Protein AF-0000000074066421 (afdb_homodimer)

InterPro domains:
  IPR005119 LysR, substrate-binding [PF03466] (49-255)
  IPR036388 Winged helix-like DNA-binding domain superfamily [G3DSA:1.10.10.10] (1-49)
  IPR036390 Winged helix DNA-binding domain superfamily [SSF46785] (1-69)
  IPR050950 HTH-type LysR transcriptional regulators [PTHR30419] (1-255)

Foldseek 3Di:
DCVVVVHCQWDPDPVDTDGDPVNLVVLLVVLLVVQLVVLVVQVVVCVPPNRADEAEEEEEQCCVPFAPPVLVVVLCVVPVRYHYHYDYDAQVVQLVCQVSNVHFKYKYWDDDDSVQKDKAFFEKWFKWKKAALPDCVCPPAAADELVRQQVKQEAEADPRHPVRVLSQVVCVVVPHHHDHPHHYHHPVVRQVCRNVVVGMYMDTPSVVVVCVVPGRMDIHGHPDPSRMITMIMIHNDLVSHRPSSNVSVVSSNVSGHYPNNTPVNVVVVVVVVD/DCVVVVHCQWDPDPVDTDGDPVNLVVLLVVLLVVQLVVLVVQVVVCVPPNRADEAEEEEEQCCVPFAPPVLVVVLCVVPVRYHYHYDYDAQVVQLVCQVSNVHFKYKYWDDDDSVQKDKAFFEKWFKWKKAALPDCVCPPAAADELVRQQVKQEAEADPRHPVRVLSQVVCVVVPHGHDHPHHYHHPVVRQVCRNVVVGMYMDTPSVVVVCVVPGRMDIHGHPDPSRMITMIMIHNDLVSHRPSSNVSVVSSNVSGHYVNNTPVNVVVVVVVVD

Solvent-accessible surface area (backbone atoms only — not comparable to full-atom values): 28824 Å² total; per-residue (Å²): 106,37,76,78,68,73,44,67,30,55,40,81,42,96,92,43,74,44,61,31,71,63,16,47,48,45,48,23,49,49,40,47,47,47,47,48,50,47,34,52,50,32,56,54,38,31,70,73,75,39,64,51,50,76,38,39,37,32,27,17,67,66,46,44,64,44,52,42,29,58,58,52,24,53,49,45,71,77,33,80,54,47,42,65,31,38,38,62,40,44,37,71,56,36,55,52,30,32,76,48,53,74,31,59,37,28,37,28,66,65,62,91,82,53,88,78,43,46,73,41,67,31,32,24,42,38,39,21,34,40,34,27,55,82,44,67,92,52,60,92,54,62,59,46,52,72,73,67,54,64,75,44,57,41,46,44,44,34,91,77,34,59,63,38,53,54,51,47,52,55,32,44,76,70,75,40,79,84,68,74,43,28,25,32,84,43,71,63,41,49,48,45,29,16,43,35,64,62,26,28,40,72,44,49,39,58,56,49,60,58,47,46,76,81,40,57,48,35,76,23,41,37,90,47,78,80,32,57,41,46,31,27,37,32,29,60,53,70,88,79,45,46,67,65,49,44,48,49,51,52,50,50,47,72,64,36,28,73,79,36,62,34,59,68,58,55,55,57,56,52,57,72,73,97,107,38,76,79,68,74,42,68,31,55,39,80,42,95,94,45,74,45,60,31,71,63,16,48,48,44,48,24,48,48,39,49,46,48,48,50,49,46,34,52,50,31,55,54,38,32,71,73,76,40,63,49,48,77,38,37,36,33,26,17,67,66,46,44,63,45,53,42,28,59,58,52,22,55,49,43,72,75,32,80,52,47,42,65,30,38,37,63,39,43,35,72,57,37,52,51,30,32,75,47,53,73,32,58,36,28,35,26,65,63,62,91,81,55,88,79,41,46,72,42,66,30,32,24,40,38,38,23,34,39,35,27,54,82,44,67,91,53,61,92,54,61,58,47,51,72,72,67,55,64,75,44,57,40,46,45,44,33,91,76,34,57,64,41,54,53,54,49,54,55,32,45,75,70,77,38,80,83,69,72,42,27,25,34,86,44,71,63,41,49,51,45,29,16,42,34,64,61,27,29,40,73,45,48,38,58,56,51,60,59,47,46,75,82,40,57,46,36,76,23,42,37,88,48,77,80,30,58,41,46,32,27,37,34,31,60,53,71,87,78,46,46,68,64,48,45,48,50,51,51,51,51,45,72,64,36,29,72,80,35,61,34,60,67,58,54,55,59,56,51,59,72,72,96

Radius of gyration: 24.4 Å; Cα contacts (8 Å, |Δi|>4): 1017; chains: 2; bounding box: 53×74×74 Å

pLDDT: mean 82.12, std 19.55, range [28.3, 98.38]

Sequence (548 aa):
MEDAVGVCLFSRERLGVTMTDAGVTLLRHARTLLTSMQKMSDDLDQFANGLRGTVRLLANTHALTEYLPVPVGHFLASHPNVNIEIEERPSNEIISALMDGIADIGIVAATSDNASLQTFPFATDRLCAIVPASRSAFAGQADITLGSLLDSDFIGYTSGSALQSYIADHAQRIHRKIRQRIELGSFEAICRLVENDVGVSIVPQSAARRYKRTMAIRVLSLDEEWALRDMRVCVLDRASMPAYSQQLLAHLVANASPDGVSDVFARAFDKTEGMEDAVGVCLFSRERLGVTMTDAGVTLLRHARTLLTSMQKMSDDLDQFANGLRGTVRLLANTHALTEYLPVPVGHFLASHPNVNIEIEERPSNEIISALMDGIADIGIVAATSDNASLQTFPFATDRLCAIVPASRSAFAGQADITLGSLLDSDFIGYTSGSALQSYIADHAQRIHRKIRQRIELGSFEAICRLVENDVGVSIVPQSAARRYKRTMAIRVLSLDEEWALRDMRVCVLDRASMPAYSQQLLAHLVANASPDGVSDVFARAFDKTEG

Secondary structure (DSSP, 8-state):
-HHHHTS-SEEEETTEEEEPHHHHHHHHHHHHHHHHHHHHHHHHHHHHHSS-EEEEEEE-HHHHHHTSHHHHHHHHHH-TTEEEEEEE--HHHHHHHHHTTS-SEEEEE--S--TTSEEEEEEEEEEEEEEETT-GGGTT--EE-HHHHTTSPBEEE-TT-HHHHHHHHHHHHTT-----SEEES-HHHHHHHHHTTS-BEEEEHHHHHHHTTTS-EEEEEE-SGGGEEEEEEEES-GGGS-HHHHHHHHHHHHT-BTTS--HHHHHHHHHHH-/-HHHHTS-SEEEETTEEEEPHHHHHHHHHHHHHHHHHHHHHHHHHHHHHSS-EEEEEEE-HHHHHHTSHHHHHHHHHH-TTEEEEEEE--HHHHHHHHHTTS-SEEEEE--S--TTSEEEEEEEEEEEEEEETT-GGGTT--EE-HHHHTTSPBEEE-TT-HHHHHHHHHHHHTT-----SEEES-HHHHHHHHHTTS-BEEEEHHHHHHHTTTS-EEEEEE-SGGGEEEEEEEES-GGGS-HHHHHHHHHHHHT-BTTS--HHHHHHHHHHH-

Structure (mmCIF, N/CA/C/O backbone):
data_AF-0000000074066421-model_v1
#
loop_
_entity.id
_entity.type
_entity.pdbx_description
1 polymer 'LysR substrate binding domain protein'
#
loop_
_atom_site.group_PDB
_atom_site.id
_atom_site.type_symbol
_atom_site.label_atom_id
_atom_site.label_alt_id
_atom_site.label_comp_id
_atom_site.label_asym_id
_atom_site.label_entity_id
_atom_site.label_seq_id
_atom_site.pdbx_PDB_ins_code
_atom_site.Cartn_x
_atom_site.Cartn_y
_atom_site.Cartn_z
_atom_site.occupancy
_atom_site.B_iso_or_equiv
_atom_site.auth_seq_id
_atom_site.auth_comp_id
_atom_site.auth_asym_id
_atom_site.auth_atom_id
_atom_site.pdbx_PDB_model_num
ATOM 1 N N . MET A 1 1 ? -0.506 -31.094 21.703 1 38.12 1 MET A N 1
ATOM 2 C CA . MET A 1 1 ? 0.751 -31.016 20.953 1 38.12 1 MET A CA 1
ATOM 3 C C . MET A 1 1 ? 1.925 -30.781 21.906 1 38.12 1 MET A C 1
ATOM 5 O O . MET A 1 1 ? 2.939 -31.484 21.828 1 38.12 1 MET A O 1
ATOM 9 N N . GLU A 1 2 ? 1.689 -29.875 22.859 1 45.72 2 GLU A N 1
ATOM 10 C CA . GLU A 1 2 ? 2.738 -29.703 23.859 1 45.72 2 GLU A CA 1
ATOM 11 C C . GLU A 1 2 ? 2.971 -31 24.641 1 45.72 2 GLU A C 1
ATOM 13 O O . GLU A 1 2 ? 4.113 -31.344 24.938 1 45.72 2 GLU A O 1
ATOM 18 N N . ASP A 1 3 ? 1.912 -31.5 24.953 1 45.31 3 ASP A N 1
ATOM 19 C CA . ASP A 1 3 ? 2.01 -32.688 25.766 1 45.31 3 ASP A CA 1
ATOM 20 C C . ASP A 1 3 ? 2.727 -33.812 25.016 1 45.31 3 ASP A C 1
ATOM 22 O O . ASP A 1 3 ? 3.479 -34.594 25.609 1 45.31 3 ASP A O 1
ATOM 26 N N . ALA A 1 4 ? 2.471 -33.812 23.812 1 42.66 4 ALA A N 1
ATOM 27 C CA . ALA A 1 4 ? 3.041 -34.938 23.078 1 42.66 4 ALA A CA 1
ATOM 28 C C . ALA A 1 4 ? 4.543 -34.781 22.875 1 42.66 4 ALA A C 1
ATOM 30 O O . ALA A 1 4 ? 5.289 -35.75 22.812 1 42.66 4 ALA A O 1
ATOM 31 N N . VAL A 1 5 ? 5.047 -33.531 22.781 1 47.31 5 VAL A N 1
ATOM 32 C CA . VAL A 1 5 ? 6.461 -33.312 22.5 1 47.31 5 VAL A CA 1
ATOM 33 C C . VAL A 1 5 ? 7.199 -32.969 23.781 1 47.31 5 VAL A C 1
ATOM 35 O O . VAL A 1 5 ? 8.43 -32.969 23.828 1 47.31 5 VAL A O 1
ATOM 38 N N . GLY A 1 6 ? 6.543 -32.969 24.891 1 45.94 6 GLY A N 1
ATOM 39 C CA . GLY A 1 6 ? 7.105 -32.75 26.219 1 45.94 6 GLY A CA 1
ATOM 40 C C . GLY A 1 6 ? 7.656 -31.344 26.422 1 45.94 6 GLY A C 1
ATOM 41 O O . GLY A 1 6 ? 8.398 -31.094 27.375 1 45.94 6 GLY A O 1
ATOM 42 N N . VAL A 1 7 ? 7.848 -30.688 25.344 1 45.06 7 VAL A N 1
ATOM 43 C CA . VAL A 1 7 ? 8.352 -29.328 25.484 1 45.06 7 VAL A CA 1
ATOM 44 C C . VAL A 1 7 ? 7.215 -28.328 25.234 1 45.06 7 VAL A C 1
ATOM 46 O O . VAL A 1 7 ? 6.266 -28.625 24.516 1 45.06 7 VAL A O 1
ATOM 49 N N . CYS A 1 8 ? 7.145 -27.328 25.984 1 47.28 8 CYS A N 1
ATOM 50 C CA . CYS A 1 8 ? 6.164 -26.266 25.812 1 47.28 8 CYS A CA 1
ATOM 51 C C . CYS A 1 8 ? 6.375 -25.531 24.5 1 47.28 8 CYS A C 1
ATOM 53 O O . CYS A 1 8 ? 7.441 -24.953 24.25 1 47.28 8 CYS A O 1
ATOM 55 N N . LEU A 1 9 ? 5.59 -25.859 23.5 1 49.72 9 LEU A N 1
ATOM 56 C CA . LEU A 1 9 ? 5.711 -25.328 22.156 1 49.72 9 LEU A CA 1
ATOM 57 C C . LEU A 1 9 ? 5.125 -23.922 22.062 1 49.72 9 LEU A C 1
ATOM 59 O O . LEU A 1 9 ? 5.508 -23.141 21.188 1 49.72 9 LEU A O 1
ATOM 63 N N . PHE A 1 10 ? 4.156 -23.938 22.859 1 48.72 10 PHE A N 1
ATOM 64 C CA . PHE A 1 10 ? 3.482 -22.641 22.906 1 48.72 10 PHE A CA 1
ATOM 65 C C . PHE A 1 10 ? 3.584 -22.031 24.312 1 48.72 10 PHE A C 1
ATOM 67 O O . PHE A 1 10 ? 3.602 -22.75 25.312 1 48.72 10 PHE A O 1
ATOM 74 N N . SER A 1 11 ? 4.207 -21.016 24.422 1 47.81 11 SER A N 1
ATOM 75 C CA . SER A 1 11 ? 4.082 -20.344 25.719 1 47.81 11 SER A CA 1
ATOM 76 C C . SER A 1 11 ? 2.906 -19.375 25.734 1 47.81 11 SER A C 1
ATOM 78 O O . SER A 1 11 ? 2.721 -18.609 24.781 1 47.81 11 SER A O 1
ATOM 80 N N . ARG A 1 12 ? 1.954 -19.766 26.391 1 40.84 12 ARG A N 1
ATOM 81 C CA . ARG A 1 12 ? 0.799 -18.891 26.594 1 40.84 12 ARG A CA 1
ATOM 82 C C . ARG A 1 12 ? 1.21 -17.578 27.266 1 40.84 12 ARG A C 1
ATOM 84 O O . ARG A 1 12 ? 1.802 -17.594 28.344 1 40.84 12 ARG A O 1
ATOM 91 N N . GLU A 1 13 ? 1.76 -16.828 26.484 1 40.25 13 GLU A N 1
ATOM 92 C CA . GLU A 1 13 ? 1.983 -15.555 27.156 1 40.25 13 GLU A CA 1
ATOM 93 C C . GLU A 1 13 ? 0.785 -14.625 26.984 1 40.25 13 GLU A C 1
ATOM 95 O O . GLU A 1 13 ? -0.076 -14.867 26.141 1 40.25 13 GLU A O 1
ATOM 100 N N . ARG A 1 14 ? 0.5 -13.648 27.859 1 37.59 14 ARG A N 1
ATOM 101 C CA . ARG A 1 14 ? -0.648 -12.75 27.953 1 37.59 14 ARG A CA 1
ATOM 102 C C . ARG A 1 14 ? -1.085 -12.266 26.578 1 37.59 14 ARG A C 1
ATOM 104 O O . ARG A 1 14 ? -2.277 -12.078 26.328 1 37.59 14 ARG A O 1
ATOM 111 N N . LEU A 1 15 ? -0.312 -11.766 25.812 1 38.5 15 LEU A N 1
ATOM 112 C CA . LEU A 1 15 ? -0.683 -11.094 24.578 1 38.5 15 LEU A CA 1
ATOM 113 C C . LEU A 1 15 ? -0.538 -12.031 23.375 1 38.5 15 LEU A C 1
ATOM 115 O O . LEU A 1 15 ? -0.375 -11.586 22.25 1 38.5 15 LEU A O 1
ATOM 119 N N . GLY A 1 16 ? -0.854 -13.203 23.594 1 43 16 GLY A N 1
ATOM 120 C CA . GLY A 1 16 ? -0.972 -14.172 22.516 1 43 16 GLY A CA 1
ATOM 121 C C . GLY A 1 16 ? -0.005 -15.336 22.641 1 43 16 GLY A C 1
ATOM 122 O O . GLY A 1 16 ? 0.742 -15.422 23.625 1 43 16 GLY A O 1
ATOM 123 N N . VAL A 1 17 ? -0.261 -16.406 22.047 1 43 17 VAL A N 1
ATOM 124 C CA . VAL A 1 17 ? 0.523 -17.641 22.062 1 43 17 VAL A CA 1
ATOM 125 C C . VAL A 1 17 ? 1.768 -17.469 21.188 1 43 17 VAL A C 1
ATOM 127 O O . VAL A 1 17 ? 1.667 -17.141 20.016 1 43 17 VAL A O 1
ATOM 130 N N . THR A 1 18 ? 2.846 -16.984 21.828 1 46.75 18 THR A N 1
ATOM 131 C CA . THR A 1 18 ? 4.098 -16.938 21.078 1 46.75 18 THR A CA 1
ATOM 132 C C . THR A 1 18 ? 4.816 -18.281 21.125 1 46.75 18 THR A C 1
ATOM 134 O O . THR A 1 18 ? 4.762 -18.984 22.125 1 46.75 18 THR A O 1
ATOM 137 N N . MET A 1 19 ? 5.238 -18.688 20.047 1 50.25 19 MET A N 1
ATOM 138 C CA . MET A 1 19 ? 5.98 -19.953 19.984 1 50.25 19 MET A CA 1
ATOM 139 C C . MET A 1 19 ? 7.32 -19.812 20.703 1 50.25 19 MET A C 1
ATOM 141 O O . MET A 1 19 ? 8.008 -18.797 20.562 1 50.25 19 MET A O 1
ATOM 145 N N . THR A 1 20 ? 7.668 -20.625 21.609 1 52.84 20 THR A N 1
ATOM 146 C CA . THR A 1 20 ? 9.008 -20.75 22.188 1 52.84 20 THR A CA 1
ATOM 147 C C . THR A 1 20 ? 10.031 -21.078 21.109 1 52.84 20 THR A C 1
ATOM 149 O O . THR A 1 20 ? 9.664 -21.391 19.969 1 52.84 20 THR A O 1
ATOM 152 N N . ASP A 1 21 ? 11.297 -20.844 21.406 1 51.16 21 ASP A N 1
ATOM 153 C CA . ASP A 1 21 ? 12.352 -21.297 20.484 1 51.16 21 ASP A CA 1
ATOM 154 C C . ASP A 1 21 ? 12.141 -22.75 20.094 1 51.16 21 ASP A C 1
ATOM 156 O O . ASP A 1 21 ? 12.344 -23.109 18.922 1 51.16 21 ASP A O 1
ATOM 160 N N . ALA A 1 22 ? 11.906 -23.438 21.062 1 52.12 22 ALA A N 1
ATOM 161 C CA . ALA A 1 22 ? 11.594 -24.844 20.812 1 52.12 22 ALA A CA 1
ATOM 162 C C . ALA A 1 22 ? 10.352 -24.984 19.938 1 52.12 22 ALA A C 1
ATOM 164 O O . ALA A 1 22 ? 10.297 -25.844 19.062 1 52.12 22 ALA A O 1
ATOM 165 N N . GLY A 1 23 ? 9.453 -24.125 20.203 1 52.06 23 GLY A N 1
ATOM 166 C CA . GLY A 1 23 ? 8.242 -24.125 19.391 1 52.06 23 GLY A CA 1
ATOM 167 C C . GLY A 1 23 ? 8.492 -23.734 17.953 1 52.06 23 GLY A C 1
ATOM 168 O O . GLY A 1 23 ? 7.969 -24.359 17.031 1 52.06 23 GLY A O 1
ATOM 169 N N . VAL A 1 24 ? 9.273 -22.75 17.875 1 52.59 24 VAL A N 1
ATOM 170 C CA . VAL A 1 24 ? 9.664 -22.312 16.547 1 52.59 24 VAL A CA 1
ATOM 171 C C . VAL A 1 24 ? 10.414 -23.422 15.82 1 52.59 24 VAL A C 1
ATOM 173 O O . VAL A 1 24 ? 10.164 -23.703 14.648 1 52.59 24 VAL A O 1
ATOM 176 N N . THR A 1 25 ? 11.297 -24 16.609 1 52.31 25 THR A N 1
ATOM 177 C CA . THR A 1 25 ? 12.078 -25.094 16.062 1 52.31 25 THR A CA 1
ATOM 178 C C . THR A 1 25 ? 11.18 -26.266 15.672 1 52.31 25 THR A C 1
ATOM 180 O O . THR A 1 25 ? 11.336 -26.859 14.602 1 52.31 25 THR A O 1
ATOM 183 N N . LEU A 1 26 ? 10.328 -26.531 16.562 1 53.78 26 LEU A N 1
ATOM 184 C CA . LEU A 1 26 ? 9.422 -27.641 16.281 1 53.78 26 LEU A CA 1
ATOM 185 C C . LEU A 1 26 ? 8.516 -27.312 15.086 1 53.78 26 LEU A C 1
ATOM 187 O O . LEU A 1 26 ? 8.258 -28.172 14.242 1 53.78 26 LEU A O 1
ATOM 191 N N . LEU A 1 27 ? 8.086 -26.156 15.109 1 53.06 27 LEU A N 1
ATOM 192 C CA . LEU A 1 27 ? 7.254 -25.75 13.984 1 53.06 27 LEU A CA 1
ATOM 193 C C . LEU A 1 27 ? 8.039 -25.828 12.672 1 53.06 27 LEU A C 1
ATOM 195 O O . LEU A 1 27 ? 7.5 -26.266 11.648 1 53.06 27 LEU A O 1
ATOM 199 N N . ARG A 1 28 ? 9.203 -25.484 12.844 1 54.09 28 ARG A N 1
ATOM 200 C CA . ARG A 1 28 ? 10.078 -25.594 11.68 1 54.09 28 ARG A CA 1
ATOM 201 C C . ARG A 1 28 ? 10.211 -27.047 11.234 1 54.09 28 ARG A C 1
ATOM 203 O O . ARG A 1 28 ? 10.102 -27.344 10.047 1 54.09 28 ARG A O 1
ATOM 210 N N . HIS A 1 29 ? 10.531 -27.781 12.242 1 55.28 29 HIS A N 1
ATOM 211 C CA . HIS A 1 29 ? 10.688 -29.203 11.93 1 55.28 29 HIS A CA 1
ATOM 212 C C . HIS A 1 29 ? 9.391 -29.797 11.406 1 55.28 29 HIS A C 1
ATOM 214 O O . HIS A 1 29 ? 9.406 -30.578 10.445 1 55.28 29 HIS A O 1
ATOM 220 N N . ALA A 1 30 ? 8.367 -29.469 12.047 1 57.06 30 ALA A N 1
ATOM 221 C CA . ALA A 1 30 ? 7.07 -29.984 11.617 1 57.06 30 ALA A CA 1
ATOM 222 C C . ALA A 1 30 ? 6.742 -29.531 10.195 1 57.06 30 ALA A C 1
ATOM 224 O O . ALA A 1 30 ? 6.258 -30.312 9.383 1 57.06 30 ALA A O 1
ATOM 225 N N . ARG A 1 31 ? 7.043 -28.375 9.969 1 53.91 31 ARG A N 1
ATOM 226 C CA . ARG A 1 31 ? 6.785 -27.844 8.633 1 53.91 31 ARG A CA 1
ATOM 227 C C . ARG A 1 31 ? 7.68 -28.516 7.598 1 53.91 31 ARG A C 1
ATOM 229 O O . ARG A 1 31 ? 7.227 -28.844 6.496 1 53.91 31 ARG A O 1
ATOM 236 N N . THR A 1 32 ? 8.906 -28.609 8.07 1 54.25 32 THR A N 1
ATOM 237 C CA . THR A 1 32 ? 9.82 -29.344 7.191 1 54.25 32 THR A CA 1
ATOM 238 C C . THR A 1 32 ? 9.297 -30.75 6.914 1 54.25 32 THR A C 1
ATOM 240 O O . THR A 1 32 ? 9.336 -31.219 5.773 1 54.25 32 THR A O 1
ATOM 243 N N . LEU A 1 33 ? 8.898 -31.328 7.977 1 54.59 33 LEU A N 1
ATOM 244 C CA . LEU A 1 33 ? 8.359 -32.656 7.82 1 54.59 33 LEU A CA 1
ATOM 245 C C . LEU A 1 33 ? 7.105 -32.656 6.953 1 54.59 33 LEU A C 1
ATOM 247 O O . LEU A 1 33 ? 6.941 -33.5 6.078 1 54.59 33 LEU A O 1
ATOM 251 N N . LEU A 1 34 ? 6.32 -31.766 7.227 1 54.97 34 LEU A N 1
ATOM 252 C CA . LEU A 1 34 ? 5.102 -31.672 6.434 1 54.97 34 LEU A CA 1
ATOM 253 C C . LEU A 1 34 ? 5.422 -31.344 4.98 1 54.97 34 LEU A C 1
ATOM 255 O O . LEU A 1 34 ? 4.805 -31.891 4.066 1 54.97 34 LEU A O 1
ATOM 259 N N . THR A 1 35 ? 6.324 -30.5 4.859 1 55.94 35 THR A N 1
ATOM 260 C CA . THR A 1 35 ? 6.777 -30.188 3.51 1 55.94 35 THR A CA 1
ATOM 261 C C . THR A 1 35 ? 7.379 -31.406 2.834 1 55.94 35 THR A C 1
ATOM 263 O O . THR A 1 35 ? 7.137 -31.656 1.649 1 55.94 35 THR A O 1
ATOM 266 N N . SER A 1 36 ? 8.133 -32.094 3.67 1 56.28 36 SER A N 1
ATOM 267 C CA . SER A 1 36 ? 8.711 -33.312 3.129 1 56.28 36 SER A CA 1
ATOM 268 C C . SER A 1 36 ? 7.625 -34.312 2.768 1 56.28 36 SER A C 1
ATOM 270 O O . SER A 1 36 ? 7.707 -34.969 1.731 1 56.28 36 SER A O 1
ATOM 272 N N . MET A 1 37 ? 6.719 -34.438 3.627 1 54.94 37 MET A N 1
ATOM 273 C CA . MET A 1 37 ? 5.602 -35.344 3.346 1 54.94 37 MET A CA 1
ATOM 274 C C . MET A 1 37 ? 4.805 -34.844 2.137 1 54.94 37 MET A C 1
ATOM 276 O O . MET A 1 37 ? 4.387 -35.656 1.301 1 54.94 37 MET A O 1
ATOM 280 N N . GLN A 1 38 ? 4.586 -33.625 2.145 1 54.34 38 GLN A N 1
ATOM 281 C CA . GLN A 1 38 ? 3.891 -33.062 0.995 1 54.34 38 GLN A CA 1
ATOM 282 C C . GLN A 1 38 ? 4.695 -33.25 -0.288 1 54.34 38 GLN A C 1
ATOM 284 O O . GLN A 1 38 ? 4.133 -33.562 -1.338 1 54.34 38 GLN A O 1
ATOM 289 N N . LYS A 1 39 ? 5.953 -33.156 -0.104 1 56.81 39 LYS A N 1
ATOM 290 C CA . LYS A 1 39 ? 6.824 -33.406 -1.243 1 56.81 39 LYS A CA 1
ATOM 291 C C . LYS A 1 39 ? 6.629 -34.844 -1.75 1 56.81 39 LYS A C 1
ATOM 293 O O . LYS A 1 39 ? 6.562 -35.062 -2.959 1 56.81 39 LYS A O 1
ATOM 298 N N . MET A 1 40 ? 6.609 -35.625 -0.826 1 53.75 40 MET A N 1
ATOM 299 C CA . MET A 1 40 ? 6.418 -37.031 -1.182 1 53.75 40 MET A CA 1
ATOM 300 C C . MET A 1 40 ? 5.074 -37.25 -1.872 1 53.75 40 MET A C 1
ATOM 302 O O . MET A 1 40 ? 4.992 -37.938 -2.879 1 53.75 40 MET A O 1
ATOM 306 N N . SER A 1 41 ? 4.086 -36.719 -1.271 1 54.97 41 SER A N 1
ATOM 307 C CA . SER A 1 41 ? 2.754 -36.844 -1.852 1 54.97 41 SER A CA 1
ATOM 308 C C . SER A 1 41 ? 2.676 -36.156 -3.213 1 54.97 41 SER A C 1
ATOM 310 O O . SER A 1 41 ? 2.09 -36.688 -4.152 1 54.97 41 SER A O 1
ATOM 312 N N . ASP A 1 42 ? 3.197 -35.031 -3.281 1 55 42 ASP A N 1
ATOM 313 C CA . ASP A 1 42 ? 3.205 -34.281 -4.535 1 55 42 ASP A CA 1
ATOM 314 C C . ASP A 1 42 ? 4 -35 -5.609 1 55 42 ASP A C 1
ATOM 316 O O . ASP A 1 42 ? 3.611 -35.031 -6.777 1 55 42 ASP A O 1
ATOM 320 N N . ASP A 1 43 ? 5.066 -35.562 -5.219 1 54.97 43 ASP A N 1
ATOM 321 C CA . ASP A 1 43 ? 5.832 -36.375 -6.156 1 54.97 43 ASP A CA 1
ATOM 322 C C . ASP A 1 43 ? 4.996 -37.531 -6.688 1 54.97 43 ASP A C 1
ATOM 324 O O . ASP A 1 43 ? 5.055 -37.875 -7.875 1 54.97 43 ASP A O 1
ATOM 328 N N . LEU A 1 44 ? 4.293 -37.969 -5.832 1 52.28 44 LEU A N 1
ATOM 329 C CA . LEU A 1 44 ? 3.434 -39.094 -6.254 1 52.28 44 LEU A CA 1
ATOM 330 C C . LEU A 1 44 ? 2.305 -38.594 -7.145 1 52.28 44 LEU A C 1
ATOM 332 O O . LEU A 1 44 ? 1.952 -39.219 -8.133 1 52.28 44 LEU A O 1
ATOM 336 N N . ASP A 1 45 ? 1.765 -37.469 -6.77 1 51.41 45 ASP A N 1
ATOM 337 C CA . ASP A 1 45 ? 0.658 -36.906 -7.535 1 51.41 45 ASP A CA 1
ATOM 338 C C . ASP A 1 45 ? 1.147 -36.344 -8.859 1 51.41 45 ASP A C 1
ATOM 340 O O . ASP A 1 45 ? 0.426 -36.375 -9.859 1 51.41 45 ASP A O 1
ATOM 344 N N . GLN A 1 46 ? 2.305 -35.719 -8.836 1 54.12 46 GLN A N 1
ATOM 345 C CA . GLN A 1 46 ? 2.896 -35.25 -10.094 1 54.12 46 GLN A CA 1
ATOM 346 C C . GLN A 1 46 ? 2.836 -36.344 -11.156 1 54.12 46 GLN A C 1
ATOM 348 O O . GLN A 1 46 ? 2.557 -36.062 -12.32 1 54.12 46 GLN A O 1
ATOM 353 N N . PHE A 1 47 ? 3.18 -37.469 -10.75 1 47.94 47 PHE A N 1
ATOM 354 C CA . PHE A 1 47 ? 3.154 -38.594 -11.664 1 47.94 47 PHE A CA 1
ATOM 355 C C . PHE A 1 47 ? 1.736 -38.844 -12.164 1 47.94 47 PHE A C 1
ATOM 357 O O . PHE A 1 47 ? 1.531 -39.188 -13.336 1 47.94 47 PHE A O 1
ATOM 364 N N . ALA A 1 48 ? 0.841 -38.719 -11.375 1 48.69 48 ALA A N 1
ATOM 365 C CA . ALA A 1 48 ? -0.488 -39.156 -11.781 1 48.69 48 ALA A CA 1
ATOM 366 C C . ALA A 1 48 ? -1.265 -38 -12.445 1 48.69 48 ALA A C 1
ATOM 368 O O . ALA A 1 48 ? -1.921 -38.219 -13.469 1 48.69 48 ALA A O 1
ATOM 369 N N . ASN A 1 49 ? -1.259 -36.812 -11.883 1 53.31 49 ASN A N 1
ATOM 370 C CA . ASN A 1 49 ? -2.219 -35.812 -12.305 1 53.31 49 ASN A CA 1
ATOM 371 C C . ASN A 1 49 ? -1.529 -34.5 -12.641 1 53.31 49 ASN A C 1
ATOM 373 O O . ASN A 1 49 ? -2.191 -33.469 -12.828 1 53.31 49 ASN A O 1
ATOM 377 N N . GLY A 1 50 ? -0.269 -34.594 -12.969 1 57.41 50 GLY A N 1
ATOM 378 C CA . GLY A 1 50 ? 0.462 -33.406 -13.297 1 57.41 50 GLY A CA 1
ATOM 379 C C . GLY A 1 50 ? 0.931 -32.625 -12.078 1 57.41 50 GLY A C 1
ATOM 380 O O . GLY A 1 50 ? 0.728 -33.062 -10.945 1 57.41 50 GLY A O 1
ATOM 381 N N . LEU A 1 51 ? 1.718 -31.594 -12.273 1 62.91 51 LEU A N 1
ATOM 382 C CA . LEU A 1 51 ? 2.309 -30.75 -11.234 1 62.91 51 LEU A CA 1
ATOM 383 C C . LEU A 1 51 ? 1.225 -30.062 -10.414 1 62.91 51 LEU A C 1
ATOM 385 O O . LEU A 1 51 ? 0.418 -29.312 -10.953 1 62.91 51 LEU A O 1
ATOM 389 N N . ARG A 1 52 ? 0.952 -30.625 -9.195 1 71 52 ARG A N 1
ATOM 390 C CA . ARG A 1 52 ? -0.051 -30.031 -8.312 1 71 52 ARG A CA 1
ATOM 391 C C . ARG A 1 52 ? 0.564 -29.625 -6.98 1 71 52 ARG A C 1
ATOM 393 O O . ARG A 1 52 ? 1.404 -30.328 -6.434 1 71 52 ARG A O 1
ATOM 400 N N . GLY A 1 53 ? 0.341 -28.422 -6.602 1 83.88 53 GLY A N 1
ATOM 401 C CA . GLY A 1 53 ? 0.78 -28 -5.281 1 83.88 53 GLY A CA 1
ATOM 402 C C . GLY A 1 53 ? 0.627 -26.516 -5.051 1 83.88 53 GLY A C 1
ATOM 403 O O . GLY A 1 53 ? 0.106 -25.797 -5.91 1 83.88 53 GLY A O 1
ATOM 404 N N . THR A 1 54 ? 0.904 -26.156 -3.803 1 88.5 54 THR A N 1
ATOM 405 C CA . THR A 1 54 ? 0.814 -24.75 -3.391 1 88.5 54 THR A CA 1
ATOM 406 C C . THR A 1 54 ? 2.195 -24.203 -3.053 1 88.5 54 THR A C 1
ATOM 408 O O . THR A 1 54 ? 2.965 -24.828 -2.328 1 88.5 54 THR A O 1
ATOM 411 N N . VAL A 1 55 ? 2.539 -23.094 -3.67 1 94.31 55 VAL A N 1
ATOM 412 C CA . VAL A 1 55 ? 3.789 -22.406 -3.369 1 94.31 55 VAL A CA 1
ATOM 413 C C . VAL A 1 55 ? 3.506 -21.156 -2.535 1 94.31 55 VAL A C 1
ATOM 415 O O . VAL A 1 55 ? 2.689 -20.312 -2.92 1 94.31 55 VAL A O 1
ATOM 418 N N . ARG A 1 56 ? 4.172 -21.047 -1.401 1 95 56 ARG A N 1
ATOM 419 C CA . ARG A 1 56 ? 4.086 -19.859 -0.569 1 95 56 ARG A CA 1
ATOM 420 C C . ARG A 1 56 ? 5.16 -18.844 -0.953 1 95 56 ARG A C 1
ATOM 422 O O . ARG A 1 56 ? 6.344 -19.047 -0.685 1 95 56 ARG A O 1
ATOM 429 N N . LEU A 1 57 ? 4.688 -17.719 -1.521 1 97.5 57 LEU A N 1
ATOM 430 C CA . LEU A 1 57 ? 5.562 -16.688 -2.051 1 97.5 57 LEU A CA 1
ATOM 431 C C . LEU A 1 57 ? 5.379 -15.383 -1.28 1 97.5 57 LEU A C 1
ATOM 433 O O . LEU A 1 57 ? 4.285 -14.812 -1.262 1 97.5 57 LEU A O 1
ATOM 437 N N . LEU A 1 58 ? 6.441 -14.914 -0.61 1 97.19 58 LEU A N 1
ATOM 438 C CA . LEU A 1 58 ? 6.422 -13.609 0.039 1 97.19 58 LEU A CA 1
ATOM 439 C C . LEU A 1 58 ? 7.23 -12.594 -0.761 1 97.19 58 LEU A C 1
ATOM 441 O O . LEU A 1 58 ? 8.305 -12.914 -1.278 1 97.19 58 LEU A O 1
ATOM 445 N N . ALA A 1 59 ? 6.66 -11.422 -0.918 1 96.62 59 ALA A N 1
ATOM 446 C CA . ALA A 1 59 ? 7.34 -10.383 -1.695 1 96.62 59 ALA A CA 1
ATOM 447 C C . ALA A 1 59 ? 7.195 -9.016 -1.033 1 96.62 59 ALA A C 1
ATOM 449 O O . ALA A 1 59 ? 6.188 -8.742 -0.38 1 96.62 59 ALA A O 1
ATOM 450 N N . ASN A 1 60 ? 8.211 -8.25 -1.216 1 94.5 60 ASN A N 1
ATOM 451 C CA . ASN A 1 60 ? 8.094 -6.883 -0.733 1 94.5 60 ASN A CA 1
ATOM 452 C C . ASN A 1 60 ? 7.27 -6.02 -1.684 1 94.5 60 ASN A C 1
ATOM 454 O O . ASN A 1 60 ? 6.926 -6.457 -2.783 1 94.5 60 ASN A O 1
ATOM 458 N N . THR A 1 61 ? 6.98 -4.863 -1.243 1 93.19 61 THR A N 1
ATOM 459 C CA . THR A 1 61 ? 6.066 -3.98 -1.96 1 93.19 61 THR A CA 1
ATOM 460 C C . THR A 1 61 ? 6.594 -3.672 -3.357 1 93.19 61 THR A C 1
ATOM 462 O O . THR A 1 61 ? 5.848 -3.725 -4.336 1 93.19 61 THR A O 1
ATOM 465 N N . HIS A 1 62 ? 7.836 -3.404 -3.422 1 94.31 62 HIS A N 1
ATOM 466 C CA . HIS A 1 62 ? 8.453 -3.039 -4.691 1 94.31 62 HIS A CA 1
ATOM 467 C C . HIS A 1 62 ? 8.305 -4.156 -5.719 1 94.31 62 HIS A C 1
ATOM 469 O O . HIS A 1 62 ? 7.848 -3.92 -6.84 1 94.31 62 HIS A O 1
ATOM 475 N N . ALA A 1 63 ? 8.641 -5.312 -5.363 1 95.06 63 ALA A N 1
ATOM 476 C CA . ALA A 1 63 ? 8.508 -6.465 -6.254 1 95.06 63 ALA A CA 1
ATOM 477 C C . ALA A 1 63 ? 7.055 -6.688 -6.656 1 95.06 63 ALA A C 1
ATOM 479 O O . ALA A 1 63 ? 6.762 -6.953 -7.824 1 95.06 63 ALA A O 1
ATOM 480 N N . LEU A 1 64 ? 6.195 -6.574 -5.723 1 94.44 64 LEU A N 1
ATOM 481 C CA . LEU A 1 64 ? 4.789 -6.914 -5.906 1 94.44 64 LEU A CA 1
ATOM 482 C C . LEU A 1 64 ? 4.113 -5.93 -6.859 1 94.44 64 LEU A C 1
ATOM 484 O O . LEU A 1 64 ? 3.215 -6.309 -7.613 1 94.44 64 LEU A O 1
ATOM 488 N N . THR A 1 65 ? 4.5 -4.699 -6.852 1 93.81 65 THR A N 1
ATOM 489 C CA . THR A 1 65 ? 3.791 -3.699 -7.645 1 93.81 65 THR A CA 1
ATOM 490 C C . THR A 1 65 ? 4.449 -3.523 -9.008 1 93.81 65 THR A C 1
ATOM 492 O O . THR A 1 65 ? 3.781 -3.189 -9.992 1 93.81 65 THR A O 1
ATOM 495 N N . GLU A 1 66 ? 5.715 -3.85 -9.086 1 94 66 GLU A N 1
ATOM 496 C CA . GLU A 1 66 ? 6.414 -3.424 -10.289 1 94 66 GLU A CA 1
ATOM 497 C C . GLU A 1 66 ? 6.867 -4.625 -11.117 1 94 66 GLU A C 1
ATOM 499 O O . GLU A 1 66 ? 6.996 -4.531 -12.344 1 94 66 GLU A O 1
ATOM 504 N N . TYR A 1 67 ? 7.07 -5.754 -10.523 1 95.25 67 TYR A N 1
ATOM 505 C CA . TYR A 1 67 ? 7.82 -6.75 -11.273 1 95.25 67 TYR A CA 1
ATOM 506 C C . TYR A 1 67 ? 7.145 -8.117 -11.195 1 95.25 67 TYR A C 1
ATOM 508 O O . TYR A 1 67 ? 7.227 -8.906 -12.133 1 95.25 67 TYR A O 1
ATOM 516 N N . LEU A 1 68 ? 6.496 -8.391 -10.172 1 95.94 68 LEU A N 1
ATOM 517 C CA . LEU A 1 68 ? 6.035 -9.742 -9.883 1 95.94 68 LEU A CA 1
ATOM 518 C C . LEU A 1 68 ? 4.762 -10.062 -10.656 1 95.94 68 LEU A C 1
ATOM 520 O O . LEU A 1 68 ? 4.547 -11.211 -11.062 1 95.94 68 LEU A O 1
ATOM 524 N N . PRO A 1 69 ? 3.855 -9.117 -10.914 1 95.19 69 PRO A N 1
ATOM 525 C CA . PRO A 1 69 ? 2.527 -9.453 -11.438 1 95.19 69 PRO A CA 1
ATOM 526 C C . PRO A 1 69 ? 2.584 -10.141 -12.797 1 95.19 69 PRO A C 1
ATOM 528 O O . PRO A 1 69 ? 1.928 -11.172 -13 1 95.19 69 PRO A O 1
ATOM 531 N N . VAL 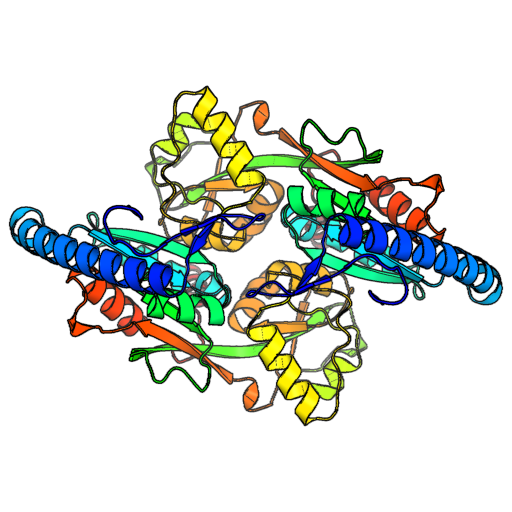A 1 70 ? 3.422 -9.719 -13.664 1 94.19 70 VAL A N 1
ATOM 532 C CA . VAL A 1 70 ? 3.459 -10.25 -15.016 1 94.19 70 VAL A CA 1
ATOM 533 C C . VAL A 1 70 ? 3.977 -11.688 -15 1 94.19 70 VAL A C 1
ATOM 535 O O . VAL A 1 70 ? 3.297 -12.602 -15.469 1 94.19 70 VAL A O 1
ATOM 538 N N . PRO A 1 71 ? 5.117 -11.891 -14.375 1 95.69 71 PRO A N 1
ATOM 539 C CA . PRO A 1 71 ? 5.586 -13.281 -14.406 1 95.69 71 PRO A CA 1
ATOM 540 C C . PRO A 1 71 ? 4.676 -14.234 -13.633 1 95.69 71 PRO A C 1
ATOM 542 O O . PRO A 1 71 ? 4.551 -15.406 -14 1 95.69 71 PRO A O 1
ATOM 545 N N . VAL A 1 72 ? 4.09 -13.836 -12.586 1 95.69 72 VAL A N 1
ATOM 546 C CA . VAL A 1 72 ? 3.178 -14.695 -11.844 1 95.69 72 VAL A CA 1
ATOM 547 C C . VAL A 1 72 ? 1.962 -15.031 -12.711 1 95.69 72 VAL A C 1
ATOM 549 O O . VAL A 1 72 ? 1.525 -16.188 -12.766 1 95.69 72 VAL A O 1
ATOM 552 N N . GLY A 1 73 ? 1.394 -14.023 -13.367 1 94.19 73 GLY A N 1
ATOM 553 C CA . GLY A 1 73 ? 0.285 -14.258 -14.281 1 94.19 73 GLY A CA 1
ATOM 554 C C . GLY A 1 73 ? 0.613 -15.266 -15.367 1 94.19 73 GLY A C 1
ATOM 555 O O . GLY A 1 73 ? -0.163 -16.188 -15.625 1 94.19 73 GLY A O 1
ATOM 556 N N . HIS A 1 74 ? 1.755 -15.133 -15.93 1 94 74 HIS A N 1
ATOM 557 C CA . HIS A 1 74 ? 2.197 -16.016 -17 1 94 74 HIS A CA 1
ATOM 558 C C . HIS A 1 74 ? 2.379 -17.453 -16.484 1 94 74 HIS A C 1
ATOM 560 O O . HIS A 1 74 ? 1.976 -18.406 -17.141 1 94 74 HIS A O 1
ATOM 566 N N . PHE A 1 75 ? 2.994 -17.547 -15.375 1 95.69 75 PHE A N 1
ATOM 567 C CA . PHE A 1 75 ? 3.238 -18.875 -14.812 1 95.69 75 PHE A CA 1
ATOM 568 C C . PHE A 1 75 ? 1.924 -19.609 -14.555 1 95.69 75 PHE A C 1
ATOM 570 O O . PHE A 1 75 ? 1.776 -20.781 -14.914 1 95.69 75 PHE A O 1
ATOM 577 N N . LEU A 1 76 ? 0.992 -18.922 -13.914 1 91.88 76 LEU A N 1
ATOM 578 C CA . LEU A 1 76 ? -0.281 -19.531 -13.547 1 91.88 76 LEU A CA 1
ATOM 579 C C . LEU A 1 76 ? -1.072 -19.922 -14.797 1 91.88 76 LEU A C 1
ATOM 581 O O . LEU A 1 76 ? -1.795 -20.922 -14.789 1 91.88 76 LEU A O 1
ATOM 585 N N . ALA A 1 77 ? -0.953 -19.172 -15.812 1 90.25 77 ALA A N 1
ATOM 586 C CA . ALA A 1 77 ? -1.621 -19.5 -17.078 1 90.25 77 ALA A CA 1
ATOM 587 C C . ALA A 1 77 ? -1.12 -20.812 -17.641 1 90.25 77 ALA A C 1
ATOM 589 O O . ALA A 1 77 ? -1.891 -21.578 -18.234 1 90.25 77 ALA A O 1
ATOM 590 N N . SER A 1 78 ? 0.138 -21.125 -17.375 1 91.5 78 SER A N 1
ATOM 591 C CA . SER A 1 78 ? 0.76 -22.328 -17.938 1 91.5 78 SER A CA 1
ATOM 592 C C . SER A 1 78 ? 0.738 -23.469 -16.938 1 91.5 78 SER A C 1
ATOM 594 O O . SER A 1 78 ? 1.087 -24.609 -17.281 1 91.5 78 SER A O 1
ATOM 596 N N . HIS A 1 79 ? 0.374 -23.188 -15.758 1 90.5 79 HIS A N 1
ATOM 597 C CA . HIS A 1 79 ? 0.336 -24.203 -14.703 1 90.5 79 HIS A CA 1
ATOM 598 C C . HIS A 1 79 ? -0.994 -24.156 -13.953 1 90.5 79 HIS A C 1
ATOM 600 O O . HIS A 1 79 ? -1.035 -23.828 -12.766 1 90.5 79 HIS A O 1
ATOM 606 N N . PRO A 1 80 ? -1.997 -24.656 -14.555 1 83.75 80 PRO A N 1
ATOM 607 C CA . PRO A 1 80 ? -3.35 -24.516 -14.016 1 83.75 80 PRO A CA 1
ATOM 608 C C . PRO A 1 80 ? -3.547 -25.281 -12.711 1 83.75 80 PRO A C 1
ATOM 610 O O . PRO A 1 80 ? -4.492 -25 -11.961 1 83.75 80 PRO A O 1
ATOM 613 N N . ASN A 1 81 ? -2.646 -26.203 -12.406 1 83.12 81 ASN A N 1
ATOM 614 C CA . ASN A 1 81 ? -2.832 -27.031 -11.219 1 83.12 81 ASN A CA 1
ATOM 615 C C . ASN A 1 81 ? -1.938 -26.578 -10.07 1 83.12 81 ASN A C 1
ATOM 617 O O . ASN A 1 81 ? -1.883 -27.219 -9.023 1 83.12 81 ASN A O 1
ATOM 621 N N . VAL A 1 82 ? -1.23 -25.516 -10.289 1 87.44 82 VAL A N 1
ATOM 622 C CA . VAL A 1 82 ? -0.379 -24.953 -9.25 1 87.44 82 VAL A CA 1
ATOM 623 C C . VAL A 1 82 ? -1.063 -23.734 -8.617 1 87.44 82 VAL A C 1
ATOM 625 O O . VAL A 1 82 ? -1.638 -22.906 -9.32 1 87.44 82 VAL A O 1
ATOM 628 N N . ASN A 1 83 ? -1.058 -23.766 -7.293 1 87.12 83 ASN A N 1
ATOM 629 C CA . ASN A 1 83 ? -1.541 -22.625 -6.539 1 87.12 83 ASN A CA 1
ATOM 630 C C . ASN A 1 83 ? -0.388 -21.812 -5.949 1 87.12 83 ASN A C 1
ATOM 632 O O . ASN A 1 83 ? 0.59 -22.391 -5.465 1 87.12 83 ASN A O 1
ATOM 636 N N . ILE A 1 84 ? -0.501 -20.5 -6.027 1 93 84 ILE A N 1
ATOM 637 C CA . ILE A 1 84 ? 0.482 -19.625 -5.398 1 93 84 ILE A CA 1
ATOM 638 C C . ILE A 1 84 ? -0.193 -18.797 -4.316 1 93 84 ILE A C 1
ATOM 640 O O . ILE A 1 84 ? -1.194 -18.125 -4.574 1 93 84 ILE A O 1
ATOM 644 N N . GLU A 1 85 ? 0.304 -18.891 -3.119 1 92.62 85 GLU A N 1
ATOM 645 C CA . GLU A 1 85 ? -0.084 -18 -2.031 1 92.62 85 GLU A CA 1
ATOM 646 C C . GLU A 1 85 ? 0.893 -16.844 -1.896 1 92.62 85 GLU A C 1
ATOM 648 O O . GLU A 1 85 ? 2.064 -17.047 -1.566 1 92.62 85 GLU A O 1
ATOM 653 N N . ILE A 1 86 ? 0.376 -15.664 -2.141 1 95.81 86 ILE A N 1
ATOM 654 C CA . ILE A 1 86 ? 1.244 -14.492 -2.127 1 95.81 86 ILE A CA 1
ATOM 655 C C . ILE A 1 86 ? 0.897 -13.602 -0.933 1 95.81 86 ILE A C 1
ATOM 657 O O . ILE A 1 86 ? -0.278 -13.336 -0.673 1 95.81 86 ILE A O 1
ATOM 661 N N . GLU A 1 87 ? 1.933 -13.18 -0.221 1 94.38 87 GLU A N 1
ATOM 662 C CA . GLU A 1 87 ? 1.771 -12.211 0.858 1 94.38 87 GLU A CA 1
ATOM 663 C C . GLU A 1 87 ? 2.807 -11.094 0.756 1 94.38 87 GLU A C 1
ATOM 665 O O . GLU A 1 87 ? 3.979 -11.352 0.467 1 94.38 87 GLU A O 1
ATOM 670 N N . GLU A 1 88 ? 2.346 -9.898 0.996 1 93.31 88 GLU A N 1
ATOM 671 C CA . GLU A 1 88 ? 3.232 -8.742 1.063 1 93.31 88 GLU A CA 1
ATOM 672 C C . GLU A 1 88 ? 3.857 -8.602 2.449 1 93.31 88 GLU A C 1
ATOM 674 O O . GLU A 1 88 ? 3.146 -8.547 3.455 1 93.31 88 GLU A O 1
ATOM 679 N N . ARG A 1 89 ? 5.234 -8.555 2.488 1 91.69 89 ARG A N 1
ATOM 680 C CA . ARG A 1 89 ? 5.953 -8.375 3.744 1 91.69 89 ARG A CA 1
ATOM 681 C C . ARG A 1 89 ? 7.234 -7.582 3.533 1 91.69 89 ARG A C 1
ATOM 683 O O . ARG A 1 89 ? 7.801 -7.582 2.438 1 91.69 89 ARG A O 1
ATOM 690 N N . PRO A 1 90 ? 7.66 -6.949 4.637 1 91.81 90 PRO A N 1
ATOM 691 C CA . PRO A 1 90 ? 9 -6.355 4.559 1 91.81 90 PRO A CA 1
ATOM 692 C C . PRO A 1 90 ? 10.094 -7.398 4.352 1 91.81 90 PRO A C 1
ATOM 694 O O . PRO A 1 90 ? 9.969 -8.531 4.828 1 91.81 90 PRO A O 1
ATOM 697 N N . SER A 1 91 ? 11.156 -6.98 3.789 1 93.38 91 SER A N 1
ATOM 698 C CA . SER A 1 91 ? 12.227 -7.891 3.4 1 93.38 91 SER A CA 1
ATOM 699 C C . SER A 1 91 ? 12.773 -8.648 4.605 1 93.38 91 SER A C 1
ATOM 701 O O . SER A 1 91 ? 13.07 -9.844 4.512 1 93.38 91 SER A O 1
ATOM 703 N N . ASN A 1 92 ? 12.961 -8.008 5.715 1 90.75 92 ASN A N 1
ATOM 704 C CA . ASN A 1 92 ? 13.5 -8.672 6.895 1 90.75 92 ASN A CA 1
ATOM 705 C C . ASN A 1 92 ? 12.562 -9.766 7.395 1 90.75 92 ASN A C 1
ATOM 707 O O . ASN A 1 92 ? 13.016 -10.82 7.848 1 90.75 92 ASN A O 1
ATOM 711 N N . GLU A 1 93 ? 11.32 -9.539 7.305 1 92.12 93 GLU A N 1
ATOM 712 C CA . GLU A 1 93 ? 10.336 -10.531 7.707 1 92.12 93 GLU A CA 1
ATOM 713 C C . GLU A 1 93 ? 10.289 -11.695 6.723 1 92.12 93 GLU A C 1
ATOM 715 O O . GLU A 1 93 ? 10.047 -12.844 7.117 1 92.12 93 GLU A O 1
ATOM 720 N N . ILE A 1 94 ? 10.508 -11.398 5.496 1 95.12 94 ILE A N 1
ATOM 721 C CA . ILE A 1 94 ? 10.531 -12.43 4.473 1 95.12 94 ILE A CA 1
ATOM 722 C C . ILE A 1 94 ? 11.695 -13.391 4.734 1 95.12 94 ILE A C 1
ATOM 724 O O . ILE A 1 94 ? 11.523 -14.609 4.691 1 95.12 94 ILE A O 1
ATOM 728 N N . ILE A 1 95 ? 12.797 -12.844 5.043 1 94 95 ILE A N 1
ATOM 729 C CA . ILE A 1 95 ? 13.984 -13.648 5.324 1 94 95 ILE A CA 1
ATOM 730 C C . ILE A 1 95 ? 13.711 -14.57 6.512 1 94 95 ILE A C 1
ATOM 732 O O . ILE A 1 95 ? 13.984 -15.773 6.449 1 94 95 ILE A O 1
ATOM 736 N N . SER A 1 96 ? 13.164 -13.984 7.559 1 92.62 96 SER A N 1
ATOM 737 C CA . SER A 1 96 ? 12.828 -14.773 8.742 1 92.62 96 SER A CA 1
ATOM 738 C C . SER A 1 96 ? 11.836 -15.883 8.406 1 92.62 96 SER A C 1
ATOM 740 O O . SER A 1 96 ? 11.984 -17.016 8.875 1 92.62 96 SER A O 1
ATOM 742 N N . ALA A 1 97 ? 10.898 -15.562 7.582 1 92.94 97 ALA A N 1
ATOM 743 C CA . ALA A 1 97 ? 9.875 -16.531 7.203 1 92.94 97 ALA A CA 1
ATOM 744 C C . ALA A 1 97 ? 10.484 -17.688 6.418 1 92.94 97 ALA A C 1
ATOM 746 O O . ALA A 1 97 ? 10.07 -18.844 6.578 1 92.94 97 ALA A O 1
ATOM 747 N N . LEU A 1 98 ? 11.398 -17.406 5.586 1 94.44 98 LEU A N 1
ATOM 748 C CA . LEU A 1 98 ? 12.094 -18.438 4.824 1 94.44 98 LEU A CA 1
ATOM 749 C C . LEU A 1 98 ? 12.898 -19.344 5.746 1 94.44 98 LEU A C 1
ATOM 751 O O . LEU A 1 98 ? 12.828 -20.578 5.641 1 94.44 98 LEU A O 1
ATOM 755 N N . MET A 1 99 ? 13.594 -18.719 6.68 1 91.31 99 MET A N 1
ATOM 756 C CA . MET A 1 99 ? 14.445 -19.453 7.609 1 91.31 99 MET A CA 1
ATOM 757 C C . MET A 1 99 ? 13.609 -20.344 8.516 1 91.31 99 MET A C 1
ATOM 759 O O . MET A 1 99 ? 14.039 -21.438 8.891 1 91.31 99 MET A O 1
ATOM 763 N N . ASP A 1 100 ? 12.43 -19.859 8.789 1 88.31 100 ASP A N 1
ATOM 764 C CA . ASP A 1 100 ? 11.539 -20.578 9.688 1 88.31 100 ASP A CA 1
ATOM 765 C C . ASP A 1 100 ? 10.703 -21.609 8.93 1 88.31 100 ASP A C 1
ATOM 767 O O . ASP A 1 100 ? 9.914 -22.344 9.523 1 88.31 100 ASP A O 1
ATOM 771 N N . GLY A 1 101 ? 10.812 -21.609 7.664 1 88 101 GLY A N 1
ATOM 772 C CA . GLY A 1 101 ? 10.094 -22.578 6.852 1 88 101 GLY A CA 1
ATOM 773 C C . GLY A 1 101 ? 8.641 -22.188 6.613 1 88 101 GLY A C 1
ATOM 774 O O . GLY A 1 101 ? 7.836 -23.031 6.195 1 88 101 GLY A O 1
ATOM 775 N N . ILE A 1 102 ? 8.32 -21 6.871 1 89.56 102 ILE A N 1
ATOM 776 C CA . ILE A 1 102 ? 6.961 -20.5 6.723 1 89.56 102 ILE A CA 1
ATOM 777 C C . ILE A 1 102 ? 6.703 -20.125 5.266 1 89.56 102 ILE A C 1
ATOM 779 O O . ILE A 1 102 ? 5.566 -20.188 4.789 1 89.56 102 ILE A O 1
ATOM 783 N N . ALA A 1 103 ? 7.73 -19.812 4.535 1 94.75 103 ALA A N 1
ATOM 784 C CA . ALA A 1 103 ? 7.656 -19.438 3.121 1 94.75 103 ALA A CA 1
ATOM 785 C C . ALA A 1 103 ? 8.562 -20.328 2.275 1 94.75 103 ALA A C 1
ATOM 787 O O . ALA A 1 103 ? 9.578 -20.828 2.764 1 94.75 103 ALA A O 1
ATOM 788 N N . ASP A 1 104 ? 8.156 -20.469 1.03 1 95.12 104 ASP A N 1
ATOM 789 C CA . ASP A 1 104 ? 8.938 -21.297 0.109 1 95.12 104 ASP A CA 1
ATOM 790 C C . ASP A 1 104 ? 9.875 -20.422 -0.728 1 95.12 104 ASP A C 1
ATOM 792 O O . ASP A 1 104 ? 11.016 -20.812 -0.988 1 95.12 104 ASP A O 1
ATOM 796 N N . ILE A 1 105 ? 9.367 -19.297 -1.208 1 97.81 105 ILE A N 1
ATOM 797 C CA . ILE A 1 105 ? 10.117 -18.359 -2.037 1 97.81 105 ILE A CA 1
ATOM 798 C C . ILE A 1 105 ? 9.922 -16.938 -1.51 1 97.81 105 ILE A C 1
ATOM 800 O O . ILE A 1 105 ? 8.82 -16.578 -1.1 1 97.81 105 ILE A O 1
ATOM 804 N N . GLY A 1 106 ? 10.992 -16.203 -1.478 1 97.81 106 GLY A N 1
ATOM 805 C CA . GLY A 1 106 ? 10.93 -14.805 -1.088 1 97.81 106 GLY A CA 1
ATOM 806 C C . GLY A 1 106 ? 11.578 -13.875 -2.1 1 97.81 106 GLY A C 1
ATOM 807 O O . GLY A 1 106 ? 12.578 -14.227 -2.729 1 97.81 106 GLY A O 1
ATOM 808 N N . ILE A 1 107 ? 10.961 -12.75 -2.289 1 97 107 ILE A N 1
ATOM 809 C CA . ILE A 1 107 ? 11.586 -11.68 -3.064 1 97 107 ILE A CA 1
ATOM 810 C C . ILE A 1 107 ? 11.875 -10.484 -2.156 1 97 107 ILE A C 1
ATOM 812 O O . ILE A 1 107 ? 10.969 -9.914 -1.561 1 97 107 ILE A O 1
ATOM 816 N N . VAL A 1 108 ? 13.156 -10.117 -2.115 1 95.56 108 VAL A N 1
ATOM 817 C CA . VAL A 1 108 ? 13.594 -9.141 -1.121 1 95.56 108 VAL A CA 1
ATOM 818 C C . VAL A 1 108 ? 14.516 -8.117 -1.773 1 95.56 108 VAL A C 1
ATOM 820 O O . VAL A 1 108 ? 15.055 -8.352 -2.857 1 95.56 108 VAL A O 1
ATOM 823 N N . ALA A 1 109 ? 14.562 -6.945 -1.126 1 93.31 109 ALA A N 1
ATOM 824 C CA . ALA A 1 109 ? 15.648 -6.02 -1.451 1 93.31 109 ALA A CA 1
ATOM 825 C C . ALA A 1 109 ? 17 -6.59 -1.038 1 93.31 109 ALA A C 1
ATOM 827 O O . ALA A 1 109 ? 17.141 -7.141 0.057 1 93.31 109 ALA A O 1
ATOM 828 N N . ALA A 1 110 ? 17.922 -6.512 -1.979 1 86.19 110 ALA A N 1
ATOM 829 C CA . ALA A 1 110 ? 19.234 -7.082 -1.687 1 86.19 110 ALA A CA 1
ATOM 830 C C . ALA A 1 110 ? 19.891 -6.367 -0.509 1 86.19 110 ALA A C 1
ATOM 832 O O . ALA A 1 110 ? 19.922 -5.137 -0.466 1 86.19 110 ALA A O 1
ATOM 833 N N . THR A 1 111 ? 19.969 -7.141 0.573 1 73.38 111 THR A N 1
ATOM 834 C CA . THR A 1 111 ? 20.75 -6.648 1.693 1 73.38 111 THR A CA 1
ATOM 835 C C . THR A 1 111 ? 22.016 -7.496 1.877 1 73.38 111 THR A C 1
ATOM 837 O O . THR A 1 111 ? 22.156 -8.555 1.265 1 73.38 111 THR A O 1
ATOM 840 N N . SER A 1 112 ? 23.094 -6.969 2.436 1 61 112 SER A N 1
ATOM 841 C CA . SER A 1 112 ? 24.406 -7.586 2.555 1 61 112 SER A CA 1
ATOM 842 C C . SER A 1 112 ? 24.312 -8.992 3.145 1 61 112 SER A C 1
ATOM 844 O O . SER A 1 112 ? 25.078 -9.875 2.783 1 61 112 SER A O 1
ATOM 846 N N . ASP A 1 113 ? 23.422 -9.195 4.145 1 62.09 113 ASP A N 1
ATOM 847 C CA . ASP A 1 113 ? 23.766 -10.359 4.961 1 62.09 113 ASP A CA 1
ATOM 848 C C . ASP A 1 113 ? 22.688 -11.445 4.848 1 62.09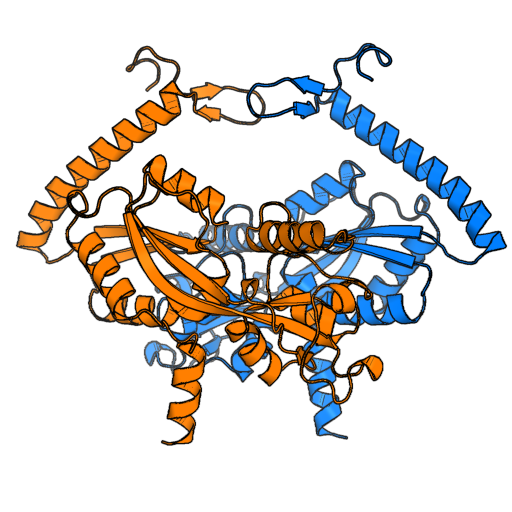 113 ASP A C 1
ATOM 850 O O . ASP A 1 113 ? 21.562 -11.25 5.297 1 62.09 113 ASP A O 1
ATOM 854 N N . ASN A 1 114 ? 22.578 -12.195 3.676 1 67.56 114 ASN A N 1
ATOM 855 C CA . ASN A 1 114 ? 21.672 -13.328 3.859 1 67.56 114 ASN A CA 1
ATOM 856 C C . ASN A 1 114 ? 22.359 -14.656 3.576 1 67.56 114 ASN A C 1
ATOM 858 O O . ASN A 1 114 ? 21.938 -15.406 2.699 1 67.56 114 ASN A O 1
ATOM 862 N N . ALA A 1 115 ? 23.484 -14.922 4.344 1 69.06 115 ALA A N 1
ATOM 863 C CA . ALA A 1 115 ? 24.391 -16.031 4.023 1 69.06 115 ALA A CA 1
ATOM 864 C C . ALA A 1 115 ? 23.672 -17.375 4.172 1 69.06 115 ALA A C 1
ATOM 866 O O . ALA A 1 115 ? 24.109 -18.375 3.596 1 69.06 115 ALA A O 1
ATOM 867 N N . SER A 1 116 ? 22.547 -17.375 4.746 1 87.5 116 SER A N 1
ATOM 868 C CA . SER A 1 116 ? 21.922 -18.656 5.012 1 87.5 116 SER A CA 1
ATOM 869 C C . SER A 1 116 ? 20.922 -19.016 3.922 1 87.5 116 SER A C 1
ATOM 871 O O . SER A 1 116 ? 20.406 -20.141 3.879 1 87.5 116 SER A O 1
ATOM 873 N N . LEU A 1 117 ? 20.703 -18.125 3.031 1 94.19 117 LEU A N 1
ATOM 874 C CA . LEU A 1 117 ? 19.734 -18.375 1.969 1 94.19 117 LEU A CA 1
ATOM 875 C C . LEU A 1 117 ? 20.422 -18.438 0.608 1 94.19 117 LEU A C 1
ATOM 877 O O . LEU A 1 117 ? 21.469 -17.812 0.408 1 94.19 117 LEU A O 1
ATOM 881 N N . GLN A 1 118 ? 19.891 -19.281 -0.279 1 95.88 118 GLN A N 1
ATOM 882 C CA . GLN A 1 118 ? 20.266 -19.188 -1.686 1 95.88 118 GLN A CA 1
ATOM 883 C C . GLN A 1 118 ? 19.562 -18.016 -2.361 1 95.88 118 GLN A C 1
ATOM 885 O O . GLN A 1 118 ? 18.344 -17.844 -2.23 1 95.88 118 GLN A O 1
ATOM 890 N N . THR A 1 119 ? 20.297 -17.234 -3.031 1 95.19 119 THR A N 1
ATOM 891 C CA . THR A 1 119 ? 19.75 -16.031 -3.639 1 95.19 119 THR A CA 1
ATOM 892 C C . THR A 1 119 ? 20.016 -16.016 -5.141 1 95.19 119 THR A C 1
ATOM 894 O O . THR A 1 119 ? 21.062 -16.5 -5.602 1 95.19 119 THR A O 1
ATOM 897 N N . PHE A 1 120 ? 19.062 -15.453 -5.949 1 94.75 120 PHE A N 1
ATOM 898 C CA . PHE A 1 120 ? 19.109 -15.336 -7.398 1 94.75 120 PHE A CA 1
ATOM 899 C C . PHE A 1 120 ? 18.719 -13.93 -7.848 1 94.75 120 PHE A C 1
ATOM 901 O O . PHE A 1 120 ? 17.953 -13.25 -7.16 1 94.75 120 PHE A O 1
ATOM 908 N N . PRO A 1 121 ? 19.234 -13.5 -9 1 93 121 PRO A N 1
ATOM 909 C CA . PRO A 1 121 ? 18.812 -12.188 -9.508 1 93 121 PRO A CA 1
ATOM 910 C C . PRO A 1 121 ? 17.328 -12.141 -9.867 1 93 121 PRO A C 1
ATOM 912 O O . PRO A 1 121 ? 16.781 -13.125 -10.367 1 93 121 PRO A O 1
ATOM 915 N N . PHE A 1 122 ? 16.75 -11.016 -9.594 1 95.19 122 PHE A N 1
ATOM 916 C CA . PHE A 1 122 ? 15.352 -10.844 -9.945 1 95.19 122 PHE A CA 1
ATOM 917 C C . PHE A 1 122 ? 15.141 -9.539 -10.711 1 95.19 122 PHE A C 1
ATOM 919 O O . PHE A 1 122 ? 14.617 -9.555 -11.828 1 95.19 122 PHE A O 1
ATOM 926 N N . ALA A 1 123 ? 15.539 -8.406 -10.102 1 94.62 123 ALA A N 1
ATOM 927 C CA . ALA A 1 123 ? 15.398 -7.113 -10.766 1 94.62 123 ALA A CA 1
ATOM 928 C C . ALA A 1 123 ? 16.391 -6.098 -10.195 1 94.62 123 ALA A C 1
ATOM 930 O O . ALA A 1 123 ? 16.797 -6.211 -9.039 1 94.62 123 ALA A O 1
ATOM 931 N N . THR A 1 124 ? 16.781 -5.199 -11.016 1 93.5 124 THR A N 1
ATOM 932 C CA . THR A 1 124 ? 17.547 -4.027 -10.617 1 93.5 124 THR A CA 1
ATOM 933 C C . THR A 1 124 ? 16.75 -2.748 -10.883 1 93.5 124 THR A C 1
ATOM 935 O O . THR A 1 124 ? 16.172 -2.588 -11.953 1 93.5 124 THR A O 1
ATOM 938 N N . ASP A 1 125 ? 16.703 -1.934 -9.859 1 93.56 125 ASP A N 1
ATOM 939 C CA . ASP A 1 125 ? 15.969 -0.683 -9.984 1 93.56 125 ASP A CA 1
ATOM 940 C C . ASP A 1 125 ? 16.688 0.462 -9.289 1 93.56 125 ASP A C 1
ATOM 942 O O . ASP A 1 125 ? 17.406 0.245 -8.297 1 93.56 125 ASP A O 1
ATOM 946 N N . ARG A 1 126 ? 16.531 1.638 -9.883 1 95.06 126 ARG A N 1
ATOM 947 C CA . ARG A 1 126 ? 17.125 2.828 -9.289 1 95.06 126 ARG A CA 1
ATOM 948 C C . ARG A 1 126 ? 16.109 3.594 -8.453 1 95.06 126 ARG A C 1
ATOM 950 O O . ARG A 1 126 ? 14.938 3.691 -8.828 1 95.06 126 ARG A O 1
ATOM 957 N N . LEU A 1 127 ? 16.656 4.043 -7.328 1 97.06 127 LEU A N 1
ATOM 958 C CA . LEU A 1 127 ? 15.844 4.988 -6.574 1 97.06 127 LEU A CA 1
ATOM 959 C C . LEU A 1 127 ? 15.93 6.387 -7.18 1 97.06 127 LEU A C 1
ATOM 961 O O . LEU A 1 127 ? 16.969 6.766 -7.73 1 97.06 127 LEU A O 1
ATOM 965 N N . CYS A 1 128 ? 14.875 7.16 -7.062 1 98.06 128 CYS A N 1
ATOM 966 C CA . CYS A 1 128 ? 14.836 8.539 -7.543 1 98.06 128 CYS A CA 1
ATOM 967 C C . CYS A 1 128 ? 14.078 9.43 -6.566 1 98.06 128 CYS A C 1
ATOM 969 O O . CYS A 1 128 ? 13.352 8.938 -5.699 1 98.06 128 CYS A O 1
ATOM 971 N N . ALA A 1 129 ? 14.344 10.656 -6.695 1 98.31 129 ALA A N 1
ATOM 972 C CA . ALA A 1 129 ? 13.594 11.648 -5.922 1 98.31 129 ALA A CA 1
ATOM 973 C C . ALA A 1 129 ? 12.305 12.031 -6.629 1 98.31 129 ALA A C 1
ATOM 975 O O . ALA A 1 129 ? 12.273 12.18 -7.852 1 98.31 129 ALA A O 1
ATOM 976 N N . ILE A 1 130 ? 11.258 12.203 -5.828 1 98.31 130 ILE A N 1
ATOM 977 C CA . ILE A 1 130 ? 10.008 12.75 -6.352 1 98.31 130 ILE A CA 1
ATOM 978 C C . ILE A 1 130 ? 9.664 14.039 -5.617 1 98.31 130 ILE A C 1
ATOM 980 O O . ILE A 1 130 ? 9.781 14.117 -4.395 1 98.31 130 ILE A O 1
ATOM 984 N N . VAL A 1 131 ? 9.336 15.047 -6.387 1 98.12 131 VAL A N 1
ATOM 985 C CA . VAL A 1 131 ? 8.992 16.375 -5.863 1 98.12 131 VAL A CA 1
ATOM 986 C C . VAL A 1 131 ? 7.703 16.859 -6.512 1 98.12 131 VAL A C 1
ATOM 988 O O . VAL A 1 131 ? 7.301 16.359 -7.566 1 98.12 131 VAL A O 1
ATOM 991 N N . PRO A 1 132 ? 6.984 17.797 -5.809 1 97.44 132 PRO A N 1
ATOM 992 C CA . PRO A 1 132 ? 5.781 18.328 -6.453 1 97.44 132 PRO A CA 1
ATOM 993 C C . PRO A 1 132 ? 6.082 19.031 -7.77 1 97.44 132 PRO A C 1
ATOM 995 O O . PRO A 1 132 ? 7.02 19.828 -7.844 1 97.44 132 PRO A O 1
ATOM 998 N N . ALA A 1 133 ? 5.289 18.734 -8.758 1 95.81 133 ALA A N 1
ATOM 999 C CA . ALA A 1 133 ? 5.477 19.375 -10.062 1 95.81 133 ALA A CA 1
ATOM 1000 C C . ALA A 1 133 ? 5.285 20.875 -9.969 1 95.81 133 ALA A C 1
ATOM 1002 O O . ALA A 1 133 ? 5.871 21.625 -10.75 1 95.81 133 ALA A O 1
ATOM 1003 N N . SER A 1 134 ? 4.543 21.328 -9.031 1 92.62 134 SER A N 1
ATOM 1004 C CA . SER A 1 134 ? 4.164 22.734 -8.906 1 92.62 134 SER A CA 1
ATOM 1005 C C . SER A 1 134 ? 5.266 23.547 -8.242 1 92.62 134 SER A C 1
ATOM 1007 O O . SER A 1 134 ? 5.238 24.766 -8.273 1 92.62 134 SER A O 1
ATOM 1009 N N . ARG A 1 135 ? 6.168 22.891 -7.594 1 93.75 135 ARG A N 1
ATOM 1010 C CA . ARG A 1 135 ? 7.188 23.609 -6.848 1 93.75 135 ARG A CA 1
ATOM 1011 C C . ARG A 1 135 ? 8.258 24.172 -7.781 1 93.75 135 ARG A C 1
ATOM 1013 O O . ARG A 1 135 ? 9.055 23.422 -8.344 1 93.75 135 ARG A O 1
ATOM 1020 N N . SER A 1 136 ? 8.422 25.422 -7.805 1 90.56 136 SER A N 1
ATOM 1021 C CA . SER A 1 136 ? 9.312 26.109 -8.727 1 90.56 136 SER A CA 1
ATOM 1022 C C . SER A 1 136 ? 10.773 25.891 -8.352 1 90.56 136 SER A C 1
ATOM 1024 O O . SER A 1 136 ? 11.656 25.953 -9.211 1 90.56 136 SER A O 1
ATOM 1026 N N . ALA A 1 137 ? 10.969 25.625 -7.098 1 91.31 137 ALA A N 1
ATOM 1027 C CA . ALA A 1 137 ? 12.336 25.422 -6.625 1 91.31 137 ALA A CA 1
ATOM 1028 C C . ALA A 1 137 ? 13.008 24.266 -7.367 1 91.31 137 ALA A C 1
ATOM 1030 O O . ALA A 1 137 ? 14.234 24.203 -7.438 1 91.31 137 ALA A O 1
ATOM 1031 N N . PHE A 1 138 ? 12.164 23.438 -7.953 1 92.75 138 PHE A N 1
ATOM 1032 C CA . PHE A 1 138 ? 12.719 22.25 -8.617 1 92.75 138 PHE A CA 1
ATOM 1033 C C . PHE A 1 138 ? 12.609 22.391 -10.133 1 92.75 138 PHE A C 1
ATOM 1035 O O . PHE A 1 138 ? 13 21.5 -10.875 1 92.75 138 PHE A O 1
ATOM 1042 N N . ALA A 1 139 ? 12.078 23.484 -10.531 1 89.5 139 ALA A N 1
ATOM 1043 C CA . ALA A 1 139 ? 11.867 23.672 -11.969 1 89.5 139 ALA A CA 1
ATOM 1044 C C . ALA A 1 139 ? 13.188 23.625 -12.727 1 89.5 139 ALA A C 1
ATOM 1046 O O . ALA A 1 139 ? 14.172 24.25 -12.328 1 89.5 139 ALA A O 1
ATOM 1047 N N . GLY A 1 140 ? 13.242 22.828 -13.781 1 90.19 140 GLY A N 1
ATOM 1048 C CA . GLY A 1 140 ? 14.406 22.75 -14.648 1 90.19 140 GLY A CA 1
ATOM 1049 C C . GLY A 1 140 ? 15.492 21.828 -14.109 1 90.19 140 GLY A C 1
ATOM 1050 O O . GLY A 1 140 ? 16.5 21.594 -14.781 1 90.19 140 GLY A O 1
ATOM 1051 N N . GLN A 1 141 ? 15.328 21.359 -12.93 1 91.62 141 GLN A N 1
ATOM 1052 C CA . GLN A 1 141 ? 16.297 20.453 -12.336 1 91.62 141 GLN A CA 1
ATOM 1053 C C . GLN A 1 141 ? 16.062 19.016 -12.789 1 91.62 141 GLN A C 1
ATOM 1055 O O . GLN A 1 141 ? 14.922 18.562 -12.867 1 91.62 141 GLN A O 1
ATOM 1060 N N . ALA A 1 142 ? 17.219 18.375 -13.117 1 94.25 142 ALA A N 1
ATOM 1061 C CA . ALA A 1 142 ? 17.094 17 -13.586 1 94.25 142 ALA A CA 1
ATOM 1062 C C . ALA A 1 142 ? 17.578 16.016 -12.523 1 94.25 142 ALA A C 1
ATOM 1064 O O . ALA A 1 142 ? 17.25 14.828 -12.57 1 94.25 142 ALA A O 1
ATOM 1065 N N . ASP A 1 143 ? 18.406 16.5 -11.625 1 96.62 143 ASP A N 1
ATOM 1066 C CA . ASP A 1 143 ? 18.984 15.641 -10.602 1 96.62 143 ASP A CA 1
ATOM 1067 C C . ASP A 1 143 ? 19.062 16.359 -9.258 1 96.62 143 ASP A C 1
ATOM 1069 O O . ASP A 1 143 ? 18.844 17.562 -9.18 1 96.62 143 ASP A O 1
ATOM 1073 N N . ILE A 1 144 ? 19.266 15.562 -8.234 1 97.12 144 ILE A N 1
ATOM 1074 C CA . ILE A 1 144 ? 19.375 16.109 -6.883 1 97.12 144 ILE A CA 1
ATOM 1075 C C . ILE A 1 144 ? 20.156 15.141 -6 1 97.12 144 ILE A C 1
ATOM 1077 O O . ILE A 1 144 ? 20.141 13.93 -6.215 1 97.12 144 ILE A O 1
ATOM 1081 N N . THR A 1 145 ? 20.859 15.68 -5.07 1 97.06 145 THR A N 1
ATOM 1082 C CA . THR A 1 145 ? 21.531 14.852 -4.078 1 97.06 145 THR A CA 1
ATOM 1083 C C . THR A 1 145 ? 20.594 14.562 -2.9 1 97.06 145 THR A C 1
ATOM 1085 O O . THR A 1 145 ? 19.641 15.305 -2.658 1 97.06 145 THR A O 1
ATOM 1088 N N . LEU A 1 146 ? 20.953 13.5 -2.178 1 97.62 146 LEU A N 1
ATOM 1089 C CA . LEU A 1 146 ? 20.203 13.195 -0.965 1 97.62 146 LEU A CA 1
ATOM 1090 C C . LEU A 1 146 ? 20.234 14.367 0.005 1 97.62 146 LEU A C 1
ATOM 1092 O O . LEU A 1 146 ? 19.203 14.734 0.572 1 97.62 146 LEU A O 1
ATOM 1096 N N . GLY A 1 147 ? 21.359 14.953 0.188 1 96.25 147 GLY A N 1
ATOM 1097 C CA . GLY A 1 147 ? 21.5 16.094 1.08 1 96.25 147 GLY A CA 1
ATOM 1098 C C . GLY A 1 147 ? 20.578 17.25 0.73 1 96.25 147 GLY A C 1
ATOM 1099 O O . GLY A 1 147 ? 19.875 17.766 1.597 1 96.25 147 GLY A O 1
ATOM 1100 N N . SER A 1 148 ? 20.562 17.656 -0.535 1 95.5 148 SER A N 1
ATOM 1101 C CA . SER A 1 148 ? 19.719 18.75 -0.996 1 95.5 148 SER A CA 1
ATOM 1102 C C . SER A 1 148 ? 18.234 18.406 -0.855 1 95.5 148 SER A C 1
ATOM 1104 O O . SER A 1 148 ? 17.422 19.266 -0.519 1 95.5 148 SER A O 1
ATOM 1106 N N . LEU A 1 149 ? 17.891 17.156 -1.073 1 96.44 149 LEU A N 1
ATOM 1107 C CA . LEU A 1 149 ? 16.5 16.719 -0.954 1 96.44 149 LEU A CA 1
ATOM 1108 C C . LEU A 1 149 ? 16.016 16.844 0.484 1 96.44 149 LEU A C 1
ATOM 1110 O O . LEU A 1 149 ? 14.867 17.219 0.721 1 96.44 149 LEU A O 1
ATOM 1114 N N . LEU A 1 150 ? 16.906 16.609 1.416 1 95.5 150 LEU A N 1
ATOM 1115 C CA . LEU A 1 150 ? 16.547 16.562 2.828 1 95.5 150 LEU A CA 1
ATOM 1116 C C . LEU A 1 150 ? 16.422 17.984 3.393 1 95.5 150 LEU A C 1
ATOM 1118 O O . LEU A 1 150 ? 16.062 18.156 4.559 1 95.5 150 LEU A O 1
ATOM 1122 N N . ASP A 1 151 ? 16.609 18.984 2.559 1 94.12 151 ASP A N 1
ATOM 1123 C CA . ASP A 1 151 ? 16.344 20.359 2.951 1 94.12 151 ASP A CA 1
ATOM 1124 C C . ASP A 1 151 ? 14.844 20.656 2.945 1 94.12 151 ASP A C 1
ATOM 1126 O O . ASP A 1 151 ? 14.398 21.672 3.494 1 94.12 151 ASP A O 1
ATOM 1130 N N . SER A 1 152 ? 14.102 19.797 2.311 1 92.88 152 SER A N 1
ATOM 1131 C CA . SER A 1 152 ? 12.641 19.875 2.281 1 92.88 152 SER A CA 1
ATOM 1132 C C . SER A 1 152 ? 12.016 18.875 3.25 1 92.88 152 SER A C 1
ATOM 1134 O O . SER A 1 152 ? 12.688 17.953 3.715 1 92.88 152 SER A O 1
ATOM 1136 N N . ASP A 1 153 ? 10.719 19.078 3.596 1 92.62 153 ASP A N 1
ATOM 1137 C CA . ASP A 1 153 ? 10 18.094 4.391 1 92.62 153 ASP A CA 1
ATOM 1138 C C . ASP A 1 153 ? 9.938 16.75 3.672 1 92.62 153 ASP A C 1
ATOM 1140 O O . ASP A 1 153 ? 9.445 16.656 2.543 1 92.62 153 ASP A O 1
ATOM 1144 N N . PHE A 1 154 ? 10.438 15.766 4.383 1 95.44 154 PHE A N 1
ATOM 1145 C CA . PHE A 1 154 ? 10.586 14.453 3.766 1 95.44 154 PHE A CA 1
ATOM 1146 C C . PHE A 1 154 ? 9.477 13.516 4.219 1 95.44 154 PHE A C 1
ATOM 1148 O O . PHE A 1 154 ? 9.195 13.406 5.414 1 95.44 154 PHE A O 1
ATOM 1155 N N . ILE A 1 155 ? 8.828 12.914 3.252 1 96.25 155 ILE A N 1
ATOM 1156 C CA . ILE A 1 155 ? 7.852 11.867 3.514 1 96.25 155 ILE A CA 1
ATOM 1157 C C . ILE A 1 155 ? 8.531 10.5 3.494 1 96.25 155 ILE A C 1
ATOM 1159 O O . ILE A 1 155 ? 9.094 10.094 2.473 1 96.25 155 ILE A O 1
ATOM 1163 N N . GLY A 1 156 ? 8.5 9.828 4.629 1 94.75 156 GLY A N 1
ATOM 1164 C CA . GLY A 1 156 ? 9.195 8.555 4.738 1 94.75 156 GLY A CA 1
ATOM 1165 C C . GLY A 1 156 ? 8.266 7.359 4.746 1 94.75 156 GLY A C 1
ATOM 1166 O O . GLY A 1 156 ? 7.105 7.469 4.344 1 94.75 156 GLY A O 1
ATOM 1167 N N . TYR A 1 157 ? 8.875 6.207 5.094 1 93 157 TYR A N 1
ATOM 1168 C CA . TYR A 1 157 ? 8.164 4.934 5.121 1 93 157 TYR A CA 1
ATOM 1169 C C . TYR A 1 157 ? 7.93 4.473 6.555 1 93 157 TYR A C 1
ATOM 1171 O O . TYR A 1 157 ? 8.633 4.895 7.473 1 93 157 TYR A O 1
ATOM 1179 N N . THR A 1 158 ? 6.848 3.652 6.652 1 86.06 158 THR A N 1
ATOM 1180 C CA . THR A 1 158 ? 6.504 3.088 7.953 1 86.06 158 THR A CA 1
ATOM 1181 C C . THR A 1 158 ? 7.699 2.354 8.562 1 86.06 158 THR A C 1
ATOM 1183 O O . THR A 1 158 ? 8.586 1.9 7.836 1 86.06 158 THR A O 1
ATOM 1186 N N . SER A 1 159 ? 7.602 2.264 9.875 1 76.06 159 SER A N 1
ATOM 1187 C CA . SER A 1 159 ? 8.656 1.568 10.609 1 76.06 159 SER A CA 1
ATOM 1188 C C . SER A 1 159 ? 8.789 0.121 10.148 1 76.06 159 SER A C 1
ATOM 1190 O O . SER A 1 159 ? 7.785 -0.552 9.906 1 76.06 159 SER A O 1
ATOM 1192 N N . GLY A 1 160 ? 10.031 -0.369 9.961 1 78.81 160 GLY A N 1
ATOM 1193 C CA . GLY A 1 160 ? 10.297 -1.728 9.516 1 78.81 160 GLY A CA 1
ATOM 1194 C C . GLY A 1 160 ? 10.555 -1.824 8.023 1 78.81 160 GLY A C 1
ATOM 1195 O O . GLY A 1 160 ? 11 -2.863 7.531 1 78.81 160 GLY A O 1
ATOM 1196 N N . SER A 1 161 ? 10.234 -0.772 7.379 1 87.25 161 SER A N 1
ATOM 1197 C CA . SER A 1 161 ? 10.492 -0.747 5.941 1 87.25 161 SER A CA 1
ATOM 1198 C C . SER A 1 161 ? 11.984 -0.828 5.648 1 87.25 161 SER A C 1
ATOM 1200 O O . SER A 1 161 ? 12.773 -0.059 6.199 1 87.25 161 SER A O 1
ATOM 1202 N N . ALA A 1 162 ? 12.352 -1.709 4.773 1 89.31 162 ALA A N 1
ATOM 1203 C CA . ALA A 1 162 ? 13.742 -1.839 4.332 1 89.31 162 ALA A CA 1
ATOM 1204 C C . ALA A 1 162 ? 14.211 -0.571 3.623 1 89.31 162 ALA A C 1
ATOM 1206 O O . ALA A 1 162 ? 15.359 -0.156 3.781 1 89.31 162 ALA A O 1
ATOM 1207 N N . LEU A 1 163 ? 13.312 0.032 2.941 1 92.75 163 LEU A N 1
ATOM 1208 C CA . LEU A 1 163 ? 13.68 1.229 2.193 1 92.75 163 LEU A CA 1
ATOM 1209 C C . LEU A 1 163 ? 13.922 2.404 3.135 1 92.75 163 LEU A C 1
ATOM 1211 O O . LEU A 1 163 ? 14.844 3.199 2.924 1 92.75 163 LEU A O 1
ATOM 1215 N N . GLN A 1 164 ? 13.141 2.488 4.129 1 92.81 164 GLN A N 1
ATOM 1216 C CA . GLN A 1 164 ? 13.344 3.543 5.117 1 92.81 164 GLN A CA 1
ATOM 1217 C C . GLN A 1 164 ? 14.727 3.432 5.762 1 92.81 164 GLN A C 1
ATOM 1219 O O . GLN A 1 164 ? 15.453 4.422 5.852 1 92.81 164 GLN A O 1
ATOM 1224 N N . SER A 1 165 ? 15 2.203 6.234 1 91.44 165 SER A N 1
ATOM 1225 C CA . SER A 1 165 ? 16.297 1.977 6.875 1 91.44 165 SER A CA 1
ATOM 1226 C C . SER A 1 165 ? 17.438 2.254 5.914 1 91.44 165 SER A C 1
ATOM 1228 O O . SER A 1 165 ? 18.453 2.844 6.301 1 91.44 165 SER A O 1
ATOM 1230 N N . TYR A 1 166 ? 17.281 1.861 4.738 1 94.25 166 TYR A N 1
ATOM 1231 C CA . TYR A 1 166 ? 18.312 2.041 3.711 1 94.25 166 TYR A CA 1
ATOM 1232 C C . TYR A 1 166 ? 18.578 3.52 3.467 1 94.25 166 TYR A C 1
ATOM 1234 O O . TYR A 1 166 ? 19.734 3.953 3.473 1 94.25 166 TYR A O 1
ATOM 1242 N N . ILE A 1 167 ? 17.562 4.348 3.309 1 95.44 167 ILE A N 1
ATOM 1243 C CA . ILE A 1 167 ? 17.703 5.777 3.062 1 95.44 167 ILE A CA 1
ATOM 1244 C C . ILE A 1 167 ? 18.266 6.465 4.301 1 95.44 167 ILE A C 1
ATOM 1246 O O . ILE A 1 167 ? 19.141 7.328 4.195 1 95.44 167 ILE A O 1
ATOM 1250 N N . ALA A 1 168 ? 17.812 6.023 5.43 1 94.5 168 ALA A N 1
ATOM 1251 C CA . ALA A 1 168 ? 18.266 6.609 6.684 1 94.5 168 ALA A CA 1
ATOM 1252 C C . ALA A 1 168 ? 19.766 6.375 6.875 1 94.5 168 ALA A C 1
ATOM 1254 O O . ALA A 1 168 ? 20.484 7.262 7.344 1 94.5 168 ALA A O 1
ATOM 1255 N N . ASP A 1 169 ? 20.188 5.195 6.566 1 94.31 169 ASP A N 1
ATOM 1256 C CA . ASP A 1 169 ? 21.609 4.863 6.68 1 94.31 169 ASP A CA 1
ATOM 1257 C C . ASP A 1 169 ? 22.453 5.781 5.805 1 94.31 169 ASP A C 1
ATOM 1259 O O . ASP A 1 169 ? 23.516 6.246 6.23 1 94.31 169 ASP A O 1
ATOM 1263 N N . HIS A 1 170 ? 21.984 6.016 4.656 1 96.12 170 HIS A N 1
ATOM 1264 C CA . HIS A 1 170 ? 22.75 6.859 3.744 1 96.12 170 HIS A CA 1
ATOM 1265 C C . HIS A 1 170 ? 22.688 8.32 4.16 1 96.12 170 HIS A C 1
ATOM 1267 O O . HIS A 1 170 ? 23.641 9.07 3.967 1 96.12 170 HIS A O 1
ATOM 1273 N N . ALA A 1 171 ? 21.562 8.742 4.695 1 96.75 171 ALA A N 1
ATOM 1274 C CA . ALA A 1 171 ? 21.484 10.086 5.262 1 96.75 171 ALA A CA 1
ATOM 1275 C C . ALA A 1 171 ? 22.5 10.266 6.383 1 96.75 171 ALA A C 1
ATOM 1277 O O . ALA A 1 171 ? 23.188 11.289 6.445 1 96.75 171 ALA A O 1
ATOM 1278 N N . GLN A 1 172 ? 22.594 9.242 7.176 1 96.19 172 GLN A N 1
ATOM 1279 C CA . GLN A 1 172 ? 23.531 9.289 8.297 1 96.19 172 GLN A CA 1
ATOM 1280 C C . GLN A 1 172 ? 24.969 9.398 7.805 1 96.19 172 GLN A C 1
ATOM 1282 O O . GLN A 1 172 ? 25.781 10.102 8.414 1 96.19 172 GLN A O 1
ATOM 1287 N N . ARG A 1 173 ? 25.312 8.773 6.773 1 96.31 173 ARG A N 1
ATOM 1288 C CA . ARG A 1 173 ? 26.656 8.773 6.203 1 96.31 173 ARG A CA 1
ATOM 1289 C C . ARG A 1 173 ? 27.062 10.172 5.766 1 96.31 173 ARG A C 1
ATOM 1291 O O . ARG A 1 173 ? 28.25 10.492 5.711 1 96.31 173 ARG A O 1
ATOM 1298 N N . ILE A 1 174 ? 26.078 10.992 5.465 1 96.12 174 ILE A N 1
ATOM 1299 C CA . ILE A 1 174 ? 26.375 12.359 5.055 1 96.12 174 ILE A CA 1
ATOM 1300 C C . ILE A 1 174 ? 26.016 13.328 6.18 1 96.12 174 ILE A C 1
ATOM 1302 O O . ILE A 1 174 ? 25.766 14.508 5.934 1 96.12 174 ILE A O 1
ATOM 1306 N N . HIS A 1 175 ? 25.797 12.812 7.375 1 96.19 175 HIS A N 1
ATOM 1307 C CA . HIS A 1 175 ? 25.594 13.555 8.609 1 96.19 175 HIS A CA 1
ATOM 1308 C C . HIS A 1 175 ? 24.281 14.336 8.57 1 96.19 175 HIS A C 1
ATOM 1310 O O . HIS A 1 175 ? 24.219 15.484 9.016 1 96.19 175 HIS A O 1
ATOM 1316 N N . ARG A 1 176 ? 23.359 13.695 7.918 1 95.38 176 ARG A N 1
ATOM 1317 C CA . ARG A 1 176 ? 22 14.234 7.914 1 95.38 176 ARG A CA 1
ATOM 1318 C C . ARG A 1 176 ? 21.031 13.297 8.641 1 95.38 176 ARG A C 1
ATOM 1320 O O . ARG A 1 176 ? 21.297 12.094 8.734 1 95.38 176 ARG A O 1
ATOM 1327 N N . LYS A 1 177 ? 20.031 13.953 9.211 1 91.31 177 LYS A N 1
ATOM 1328 C CA . LYS A 1 177 ? 18.969 13.18 9.844 1 91.31 177 LYS A CA 1
ATOM 1329 C C . LYS A 1 177 ? 17.641 13.398 9.133 1 91.31 177 LYS A C 1
ATOM 1331 O O . LYS A 1 177 ? 17.312 14.523 8.75 1 91.31 177 LYS A O 1
ATOM 1336 N N . ILE A 1 178 ? 17 12.281 8.938 1 89.62 178 ILE A N 1
ATOM 1337 C CA . ILE A 1 178 ? 15.664 12.383 8.367 1 89.62 178 ILE A CA 1
ATOM 1338 C C . ILE A 1 178 ? 14.648 12.648 9.477 1 89.62 178 ILE A C 1
ATOM 1340 O O . ILE A 1 178 ? 14.516 11.859 10.406 1 89.62 178 ILE A O 1
ATOM 1344 N N . ARG A 1 179 ? 14.047 13.805 9.422 1 80.56 179 ARG A N 1
ATOM 1345 C CA . ARG A 1 179 ? 12.938 14.07 10.336 1 80.56 179 ARG A CA 1
ATOM 1346 C C . ARG A 1 179 ? 11.633 13.492 9.789 1 80.56 179 ARG A C 1
ATOM 1348 O O . ARG A 1 179 ? 11.023 14.062 8.891 1 80.56 179 ARG A O 1
ATOM 1355 N N . GLN A 1 180 ? 11.258 12.352 10.344 1 76.38 180 GLN A N 1
ATOM 1356 C CA . GLN A 1 180 ? 10.109 11.625 9.82 1 76.38 180 GLN A CA 1
ATOM 1357 C C . GLN A 1 180 ? 8.812 12.133 10.43 1 76.38 180 GLN A C 1
ATOM 1359 O O . GLN A 1 180 ? 8.383 11.664 11.484 1 76.38 180 GLN A O 1
ATOM 1364 N N . ARG A 1 181 ? 8.109 13.016 9.789 1 81.81 181 ARG A N 1
ATOM 1365 C CA . ARG A 1 181 ? 6.809 13.508 10.234 1 81.81 181 ARG A CA 1
ATOM 1366 C C . ARG A 1 181 ? 5.676 12.711 9.594 1 81.81 181 ARG A C 1
ATOM 1368 O O . ARG A 1 181 ? 4.598 12.578 10.172 1 81.81 181 ARG A O 1
ATOM 1375 N N . ILE A 1 182 ? 5.988 12.18 8.477 1 90.88 182 ILE A N 1
ATOM 1376 C CA . ILE A 1 182 ? 4.996 11.406 7.73 1 90.88 182 ILE A CA 1
ATOM 1377 C C . ILE A 1 182 ? 5.574 10.047 7.363 1 90.88 182 ILE A C 1
ATOM 1379 O O . ILE A 1 182 ? 6.656 9.953 6.785 1 90.88 182 ILE A O 1
ATOM 1383 N N . GLU A 1 183 ? 4.855 8.984 7.773 1 91.75 183 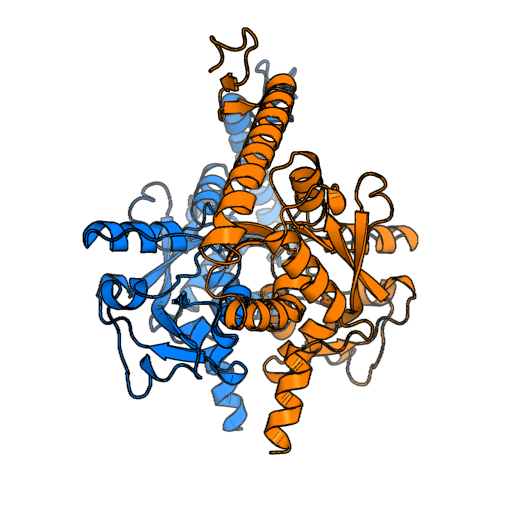GLU A N 1
ATOM 1384 C CA . GLU A 1 183 ? 5.246 7.605 7.484 1 91.75 183 GLU A CA 1
ATOM 1385 C C . GLU A 1 183 ? 4.117 6.84 6.801 1 91.75 183 GLU A C 1
ATOM 1387 O O . GLU A 1 183 ? 3.027 6.699 7.359 1 91.75 183 GLU A O 1
ATOM 1392 N N . LEU A 1 184 ? 4.441 6.375 5.676 1 92.69 184 LEU A N 1
ATOM 1393 C CA . LEU A 1 184 ? 3.414 5.73 4.863 1 92.69 184 LEU A CA 1
ATOM 1394 C C . LEU A 1 184 ? 3.883 4.359 4.387 1 92.69 184 LEU A C 1
ATOM 1396 O O . LEU A 1 184 ? 5.082 4.078 4.375 1 92.69 184 LEU A O 1
ATOM 1400 N N . GLY A 1 185 ? 2.922 3.535 3.959 1 89.88 185 GLY A N 1
ATOM 1401 C CA . GLY A 1 185 ? 3.236 2.145 3.674 1 89.88 185 GLY A CA 1
ATOM 1402 C C . GLY A 1 185 ? 3.338 1.846 2.191 1 89.88 185 GLY A C 1
ATOM 1403 O O . GLY A 1 185 ? 3.719 0.742 1.799 1 89.88 185 GLY A O 1
ATOM 1404 N N . SER A 1 186 ? 2.969 2.787 1.39 1 91.94 186 SER A N 1
ATOM 1405 C CA . SER A 1 186 ? 2.961 2.508 -0.043 1 91.94 186 SER A CA 1
ATOM 1406 C C . SER A 1 186 ? 3.566 3.664 -0.834 1 91.94 186 SER A C 1
ATOM 1408 O O . SER A 1 186 ? 3.504 4.816 -0.405 1 91.94 186 SER A O 1
ATOM 1410 N N . PHE A 1 187 ? 4.117 3.336 -1.965 1 95.81 187 PHE A N 1
ATOM 1411 C CA . PHE A 1 187 ? 4.656 4.348 -2.865 1 95.81 187 PHE A CA 1
ATOM 1412 C C . PHE A 1 187 ? 3.553 5.273 -3.363 1 95.81 187 PHE A C 1
ATOM 1414 O O . PHE A 1 187 ? 3.764 6.48 -3.508 1 95.81 187 PHE A O 1
ATOM 1421 N N . GLU A 1 188 ? 2.471 4.684 -3.557 1 94.88 188 GLU A N 1
ATOM 1422 C CA . GLU A 1 188 ? 1.346 5.457 -4.07 1 94.88 188 GLU A CA 1
ATOM 1423 C C . GLU A 1 188 ? 0.928 6.547 -3.088 1 94.88 188 GLU A C 1
ATOM 1425 O O . GLU A 1 188 ? 0.756 7.707 -3.475 1 94.88 188 GLU A O 1
ATOM 1430 N N . ALA A 1 189 ? 0.74 6.109 -1.869 1 94.31 189 ALA A N 1
ATOM 1431 C CA . ALA A 1 189 ? 0.36 7.082 -0.846 1 94.31 189 ALA A CA 1
ATOM 1432 C C . ALA A 1 189 ? 1.388 8.203 -0.748 1 94.31 189 ALA A C 1
ATOM 1434 O O . ALA A 1 189 ? 1.024 9.375 -0.611 1 94.31 189 ALA A O 1
ATOM 1435 N N . ILE A 1 190 ? 2.58 7.859 -0.842 1 96.56 190 ILE A N 1
ATOM 1436 C CA . ILE A 1 190 ? 3.666 8.836 -0.801 1 96.56 190 ILE A CA 1
ATOM 1437 C C . ILE A 1 190 ? 3.531 9.805 -1.971 1 96.56 190 ILE A C 1
ATOM 1439 O O . ILE A 1 190 ? 3.543 11.023 -1.779 1 96.56 190 ILE A O 1
ATOM 1443 N N . CYS A 1 191 ? 3.35 9.336 -3.127 1 97.31 191 CYS A N 1
ATOM 1444 C CA . CYS A 1 191 ? 3.285 10.18 -4.316 1 97.31 191 CYS A CA 1
ATOM 1445 C C . CYS A 1 191 ? 2.047 11.062 -4.289 1 97.31 191 CYS A C 1
ATOM 1447 O O . CYS A 1 191 ? 2.078 12.195 -4.777 1 97.31 191 CYS A O 1
ATOM 1449 N N . ARG A 1 192 ? 0.993 10.57 -3.725 1 95.94 192 ARG A N 1
ATOM 1450 C CA . ARG A 1 192 ? -0.223 11.367 -3.602 1 95.94 192 ARG A CA 1
ATOM 1451 C C . ARG A 1 192 ? 0.014 12.586 -2.721 1 95.94 192 ARG A C 1
ATOM 1453 O O . ARG A 1 192 ? -0.448 13.688 -3.037 1 95.94 192 ARG A O 1
ATOM 1460 N N . LEU A 1 193 ? 0.697 12.391 -1.637 1 96.5 193 LEU A N 1
ATOM 1461 C CA . LEU A 1 193 ? 0.981 13.516 -0.756 1 96.5 193 LEU A CA 1
ATOM 1462 C C . LEU A 1 193 ? 1.993 14.461 -1.395 1 96.5 193 LEU A C 1
ATOM 1464 O O . LEU A 1 193 ? 1.886 15.688 -1.251 1 96.5 193 LEU A O 1
ATOM 1468 N N . VAL A 1 194 ? 2.936 13.891 -2.131 1 97.56 194 VAL A N 1
ATOM 1469 C CA . VAL A 1 194 ? 3.93 14.711 -2.814 1 97.56 194 VAL A CA 1
ATOM 1470 C C . VAL A 1 194 ? 3.244 15.594 -3.855 1 97.56 194 VAL A C 1
ATOM 1472 O O . VAL A 1 194 ? 3.525 16.797 -3.947 1 97.56 194 VAL A O 1
ATOM 1475 N N . GLU A 1 195 ? 2.363 15 -4.648 1 96.94 195 GLU A N 1
ATOM 1476 C CA . GLU A 1 195 ? 1.692 15.773 -5.691 1 96.94 195 GLU A CA 1
ATOM 1477 C C . GLU A 1 195 ? 0.913 16.938 -5.105 1 96.94 195 GLU A C 1
ATOM 1479 O O . GLU A 1 195 ? 0.7 17.953 -5.773 1 96.94 195 GLU A O 1
ATOM 1484 N N . ASN A 1 196 ? 0.572 16.812 -3.85 1 95.19 196 ASN A N 1
ATOM 1485 C CA . ASN A 1 196 ? -0.205 17.859 -3.184 1 95.19 196 ASN A CA 1
ATOM 1486 C C . ASN A 1 196 ? 0.675 18.734 -2.299 1 95.19 196 ASN A C 1
ATOM 1488 O O . ASN A 1 196 ? 0.198 19.312 -1.324 1 95.19 196 ASN A O 1
ATOM 1492 N N . ASP A 1 197 ? 1.909 18.703 -2.498 1 95 197 ASP A N 1
ATOM 1493 C CA . ASP A 1 197 ? 2.926 19.609 -1.975 1 95 197 ASP A CA 1
ATOM 1494 C C . ASP A 1 197 ? 3.064 19.469 -0.46 1 95 197 ASP A C 1
ATOM 1496 O O . ASP A 1 197 ? 3.287 20.453 0.245 1 95 197 ASP A O 1
ATOM 1500 N N . VAL A 1 198 ? 2.855 18.266 -0.01 1 94.75 198 VAL A N 1
ATOM 1501 C CA . VAL A 1 198 ? 3.016 17.984 1.414 1 94.75 198 VAL A CA 1
ATOM 1502 C C . VAL A 1 198 ? 4.496 17.797 1.741 1 94.75 198 VAL A C 1
ATOM 1504 O O . VAL A 1 198 ? 4.934 18.094 2.855 1 94.75 198 VAL A O 1
ATOM 1507 N N . GLY A 1 199 ? 5.211 17.312 0.827 1 95.44 199 GLY A N 1
ATOM 1508 C CA . GLY A 1 199 ? 6.637 17.062 0.988 1 95.44 199 GLY A CA 1
ATOM 1509 C C . GLY A 1 199 ? 7.277 16.453 -0.243 1 95.44 199 GLY A C 1
ATOM 1510 O O . GLY A 1 199 ? 6.719 16.516 -1.339 1 95.44 199 GLY A O 1
ATOM 1511 N N . VAL A 1 200 ? 8.547 15.984 -0.042 1 97.19 200 VAL A N 1
ATOM 1512 C CA . VAL A 1 200 ? 9.297 15.273 -1.073 1 97.19 200 VAL A CA 1
ATOM 1513 C C . VAL A 1 200 ? 9.641 13.867 -0.584 1 97.19 200 VAL A C 1
ATOM 1515 O O . VAL A 1 200 ? 9.484 13.555 0.601 1 97.19 200 VAL A O 1
ATOM 1518 N N . SER A 1 201 ? 10.078 13.008 -1.531 1 98.06 201 SER A N 1
ATOM 1519 C CA . SER A 1 201 ? 10.391 11.641 -1.109 1 98.06 201 SER A CA 1
ATOM 1520 C C . SER A 1 201 ? 11.305 10.953 -2.113 1 98.06 201 SER A C 1
ATOM 1522 O O . SER A 1 201 ? 11.828 11.586 -3.031 1 98.06 201 SER A O 1
ATOM 1524 N N . ILE A 1 202 ? 11.672 9.727 -1.796 1 98 202 ILE A N 1
ATOM 1525 C CA . ILE A 1 202 ? 12.438 8.828 -2.646 1 98 202 ILE A CA 1
ATOM 1526 C C . ILE A 1 202 ? 11.641 7.551 -2.906 1 98 202 ILE A C 1
ATOM 1528 O O . ILE A 1 202 ? 11.102 6.953 -1.974 1 98 202 ILE A O 1
ATOM 1532 N N . VAL A 1 203 ? 11.492 7.184 -4.16 1 97.81 203 VAL A N 1
ATOM 1533 C CA . VAL A 1 203 ? 10.789 5.965 -4.547 1 97.81 203 VAL A CA 1
ATOM 1534 C C . VAL A 1 203 ? 11.57 5.242 -5.645 1 97.81 203 VAL A C 1
ATOM 1536 O O . VAL A 1 203 ? 12.477 5.812 -6.246 1 97.81 203 VAL A O 1
ATOM 1539 N N . PRO A 1 204 ? 11.258 3.951 -5.867 1 96.69 204 PRO A N 1
ATOM 1540 C CA . PRO A 1 204 ? 11.844 3.297 -7.039 1 96.69 204 PRO A CA 1
ATOM 1541 C C . PRO A 1 204 ? 11.469 3.988 -8.352 1 96.69 204 PRO A C 1
ATOM 1543 O O . PRO A 1 204 ? 10.336 4.441 -8.508 1 96.69 204 PRO A O 1
ATOM 1546 N N . GLN A 1 205 ? 12.414 4.047 -9.227 1 96.12 205 GLN A N 1
ATOM 1547 C CA . GLN A 1 205 ? 12.203 4.727 -10.5 1 96.12 205 GLN A CA 1
ATOM 1548 C C . GLN A 1 205 ? 11.094 4.062 -11.305 1 96.12 205 GLN A C 1
ATOM 1550 O O . GLN A 1 205 ? 10.328 4.742 -11.992 1 96.12 205 GLN A O 1
ATOM 1555 N N . SER A 1 206 ? 11.023 2.787 -11.258 1 94.56 206 SER A N 1
ATOM 1556 C CA . SER A 1 206 ? 9.961 2.068 -11.953 1 94.56 206 SER A CA 1
ATOM 1557 C C . SER A 1 206 ? 8.578 2.547 -11.5 1 94.56 206 SER A C 1
ATOM 1559 O O . SER A 1 206 ? 7.703 2.801 -12.328 1 94.56 206 SER A O 1
ATOM 1561 N N . ALA A 1 207 ? 8.391 2.736 -10.219 1 95.38 207 ALA A N 1
ATOM 1562 C CA . ALA A 1 207 ? 7.125 3.219 -9.672 1 95.38 207 ALA A CA 1
ATOM 1563 C C . ALA A 1 207 ? 6.883 4.676 -10.062 1 95.38 207 ALA A C 1
ATOM 1565 O O . ALA A 1 207 ? 5.781 5.039 -10.484 1 95.38 207 ALA A O 1
ATOM 1566 N N . ALA A 1 208 ? 7.91 5.449 -9.93 1 96.56 208 ALA A N 1
ATOM 1567 C CA . ALA A 1 208 ? 7.797 6.871 -10.25 1 96.56 208 ALA A CA 1
ATOM 1568 C C . ALA A 1 208 ? 7.348 7.074 -11.695 1 96.56 208 ALA A C 1
ATOM 1570 O O . ALA A 1 208 ? 6.508 7.93 -11.977 1 96.56 208 ALA A O 1
ATOM 1571 N N . ARG A 1 209 ? 7.914 6.32 -12.555 1 93.44 209 ARG A N 1
ATOM 1572 C CA . ARG A 1 209 ? 7.582 6.422 -13.969 1 93.44 209 ARG A CA 1
ATOM 1573 C C . ARG A 1 209 ? 6.113 6.098 -14.211 1 93.44 209 ARG A C 1
ATOM 1575 O O . ARG A 1 209 ? 5.449 6.754 -15.016 1 93.44 209 ARG A O 1
ATOM 1582 N N . ARG A 1 210 ? 5.68 5.172 -13.539 1 92.12 210 ARG A N 1
ATOM 1583 C CA . ARG A 1 210 ? 4.273 4.801 -13.672 1 92.12 210 ARG A CA 1
ATOM 1584 C C . ARG A 1 210 ? 3.367 5.883 -13.094 1 92.12 210 ARG A C 1
ATOM 1586 O O . ARG A 1 210 ? 2.4 6.297 -13.734 1 92.12 210 ARG A O 1
ATOM 1593 N N . TYR A 1 211 ? 3.701 6.379 -11.93 1 94.81 211 TYR A N 1
ATOM 1594 C CA . TYR A 1 211 ? 2.857 7.348 -11.242 1 94.81 211 TYR A CA 1
ATOM 1595 C C . TYR A 1 211 ? 2.838 8.68 -11.984 1 94.81 211 TYR A C 1
ATOM 1597 O O . TYR A 1 211 ? 1.824 9.383 -11.977 1 94.81 211 TYR A O 1
ATOM 1605 N N . LYS A 1 212 ? 3.891 8.961 -12.609 1 94.75 212 LYS A N 1
ATOM 1606 C CA . LYS A 1 212 ? 4.008 10.234 -13.305 1 94.75 212 LYS A CA 1
ATOM 1607 C C . LYS A 1 212 ? 2.986 10.336 -14.438 1 94.75 212 LYS A C 1
ATOM 1609 O O . LYS A 1 212 ? 2.689 11.438 -14.914 1 94.75 212 LYS A O 1
ATOM 1614 N N . ARG A 1 213 ? 2.484 9.266 -14.867 1 91.31 213 ARG A N 1
ATOM 1615 C CA . ARG A 1 213 ? 1.518 9.242 -15.961 1 91.31 213 ARG A CA 1
ATOM 1616 C C . ARG A 1 213 ? 0.193 9.859 -15.531 1 91.31 213 ARG A C 1
ATOM 1618 O O . ARG A 1 213 ? -0.562 10.367 -16.359 1 91.31 213 ARG A O 1
ATOM 1625 N N . THR A 1 214 ? -0.077 9.867 -14.219 1 91.31 214 THR A N 1
ATOM 1626 C CA . THR A 1 214 ? -1.389 10.328 -13.781 1 91.31 214 THR A CA 1
ATOM 1627 C C . THR A 1 214 ? -1.258 11.297 -12.609 1 91.31 214 THR A C 1
ATOM 1629 O O . THR A 1 214 ? -2.252 11.867 -12.156 1 91.31 214 THR A O 1
ATOM 1632 N N . MET A 1 215 ? -0.112 11.484 -12.102 1 94.31 215 MET A N 1
ATOM 1633 C CA . MET A 1 215 ? 0.079 12.336 -10.938 1 94.31 215 MET A CA 1
ATOM 1634 C C . MET A 1 215 ? 1.021 13.492 -11.258 1 94.31 215 MET A C 1
ATOM 1636 O O . MET A 1 215 ? 1.998 13.32 -11.992 1 94.31 215 MET A O 1
ATOM 1640 N N . ALA A 1 216 ? 0.775 14.625 -10.672 1 96.25 216 ALA A N 1
ATOM 1641 C CA . ALA A 1 216 ? 1.587 15.82 -10.906 1 96.25 216 ALA A CA 1
ATOM 1642 C C . ALA A 1 216 ? 2.84 15.805 -10.039 1 96.25 216 ALA A C 1
ATOM 1644 O O . ALA A 1 216 ? 2.988 16.641 -9.141 1 96.25 216 ALA A O 1
ATOM 1645 N N . ILE A 1 217 ? 3.729 14.906 -10.398 1 97.38 217 ILE A N 1
ATOM 1646 C CA . ILE A 1 217 ? 5.008 14.805 -9.703 1 97.38 217 ILE A CA 1
ATOM 1647 C C . ILE A 1 217 ? 6.152 14.961 -10.703 1 97.38 217 ILE A C 1
ATOM 1649 O O . ILE A 1 217 ? 5.984 14.672 -11.898 1 97.38 217 ILE A O 1
ATOM 1653 N N . ARG A 1 218 ? 7.219 15.477 -10.242 1 97.81 218 ARG A N 1
ATOM 1654 C CA . ARG A 1 218 ? 8.469 15.516 -10.992 1 97.81 218 ARG A CA 1
ATOM 1655 C C . ARG A 1 218 ? 9.461 14.484 -10.461 1 97.81 218 ARG A C 1
ATOM 1657 O O . ARG A 1 218 ? 9.609 14.328 -9.25 1 97.81 218 ARG A O 1
ATOM 1664 N N . VAL A 1 219 ? 10.102 13.812 -11.383 1 97.88 219 VAL A N 1
ATOM 1665 C CA . VAL A 1 219 ? 11.078 12.781 -11.039 1 97.88 219 VAL A CA 1
ATOM 1666 C C . VAL A 1 219 ? 12.492 13.312 -11.258 1 97.88 219 VAL A C 1
ATOM 1668 O O . VAL A 1 219 ? 12.828 13.766 -12.352 1 97.88 219 VAL A O 1
ATOM 1671 N N . LEU A 1 220 ? 13.281 13.336 -10.211 1 98.25 220 LEU A N 1
ATOM 1672 C CA . LEU A 1 220 ? 14.672 13.773 -10.281 1 98.25 220 LEU A CA 1
ATOM 1673 C C . LEU A 1 220 ? 15.625 12.609 -10.039 1 98.25 220 LEU A C 1
ATOM 1675 O O . LEU A 1 220 ? 15.414 11.805 -9.133 1 98.25 220 LEU A O 1
ATOM 1679 N N . SER A 1 221 ? 16.641 12.539 -10.797 1 97.44 221 SER A N 1
ATOM 1680 C CA . SER A 1 221 ? 17.625 11.477 -10.633 1 97.44 221 SER A CA 1
ATOM 1681 C C . SER A 1 221 ? 18.484 11.703 -9.383 1 97.44 221 SER A C 1
ATOM 1683 O O . SER A 1 221 ? 18.859 12.836 -9.078 1 97.44 221 SER A O 1
ATOM 1685 N N . LEU A 1 222 ? 18.641 10.617 -8.633 1 96.88 222 LEU A N 1
ATOM 1686 C CA . LEU A 1 222 ? 19.688 10.578 -7.605 1 96.88 222 LEU A CA 1
ATOM 1687 C C . LEU A 1 222 ? 20.984 10.031 -8.172 1 96.88 222 LEU A C 1
ATOM 1689 O O . LEU A 1 222 ? 21.078 8.852 -8.516 1 96.88 222 LEU A O 1
ATOM 1693 N N . ASP A 1 223 ? 21.891 10.891 -8.406 1 87.25 223 ASP A N 1
ATOM 1694 C CA . ASP A 1 223 ? 23.125 10.453 -9.055 1 87.25 223 ASP A CA 1
ATOM 1695 C C . ASP A 1 223 ? 24.125 9.922 -8.031 1 87.25 223 ASP A C 1
ATOM 1697 O O . ASP A 1 223 ? 25.297 10.258 -8.07 1 87.25 223 ASP A O 1
ATOM 1701 N N . GLU A 1 224 ? 23.766 9.188 -7.125 1 95.25 224 GLU A N 1
ATOM 1702 C CA . GLU A 1 224 ? 24.594 8.484 -6.145 1 95.25 224 GLU A CA 1
ATOM 1703 C C . GLU A 1 224 ? 24.562 6.98 -6.371 1 95.25 224 GLU A C 1
ATOM 1705 O O . GLU A 1 224 ? 23.516 6.418 -6.715 1 95.25 224 GLU A O 1
ATOM 1710 N N . GLU A 1 225 ? 25.703 6.375 -6.172 1 93.44 225 GLU A N 1
ATOM 1711 C CA . GLU A 1 225 ? 25.859 4.961 -6.492 1 93.44 225 GLU A CA 1
ATOM 1712 C C . GLU A 1 225 ? 24.891 4.098 -5.68 1 93.44 225 GLU A C 1
ATOM 1714 O O . GLU A 1 225 ? 24.391 3.088 -6.172 1 93.44 225 GLU A O 1
ATOM 1719 N N . TRP A 1 226 ? 24.641 4.57 -4.527 1 94.44 226 TRP A N 1
ATOM 1720 C CA . TRP A 1 226 ? 23.812 3.76 -3.631 1 94.44 226 TRP A CA 1
ATOM 1721 C C . TRP A 1 226 ? 22.359 3.723 -4.109 1 94.44 226 TRP A C 1
ATOM 1723 O O . TRP A 1 226 ? 21.562 2.914 -3.627 1 94.44 226 TRP A O 1
ATOM 1733 N N . ALA A 1 227 ? 22 4.57 -5.07 1 96 227 ALA A N 1
ATOM 1734 C CA . ALA A 1 227 ? 20.625 4.664 -5.539 1 96 227 ALA A CA 1
ATOM 1735 C C . ALA A 1 227 ? 20.25 3.451 -6.391 1 96 227 ALA A C 1
ATOM 1737 O O . ALA A 1 227 ? 19.078 3.201 -6.645 1 96 227 ALA A O 1
ATOM 1738 N N . LEU A 1 228 ? 21.234 2.762 -6.879 1 93.81 228 LEU A N 1
ATOM 1739 C CA . LEU A 1 228 ? 20.969 1.538 -7.633 1 93.81 228 LEU A CA 1
ATOM 1740 C C . LEU A 1 228 ? 20.844 0.342 -6.695 1 93.81 228 LEU A C 1
ATOM 1742 O O . LEU A 1 228 ? 21.781 0.038 -5.941 1 93.81 228 LEU A O 1
ATOM 1746 N N . ARG A 1 229 ? 19.672 -0.3 -6.793 1 91.69 229 ARG A N 1
ATOM 1747 C CA . ARG A 1 229 ? 19.391 -1.383 -5.855 1 91.69 229 ARG A CA 1
ATOM 1748 C C . ARG A 1 229 ? 18.953 -2.643 -6.594 1 91.69 229 ARG A C 1
ATOM 1750 O O . ARG A 1 229 ? 18.234 -2.564 -7.598 1 91.69 229 ARG A O 1
ATOM 1757 N N . ASP A 1 230 ? 19.312 -3.75 -5.938 1 92.62 230 ASP A N 1
ATOM 1758 C CA . ASP A 1 230 ? 18.938 -5.039 -6.5 1 92.62 230 ASP A CA 1
ATOM 1759 C C . ASP A 1 230 ? 17.828 -5.695 -5.664 1 92.62 230 ASP A C 1
ATOM 1761 O O . ASP A 1 230 ? 17.781 -5.523 -4.445 1 92.62 230 ASP A O 1
ATOM 1765 N N . MET A 1 231 ? 17 -6.316 -6.367 1 94.56 231 MET A N 1
ATOM 1766 C CA . MET A 1 231 ? 16.078 -7.266 -5.742 1 94.56 231 MET A CA 1
ATOM 1767 C C . MET A 1 231 ? 16.469 -8.703 -6.066 1 94.56 231 MET A C 1
ATOM 1769 O O . MET A 1 231 ? 16.953 -8.984 -7.164 1 94.56 231 MET A O 1
ATOM 1773 N N . ARG A 1 232 ? 16.234 -9.555 -5.109 1 95.56 232 ARG A N 1
ATOM 1774 C CA . ARG A 1 232 ? 16.641 -10.953 -5.254 1 95.56 232 ARG A CA 1
ATOM 1775 C C . ARG A 1 232 ? 15.477 -11.891 -4.934 1 95.56 232 ARG A C 1
ATOM 1777 O O . ARG A 1 232 ? 14.641 -11.586 -4.082 1 95.56 232 ARG A O 1
ATOM 1784 N N . VAL A 1 233 ? 15.492 -13.016 -5.641 1 96.94 233 VAL A N 1
ATOM 1785 C CA . VAL A 1 233 ? 14.68 -14.164 -5.23 1 96.94 233 VAL A CA 1
ATOM 1786 C C . VAL A 1 233 ? 15.484 -15.047 -4.281 1 96.94 233 VAL A C 1
ATOM 1788 O O . VAL A 1 233 ? 16.641 -15.359 -4.547 1 96.94 233 VAL A O 1
ATOM 1791 N N . CYS A 1 234 ? 14.867 -15.398 -3.178 1 97 234 CYS A N 1
ATOM 1792 C CA . CYS A 1 234 ? 15.562 -16.172 -2.154 1 97 234 CYS A CA 1
ATOM 1793 C C . CYS A 1 234 ? 14.805 -17.453 -1.84 1 97 234 CYS A C 1
ATOM 1795 O O . CYS A 1 234 ? 13.578 -17.469 -1.802 1 97 234 CYS A O 1
ATOM 1797 N N . VAL A 1 235 ? 15.547 -18.484 -1.592 1 97.12 235 VAL A N 1
ATOM 1798 C CA . VAL A 1 235 ? 15.016 -19.734 -1.079 1 97.12 235 VAL A CA 1
ATOM 1799 C C . VAL A 1 235 ? 15.977 -20.328 -0.048 1 97.12 235 VAL A C 1
ATOM 1801 O O . VAL A 1 235 ? 17.141 -19.938 0.012 1 97.12 235 VAL A O 1
ATOM 1804 N N . LEU A 1 236 ? 15.453 -21.188 0.819 1 94.12 236 LEU A N 1
ATOM 1805 C CA . LEU A 1 236 ? 16.312 -21.844 1.798 1 94.12 236 LEU A CA 1
ATOM 1806 C C . LEU A 1 236 ? 17.234 -22.844 1.121 1 94.12 236 LEU A C 1
ATOM 1808 O O . LEU A 1 236 ? 18.453 -22.812 1.323 1 94.12 236 LEU A O 1
ATOM 1812 N N . ASP A 1 237 ? 16.641 -23.75 0.346 1 93.31 237 ASP A N 1
ATOM 1813 C CA . ASP A 1 237 ? 17.375 -24.797 -0.359 1 93.31 237 ASP A CA 1
ATOM 1814 C C . ASP A 1 237 ? 16.594 -25.266 -1.588 1 93.31 237 ASP A C 1
ATOM 1816 O O . ASP A 1 237 ? 15.656 -26.062 -1.469 1 93.31 237 ASP A O 1
ATOM 1820 N N . ARG A 1 238 ? 17.094 -24.922 -2.729 1 94.38 238 ARG A N 1
ATOM 1821 C CA . ARG A 1 238 ? 16.422 -25.219 -3.988 1 94.38 238 ARG A CA 1
ATOM 1822 C C . ARG A 1 238 ? 16.266 -26.719 -4.191 1 94.38 238 ARG A C 1
ATOM 1824 O O . ARG A 1 238 ? 15.219 -27.188 -4.633 1 94.38 238 ARG A O 1
ATOM 1831 N N . ALA A 1 239 ? 17.25 -27.484 -3.879 1 90.94 239 ALA A N 1
ATOM 1832 C CA . ALA A 1 239 ? 17.281 -28.922 -4.145 1 90.94 239 ALA A CA 1
ATOM 1833 C C . ALA A 1 239 ? 16.234 -29.656 -3.332 1 90.94 239 ALA A C 1
ATOM 1835 O O . ALA A 1 239 ? 15.75 -30.719 -3.74 1 90.94 239 ALA A O 1
ATOM 1836 N N . SER A 1 240 ? 15.844 -29.125 -2.26 1 89.12 240 SER A N 1
ATOM 1837 C CA . SER A 1 240 ? 14.898 -29.797 -1.365 1 89.12 240 SER A CA 1
ATOM 1838 C C . SER A 1 240 ? 13.461 -29.391 -1.678 1 89.12 240 SER A C 1
ATOM 1840 O O . SER A 1 240 ? 12.516 -29.969 -1.134 1 89.12 240 SER A O 1
ATOM 1842 N N . MET A 1 241 ? 13.273 -28.484 -2.652 1 89.62 241 MET A N 1
ATOM 1843 C CA . MET A 1 241 ? 11.938 -27.984 -2.977 1 89.62 241 MET A CA 1
ATOM 1844 C C . MET A 1 241 ? 11.188 -28.969 -3.855 1 89.62 241 MET A C 1
ATOM 1846 O O . MET A 1 241 ? 11.797 -29.688 -4.652 1 89.62 241 MET A O 1
ATOM 1850 N N . PRO A 1 242 ? 9.867 -29.016 -3.646 1 85.5 242 PRO A N 1
ATOM 1851 C CA . PRO A 1 242 ? 9.07 -29.766 -4.625 1 85.5 242 PRO A CA 1
ATOM 1852 C C . PRO A 1 242 ? 9.25 -29.234 -6.051 1 85.5 242 PRO A C 1
ATOM 1854 O O . PRO A 1 242 ? 9.609 -28.078 -6.242 1 85.5 242 PRO A O 1
ATOM 1857 N N . ALA A 1 243 ? 8.922 -30 -7.043 1 87.44 243 ALA A N 1
ATOM 1858 C CA . ALA A 1 243 ? 9.141 -29.703 -8.453 1 87.44 243 ALA A CA 1
ATOM 1859 C C . ALA A 1 243 ? 8.383 -28.438 -8.867 1 87.44 243 ALA A C 1
ATOM 1861 O O . ALA A 1 243 ? 8.906 -27.609 -9.602 1 87.44 243 ALA A O 1
ATOM 1862 N N . TYR A 1 244 ? 7.109 -28.344 -8.477 1 88.81 244 TYR A N 1
ATOM 1863 C CA . TYR A 1 244 ? 6.297 -27.203 -8.867 1 88.81 244 TYR A CA 1
ATOM 1864 C C . TYR A 1 244 ? 6.887 -25.906 -8.32 1 88.81 244 TYR A C 1
ATOM 1866 O O . TYR A 1 244 ? 6.828 -24.859 -8.984 1 88.81 244 TYR A O 1
ATOM 1874 N N . SER A 1 245 ? 7.488 -25.938 -7.125 1 94.12 245 SER A N 1
ATOM 1875 C CA . SER A 1 245 ? 8.148 -24.781 -6.539 1 94.12 245 SER A CA 1
ATOM 1876 C C . SER A 1 245 ? 9.438 -24.438 -7.277 1 94.12 245 SER A C 1
ATOM 1878 O O . SER A 1 245 ? 9.75 -23.266 -7.504 1 94.12 245 SER A O 1
ATOM 1880 N N . GLN A 1 246 ? 10.133 -25.484 -7.617 1 94.94 246 GLN A N 1
ATOM 1881 C CA . GLN A 1 246 ? 11.352 -25.281 -8.398 1 94.94 246 GLN A CA 1
ATOM 1882 C C . GLN A 1 246 ? 11.031 -24.656 -9.758 1 94.94 246 GLN A C 1
ATOM 1884 O O . GLN A 1 246 ? 11.789 -23.812 -10.25 1 94.94 246 GLN A O 1
ATOM 1889 N N . GLN A 1 247 ? 9.977 -25.031 -10.32 1 94.69 247 GLN A N 1
ATOM 1890 C CA . GLN A 1 247 ? 9.586 -24.484 -11.609 1 94.69 247 GLN A CA 1
ATOM 1891 C C . GLN A 1 247 ? 9.219 -23 -11.492 1 94.69 247 GLN A C 1
ATOM 1893 O O . GLN A 1 247 ? 9.555 -22.203 -12.367 1 94.69 247 GLN A O 1
ATOM 1898 N N . LEU A 1 248 ? 8.484 -22.656 -10.414 1 96.44 248 LEU A N 1
ATOM 1899 C CA . LEU A 1 248 ? 8.172 -21.25 -10.219 1 96.44 248 LEU A CA 1
ATOM 1900 C C . LEU A 1 248 ? 9.445 -20.422 -10.016 1 96.44 248 LEU A C 1
ATOM 1902 O O . LEU A 1 248 ? 9.594 -19.359 -10.602 1 96.44 248 LEU A O 1
ATOM 1906 N N . LEU A 1 249 ? 10.344 -20.969 -9.211 1 97.75 249 LEU A N 1
ATOM 1907 C CA . LEU A 1 249 ? 11.617 -20.312 -9 1 97.75 249 LEU A CA 1
ATOM 1908 C C . LEU A 1 249 ? 12.336 -20.078 -10.328 1 97.75 249 LEU A C 1
ATOM 1910 O O . LEU A 1 249 ? 12.789 -18.969 -10.617 1 97.75 249 LEU A O 1
ATOM 1914 N N . ALA A 1 250 ? 12.461 -21.094 -11.109 1 97.12 250 ALA A N 1
ATOM 1915 C CA . ALA A 1 250 ? 13.125 -21 -12.406 1 97.12 250 ALA A CA 1
ATOM 1916 C C . ALA A 1 250 ? 12.445 -19.969 -13.305 1 97.12 250 ALA A C 1
ATOM 1918 O O . ALA A 1 250 ? 13.117 -19.203 -14 1 97.12 250 ALA A O 1
ATOM 1919 N N . HIS A 1 251 ? 11.148 -19.969 -13.305 1 96.88 251 HIS A N 1
ATOM 1920 C CA . HIS A 1 251 ? 10.367 -19.031 -14.094 1 96.88 251 HIS A CA 1
ATOM 1921 C C . HIS A 1 251 ? 10.656 -17.594 -13.68 1 96.88 251 HIS A C 1
ATOM 1923 O O . HIS A 1 251 ? 10.859 -16.719 -14.531 1 96.88 251 HIS A O 1
ATOM 1929 N N . LEU A 1 252 ? 10.68 -17.328 -12.344 1 97.12 252 LEU A N 1
ATOM 1930 C CA . LEU A 1 252 ? 10.938 -15.992 -11.828 1 97.12 252 LEU A CA 1
ATOM 1931 C C . LEU A 1 252 ? 12.344 -15.523 -12.203 1 97.12 252 LEU A C 1
ATOM 1933 O O . LEU A 1 252 ? 12.539 -14.375 -12.602 1 97.12 252 LEU A O 1
ATOM 1937 N N . VAL A 1 253 ? 13.266 -16.406 -12.125 1 95.88 253 VAL A N 1
ATOM 1938 C CA . VAL A 1 253 ? 14.656 -16.094 -12.453 1 95.88 253 VAL A CA 1
ATOM 1939 C C . VAL A 1 253 ? 14.789 -15.844 -13.953 1 95.88 253 VAL A C 1
ATOM 1941 O O . VAL A 1 253 ? 15.492 -14.914 -14.375 1 95.88 253 VAL A O 1
ATOM 1944 N N . ALA A 1 254 ? 14.109 -16.578 -14.734 1 94.56 254 ALA A N 1
ATOM 1945 C CA . ALA A 1 254 ? 14.172 -16.453 -16.188 1 94.56 254 ALA A CA 1
ATOM 1946 C C . ALA A 1 254 ? 13.539 -15.141 -16.656 1 94.56 254 ALA A C 1
ATOM 1948 O O . ALA A 1 254 ? 13.906 -14.609 -17.703 1 94.56 254 ALA A O 1
ATOM 1949 N N . ASN A 1 255 ? 12.602 -14.609 -15.891 1 91.31 255 ASN A N 1
ATOM 1950 C CA . ASN A 1 255 ? 11.891 -13.391 -16.266 1 91.31 255 ASN A CA 1
ATOM 1951 C C . ASN A 1 255 ? 12.398 -12.18 -15.477 1 91.31 255 ASN A C 1
ATOM 1953 O O . ASN A 1 255 ? 11.695 -11.172 -15.359 1 91.31 255 ASN A O 1
ATOM 1957 N N . ALA A 1 256 ? 13.531 -12.367 -14.938 1 87.25 256 ALA A N 1
ATOM 1958 C CA . ALA A 1 256 ? 14.164 -11.266 -14.211 1 87.25 256 ALA A CA 1
ATOM 1959 C C . ALA A 1 256 ? 14.398 -10.07 -15.125 1 87.25 256 ALA A C 1
ATOM 1961 O O . ALA A 1 256 ? 14.562 -10.227 -16.344 1 87.25 256 ALA A O 1
ATOM 1962 N N . SER A 1 257 ? 14.266 -8.883 -14.578 1 82.06 257 SER A N 1
ATOM 1963 C CA . SER A 1 257 ? 14.5 -7.633 -15.281 1 82.06 257 SER A CA 1
ATOM 1964 C C . SER A 1 257 ? 15.734 -6.918 -14.75 1 82.06 257 SER A C 1
ATOM 1966 O O . SER A 1 257 ? 15.625 -5.977 -13.969 1 82.06 257 SER A O 1
ATOM 1968 N N . PRO A 1 258 ? 16.906 -7.277 -15.273 1 71.88 258 PRO A N 1
ATOM 1969 C CA . PRO A 1 258 ? 18.141 -6.699 -14.727 1 71.88 258 PRO A CA 1
ATOM 1970 C C . PRO A 1 258 ? 18.312 -5.227 -15.094 1 71.88 258 PRO A C 1
ATOM 1972 O O . PRO A 1 258 ? 19.125 -4.527 -14.484 1 71.88 258 PRO A O 1
ATOM 1975 N N . ASP A 1 259 ? 17.609 -4.75 -16.062 1 66.31 259 ASP A N 1
ATOM 1976 C CA . ASP A 1 259 ? 17.859 -3.371 -16.469 1 66.31 259 ASP A CA 1
ATOM 1977 C C . ASP A 1 259 ? 16.781 -2.434 -15.93 1 66.31 259 ASP A C 1
ATOM 1979 O O . ASP A 1 259 ? 16.719 -1.266 -16.328 1 66.31 259 ASP A O 1
ATOM 1983 N N . GLY A 1 260 ? 16.188 -2.766 -14.969 1 62.72 260 GLY A N 1
ATOM 1984 C CA . GLY A 1 260 ? 15.242 -1.873 -14.32 1 62.72 260 GLY A CA 1
ATOM 1985 C C . GLY A 1 260 ? 13.984 -1.631 -15.133 1 62.72 260 GLY A C 1
ATOM 1986 O O . GLY A 1 260 ? 13.18 -0.76 -14.805 1 62.72 260 GLY A O 1
ATOM 1987 N N . VAL A 1 261 ? 13.984 -2.199 -16.344 1 58.84 261 VAL A N 1
ATOM 1988 C CA . VAL A 1 261 ? 12.781 -1.977 -17.141 1 58.84 261 VAL A CA 1
ATOM 1989 C C . VAL A 1 261 ? 11.648 -2.861 -16.625 1 58.84 261 VAL A C 1
ATOM 1991 O O . VAL A 1 261 ? 11.766 -4.09 -16.609 1 58.84 261 VAL A O 1
ATOM 1994 N N . SER A 1 262 ? 10.773 -2.283 -15.914 1 61.78 262 SER A N 1
ATOM 1995 C CA . SER A 1 262 ? 9.656 -2.996 -15.312 1 61.78 262 SER A CA 1
ATOM 1996 C C . SER A 1 262 ? 8.656 -3.459 -16.375 1 61.78 262 SER A C 1
ATOM 1998 O O . SER A 1 262 ? 8.531 -2.83 -17.422 1 61.78 262 SER A O 1
ATOM 2000 N N . ASP A 1 263 ? 8.234 -4.68 -16.266 1 55.88 263 ASP A N 1
ATOM 2001 C CA . ASP A 1 263 ? 7.258 -5.293 -17.156 1 55.88 263 ASP A CA 1
ATOM 2002 C C . ASP A 1 263 ? 6.035 -4.398 -17.344 1 55.88 263 ASP A C 1
ATOM 2004 O O . ASP A 1 263 ? 5.422 -4.387 -18.406 1 55.88 263 ASP A O 1
ATOM 2008 N N . VAL A 1 264 ? 5.66 -3.662 -16.391 1 55.62 264 VAL A N 1
ATOM 2009 C CA . VAL A 1 264 ? 4.488 -2.801 -16.5 1 55.62 264 VAL A CA 1
ATOM 2010 C C . VAL A 1 264 ? 4.695 -1.787 -17.625 1 55.62 264 VAL A C 1
ATOM 2012 O O . VAL A 1 264 ? 3.754 -1.458 -18.344 1 55.62 264 VAL A O 1
ATOM 2015 N N . PHE A 1 265 ? 5.914 -1.339 -17.703 1 47.69 265 PHE A N 1
ATOM 2016 C CA . PHE A 1 265 ? 6.254 -0.378 -18.75 1 47.69 265 PHE A CA 1
ATOM 2017 C C . PHE A 1 265 ? 6.414 -1.075 -20.094 1 47.69 265 PHE A C 1
ATOM 2019 O O . PHE A 1 265 ? 6.094 -0.502 -21.141 1 47.69 265 PHE A O 1
ATOM 2026 N N . ALA A 1 266 ? 6.82 -2.252 -20.094 1 44.19 266 ALA A N 1
ATOM 2027 C CA . ALA A 1 266 ? 7.027 -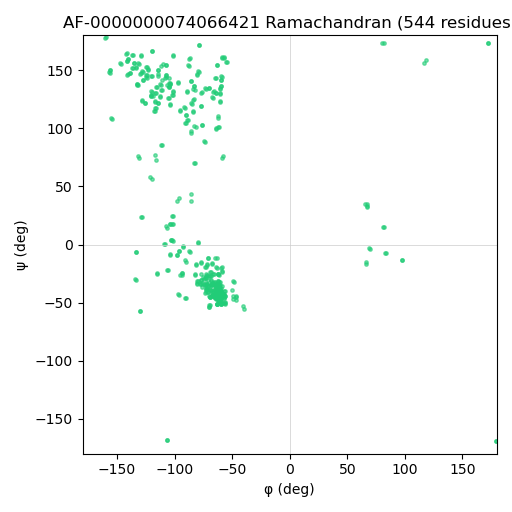2.957 -21.359 1 44.19 266 ALA A CA 1
ATOM 2028 C C . ALA A 1 266 ? 5.699 -3.217 -22.062 1 44.19 266 ALA A C 1
ATOM 2030 O O . ALA A 1 266 ? 5.613 -3.133 -23.281 1 44.19 266 ALA A O 1
ATOM 2031 N N . ARG A 1 267 ? 4.73 -3.445 -21.391 1 48.97 267 ARG A N 1
ATOM 2032 C CA . ARG A 1 267 ? 3.441 -3.701 -22.016 1 48.97 267 ARG A CA 1
ATOM 2033 C C . ARG A 1 267 ? 2.811 -2.404 -22.516 1 48.97 267 ARG A C 1
ATOM 2035 O O . ARG A 1 267 ? 1.959 -2.424 -23.406 1 48.97 267 ARG A O 1
ATOM 2042 N N . ALA A 1 268 ? 2.975 -1.375 -21.844 1 44.41 268 ALA A N 1
ATOM 2043 C CA . ALA A 1 268 ? 2.404 -0.099 -22.281 1 44.41 268 ALA A CA 1
ATOM 2044 C C . ALA A 1 268 ? 2.98 0.34 -23.625 1 44.41 268 ALA A C 1
ATOM 2046 O O . ALA A 1 268 ? 2.283 0.951 -24.438 1 44.41 268 ALA A O 1
ATOM 2047 N N . PHE A 1 269 ? 4.18 0.081 -23.875 1 38.03 269 PHE A N 1
ATOM 2048 C CA . PHE A 1 269 ? 4.77 0.413 -25.156 1 38.03 269 PHE A CA 1
ATOM 2049 C C . PHE A 1 269 ? 4.254 -0.524 -26.25 1 38.03 269 PHE A C 1
ATOM 2051 O O . PHE A 1 269 ? 4.25 -0.171 -27.422 1 38.03 269 PHE A O 1
ATOM 2058 N N . ASP A 1 270 ? 4.012 -1.662 -26 1 37.75 270 ASP A N 1
ATOM 2059 C CA . ASP A 1 270 ? 3.584 -2.549 -27.078 1 37.75 270 ASP A CA 1
ATOM 2060 C C . ASP A 1 270 ? 2.17 -2.207 -27.547 1 37.75 270 ASP A C 1
ATOM 2062 O O . ASP A 1 270 ? 1.834 -2.387 -28.719 1 37.75 270 ASP A O 1
ATOM 2066 N N . LYS A 1 271 ? 1.356 -1.746 -26.766 1 41.19 271 LYS A N 1
ATOM 2067 C CA . LYS A 1 271 ? -0.001 -1.453 -27.219 1 41.19 271 LYS A CA 1
ATOM 2068 C C . LYS A 1 271 ? -0.04 -0.174 -28.062 1 41.19 271 LYS A C 1
ATOM 2070 O O . LYS A 1 271 ? -1.077 0.171 -28.625 1 41.19 271 LYS A O 1
ATOM 2075 N N . THR A 1 272 ? 0.872 0.739 -27.828 1 34.69 272 THR A N 1
ATOM 2076 C CA . THR A 1 272 ? 0.854 1.888 -28.719 1 34.69 272 THR A CA 1
ATOM 2077 C C . THR A 1 272 ? 1.322 1.489 -30.125 1 34.69 272 THR A C 1
ATOM 2079 O O . THR A 1 272 ? 1.161 2.25 -31.078 1 34.69 272 THR A O 1
ATOM 2082 N N . GLU A 1 273 ? 2.096 0.515 -30.156 1 34.97 273 GLU A N 1
ATOM 2083 C CA . GLU A 1 273 ? 2.535 0.227 -31.516 1 34.97 273 GLU A CA 1
ATOM 2084 C C . GLU A 1 273 ? 1.593 -0.759 -32.219 1 34.97 273 GLU A C 1
ATOM 2086 O O . GLU A 1 273 ? 1.8 -1.118 -33.375 1 34.97 273 GLU A O 1
ATOM 2091 N N . GLY A 1 274 ? 0.734 -1.433 -31.469 1 28.89 274 GLY A N 1
ATOM 2092 C CA . GLY A 1 274 ? -0.206 -2.152 -32.312 1 28.89 274 GLY A CA 1
ATOM 2093 C C . GLY A 1 274 ? -1.51 -1.406 -32.531 1 28.89 274 GLY A C 1
ATOM 2094 O O . GLY A 1 274 ? -1.852 -0.511 -31.734 1 28.89 274 GLY A O 1
ATOM 2095 N N . MET B 1 1 ? 11.742 5.352 35.531 1 38.34 1 MET B N 1
ATOM 2096 C CA . MET B 1 1 ? 10.328 5.66 35.406 1 38.34 1 MET B CA 1
ATOM 2097 C C . MET B 1 1 ? 9.477 4.656 36.188 1 38.34 1 MET B C 1
ATOM 2099 O O . MET B 1 1 ? 8.594 5.047 36.938 1 38.34 1 MET B O 1
ATOM 2103 N N . GLU B 1 2 ? 9.867 3.4 36.062 1 45.94 2 GLU B N 1
ATOM 2104 C CA . GLU B 1 2 ? 9.156 2.418 36.875 1 45.94 2 GLU B CA 1
ATOM 2105 C C . GLU B 1 2 ? 9.352 2.686 38.344 1 45.94 2 GLU B C 1
ATOM 2107 O O . GLU B 1 2 ? 8.414 2.559 39.156 1 45.94 2 GLU B O 1
ATOM 2112 N N . ASP B 1 3 ? 10.516 2.947 38.562 1 45.44 3 ASP B N 1
ATOM 2113 C CA . ASP B 1 3 ? 10.836 3.148 39.969 1 45.44 3 ASP B CA 1
ATOM 2114 C C . ASP B 1 3 ? 10.086 4.352 40.562 1 45.44 3 ASP B C 1
ATOM 2116 O O . ASP B 1 3 ? 9.672 4.34 41.719 1 45.44 3 ASP B O 1
ATOM 2120 N N . ALA B 1 4 ? 9.992 5.258 39.75 1 42.78 4 ALA B N 1
ATOM 2121 C CA . ALA B 1 4 ? 9.391 6.477 40.281 1 42.78 4 ALA B CA 1
ATOM 2122 C C . ALA B 1 4 ? 7.891 6.309 40.469 1 42.78 4 ALA B C 1
ATOM 2124 O O . ALA B 1 4 ? 7.305 6.922 41.375 1 42.78 4 ALA B O 1
ATOM 2125 N N . VAL B 1 5 ? 7.219 5.48 39.688 1 47.25 5 VAL B N 1
ATOM 2126 C CA . VAL B 1 5 ? 5.77 5.352 39.781 1 47.25 5 VAL B CA 1
ATOM 2127 C C . VAL B 1 5 ? 5.414 4.074 40.531 1 47.25 5 VAL B C 1
ATOM 2129 O O . VAL B 1 5 ? 4.27 3.891 40.969 1 47.25 5 VAL B O 1
ATOM 2132 N N . GLY B 1 6 ? 6.363 3.35 41.031 1 45.69 6 GLY B N 1
ATOM 2133 C CA . GLY B 1 6 ? 6.203 2.174 41.875 1 45.69 6 GLY B CA 1
ATOM 2134 C C . GLY B 1 6 ? 5.562 1.005 41.156 1 45.69 6 GLY B C 1
ATOM 2135 O O . GLY B 1 6 ? 5.117 0.045 41.781 1 45.69 6 GLY B O 1
ATOM 2136 N N . VAL B 1 7 ? 4.977 1.31 40.031 1 44.81 7 VAL B N 1
ATOM 2137 C CA . VAL B 1 7 ? 4.371 0.212 39.281 1 44.81 7 VAL B CA 1
ATOM 2138 C C . VAL B 1 7 ? 5.238 -0.129 38.094 1 44.81 7 VAL B C 1
ATOM 2140 O O . VAL B 1 7 ? 5.953 0.73 37.562 1 44.81 7 VAL B O 1
ATOM 2143 N N . CYS B 1 8 ? 5.402 -1.331 37.812 1 47.12 8 CYS B N 1
ATOM 2144 C CA . CYS B 1 8 ? 6.137 -1.799 36.625 1 47.12 8 CYS B CA 1
ATOM 2145 C C . CYS B 1 8 ? 5.434 -1.378 35.344 1 47.12 8 CYS B C 1
ATOM 2147 O O . CYS B 1 8 ? 4.281 -1.741 35.125 1 47.12 8 CYS B O 1
ATOM 2149 N N . LEU B 1 9 ? 5.91 -0.325 34.75 1 49.31 9 LEU B N 1
ATOM 2150 C CA . LEU B 1 9 ? 5.309 0.274 33.562 1 49.31 9 LEU B CA 1
ATOM 2151 C C . LEU B 1 9 ? 5.652 -0.532 32.312 1 49.31 9 LEU B C 1
ATOM 2153 O O . LEU B 1 9 ? 4.922 -0.487 31.312 1 49.31 9 LEU B O 1
ATOM 2157 N N . PHE B 1 10 ? 6.809 -0.972 32.531 1 48.62 10 PHE B N 1
ATOM 2158 C CA . PHE B 1 10 ? 7.297 -1.782 31.406 1 48.62 10 PHE B CA 1
ATOM 2159 C C . PHE B 1 10 ? 7.551 -3.217 31.859 1 48.62 10 PHE B C 1
ATOM 2161 O O . PHE B 1 10 ? 7.938 -3.455 33 1 48.62 10 PHE B O 1
ATOM 2168 N N . SER B 1 11 ? 6.867 -4.078 31.391 1 47.34 11 SER B N 1
ATOM 2169 C CA . SER B 1 11 ? 7.289 -5.449 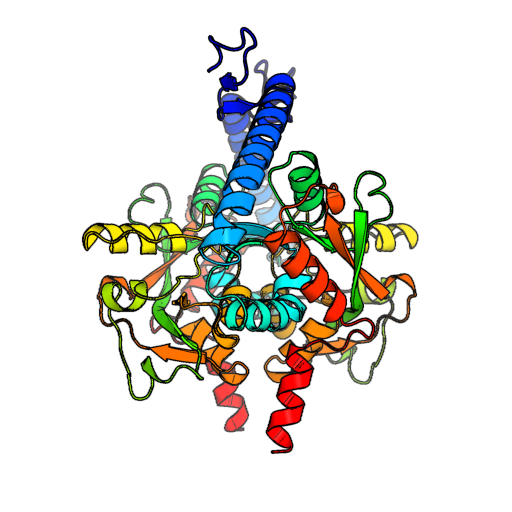31.672 1 47.34 11 SER B CA 1
ATOM 2170 C C . SER B 1 11 ? 8.266 -5.953 30.609 1 47.34 11 SER B C 1
ATOM 2172 O O . SER B 1 11 ? 8.031 -5.781 29.422 1 47.34 11 SER B O 1
ATOM 2174 N N . ARG B 1 12 ? 9.43 -6.043 31 1 40.41 12 ARG B N 1
ATOM 2175 C CA . ARG B 1 12 ? 10.461 -6.621 30.141 1 40.41 12 ARG B CA 1
ATOM 2176 C C . ARG B 1 12 ? 10.102 -8.047 29.75 1 40.41 12 ARG B C 1
ATOM 2178 O O . ARG B 1 12 ? 9.891 -8.906 30.594 1 40.41 12 ARG B O 1
ATOM 2185 N N . GLU B 1 13 ? 9.219 -8.078 28.922 1 39.78 13 GLU B N 1
ATOM 2186 C CA . GLU B 1 13 ? 9.055 -9.461 28.484 1 39.78 13 GLU B CA 1
ATOM 2187 C C . GLU B 1 13 ? 9.992 -9.797 27.328 1 39.78 13 GLU B C 1
ATOM 2189 O O . GLU B 1 13 ? 10.547 -8.898 26.703 1 39.78 13 GLU B O 1
ATOM 2194 N N . ARG B 1 14 ? 10.406 -11.047 27.094 1 37.22 14 ARG B N 1
ATOM 2195 C CA . ARG B 1 14 ? 11.391 -11.555 26.141 1 37.22 14 ARG B CA 1
ATOM 2196 C C . ARG B 1 14 ? 11.297 -10.828 24.812 1 37.22 14 ARG B C 1
ATOM 2198 O O . ARG B 1 14 ? 12.312 -10.602 24.141 1 37.22 14 ARG B O 1
ATOM 2205 N N . LEU B 1 15 ? 10.273 -10.758 24.188 1 38.06 15 LEU B N 1
ATOM 2206 C CA . LEU B 1 15 ? 10.133 -10.266 22.812 1 38.06 15 LEU B CA 1
ATOM 2207 C C . LEU B 1 15 ? 9.719 -8.805 22.797 1 38.06 15 LEU B C 1
ATOM 2209 O O . LEU B 1 15 ? 9.055 -8.352 21.875 1 38.06 15 LEU B O 1
ATOM 2213 N N . GLY B 1 16 ? 10.273 -8.086 23.656 1 42.25 16 GLY B N 1
ATOM 2214 C CA . GLY B 1 16 ? 10.164 -6.637 23.641 1 42.25 16 GLY B CA 1
ATOM 2215 C C . GLY B 1 16 ? 9.453 -6.078 24.859 1 42.25 16 GLY B C 1
ATOM 2216 O O . GLY B 1 16 ? 9.07 -6.828 25.75 1 42.25 16 GLY B O 1
ATOM 2217 N N . VAL B 1 17 ? 9.672 -4.879 25.203 1 42.34 17 VAL B N 1
ATOM 2218 C CA . VAL B 1 17 ? 9.109 -4.168 26.344 1 42.34 17 VAL B CA 1
ATOM 2219 C C . VAL B 1 17 ? 7.645 -3.824 26.062 1 42.34 17 VAL B C 1
ATOM 2221 O O . VAL B 1 17 ? 7.332 -3.178 25.062 1 42.34 17 VAL B O 1
ATOM 2224 N N . THR B 1 18 ? 6.762 -4.762 26.406 1 46.44 18 THR B N 1
ATOM 2225 C CA . THR B 1 18 ? 5.348 -4.43 26.281 1 46.44 18 THR B CA 1
ATOM 2226 C C . THR B 1 18 ? 4.867 -3.648 27.5 1 46.44 18 THR B C 1
ATOM 2228 O O . THR B 1 18 ? 5.32 -3.896 28.625 1 46.44 18 THR B O 1
ATOM 2231 N N . MET B 1 19 ? 4.203 -2.646 27.281 1 50.31 19 MET B N 1
ATOM 2232 C CA . MET B 1 19 ? 3.656 -1.864 28.375 1 50.31 19 MET B CA 1
ATOM 2233 C C . MET B 1 19 ? 2.59 -2.654 29.125 1 50.31 19 MET B C 1
ATOM 2235 O O . MET B 1 19 ? 1.761 -3.328 28.516 1 50.31 19 MET B O 1
ATOM 2239 N N . THR B 1 20 ? 2.652 -2.82 30.391 1 52.72 20 THR B N 1
ATOM 2240 C CA . THR B 1 20 ? 1.585 -3.342 31.234 1 52.72 20 THR B CA 1
ATOM 2241 C C . THR B 1 20 ? 0.335 -2.473 31.125 1 52.72 20 THR B C 1
ATOM 2243 O O . THR B 1 20 ? 0.377 -1.388 30.547 1 52.72 20 THR B O 1
ATOM 2246 N N . ASP B 1 21 ? -0.804 -3.031 31.5 1 51.12 21 ASP B N 1
ATOM 2247 C CA . ASP B 1 21 ? -2.012 -2.215 31.594 1 51.12 21 ASP B CA 1
ATOM 2248 C C . ASP B 1 21 ? -1.739 -0.91 32.344 1 51.12 21 ASP B C 1
ATOM 2250 O O . ASP B 1 21 ? -2.238 0.148 31.953 1 51.12 21 ASP B O 1
ATOM 2254 N N . ALA B 1 22 ? -1.129 -1.13 33.375 1 51.91 22 ALA B N 1
ATOM 2255 C CA . ALA B 1 22 ? -0.725 0.044 34.156 1 51.91 22 ALA B CA 1
ATOM 2256 C C . ALA B 1 22 ? 0.197 0.944 33.312 1 51.91 22 ALA B C 1
ATOM 2258 O O . ALA B 1 22 ? 0.094 2.172 33.406 1 51.91 22 ALA B O 1
ATOM 2259 N N . GLY B 1 23 ? 1.018 0.311 32.625 1 51.91 23 GLY B N 1
ATOM 2260 C CA . GLY B 1 23 ? 1.909 1.069 31.75 1 51.91 23 GLY B CA 1
ATOM 2261 C C . GLY B 1 23 ? 1.182 1.812 30.641 1 51.91 23 GLY B C 1
ATOM 2262 O O . GLY B 1 23 ? 1.478 2.977 30.375 1 51.91 23 GLY B O 1
ATOM 2263 N N . VAL B 1 24 ? 0.286 1.097 30.125 1 52.56 24 VAL B N 1
ATOM 2264 C CA . VAL B 1 24 ? -0.549 1.712 29.094 1 52.56 24 VAL B CA 1
ATOM 2265 C C . VAL B 1 24 ? -1.328 2.881 29.688 1 52.56 24 VAL B C 1
ATOM 2267 O O . VAL B 1 24 ? -1.412 3.953 29.094 1 52.56 24 VAL B O 1
ATOM 2270 N N . THR B 1 25 ? -1.836 2.57 30.859 1 52.12 25 THR B N 1
ATOM 2271 C CA . THR B 1 25 ? -2.598 3.605 31.547 1 52.12 25 THR B CA 1
ATOM 2272 C C . THR B 1 25 ? -1.705 4.797 31.891 1 52.12 25 THR B C 1
ATOM 2274 O O . THR B 1 25 ? -2.102 5.949 31.703 1 52.12 25 THR B O 1
ATOM 2277 N N . LEU B 1 26 ? -0.595 4.457 32.375 1 53.78 26 LEU B N 1
ATOM 2278 C CA . LEU B 1 26 ? 0.328 5.531 32.719 1 53.78 26 LEU B CA 1
ATOM 2279 C C . LEU B 1 26 ? 0.766 6.297 31.484 1 53.78 26 LEU B C 1
ATOM 2281 O O . LEU B 1 26 ? 0.866 7.527 31.5 1 53.78 26 LEU B O 1
ATOM 2285 N N . LEU B 1 27 ? 1.011 5.559 30.516 1 52.88 27 LEU B N 1
ATOM 2286 C CA . LEU B 1 27 ? 1.396 6.219 29.266 1 52.88 27 LEU B CA 1
ATOM 2287 C C . LEU B 1 27 ? 0.27 7.113 28.766 1 52.88 27 LEU B C 1
ATOM 2289 O O . LEU B 1 27 ? 0.52 8.219 28.281 1 52.88 27 LEU B O 1
ATOM 2293 N N . ARG B 1 28 ? -0.822 6.586 28.969 1 54.19 28 ARG B N 1
ATOM 2294 C CA . ARG B 1 28 ? -1.989 7.379 28.594 1 54.19 28 ARG B CA 1
ATOM 2295 C C . ARG B 1 28 ? -2.062 8.664 29.422 1 54.19 28 ARG B C 1
ATOM 2297 O O . ARG B 1 28 ? -2.281 9.742 28.859 1 54.19 28 ARG B O 1
ATOM 2304 N N . HIS B 1 29 ? -1.956 8.383 30.672 1 55.09 29 HIS B N 1
ATOM 2305 C CA . HIS B 1 29 ? -2.008 9.539 31.547 1 55.09 29 HIS B CA 1
ATOM 2306 C C . HIS B 1 29 ? -0.866 10.508 31.266 1 55.09 29 HIS B C 1
ATOM 2308 O O . HIS B 1 29 ? -1.068 11.727 31.234 1 55.09 29 HIS B O 1
ATOM 2314 N N . ALA B 1 30 ? 0.245 9.977 31.109 1 56.91 30 ALA B N 1
ATOM 2315 C CA . ALA B 1 30 ? 1.405 10.812 30.828 1 56.91 30 ALA B CA 1
ATOM 2316 C C . ALA B 1 30 ? 1.218 11.57 29.516 1 56.91 30 ALA B C 1
ATOM 2318 O O . ALA B 1 30 ? 1.528 12.766 29.422 1 56.91 30 ALA B O 1
ATOM 2319 N N . ARG B 1 31 ? 0.718 10.914 28.625 1 53.88 31 ARG B N 1
ATOM 2320 C CA . ARG B 1 31 ? 0.48 11.555 27.344 1 53.88 31 ARG B CA 1
ATOM 2321 C C . ARG B 1 31 ? -0.589 12.641 27.469 1 53.88 31 ARG B C 1
ATOM 2323 O O . ARG B 1 31 ? -0.459 13.719 26.875 1 53.88 31 ARG B O 1
ATOM 2330 N N . THR B 1 32 ? -1.598 12.188 28.203 1 54.22 32 THR B N 1
ATOM 2331 C CA . THR B 1 32 ? -2.625 13.188 28.453 1 54.22 32 THR B CA 1
ATOM 2332 C C . THR B 1 32 ? -2.023 14.414 29.141 1 54.22 32 THR B C 1
ATOM 2334 O O . THR B 1 32 ? -2.346 15.547 28.797 1 54.22 32 THR B O 1
ATOM 2337 N N . LEU B 1 33 ? -1.248 14.094 30.094 1 54.38 33 LEU B N 1
ATOM 2338 C CA . LEU B 1 33 ? -0.6 15.188 30.812 1 54.38 33 LEU B CA 1
ATOM 2339 C C . LEU B 1 33 ? 0.314 15.977 29.891 1 54.38 33 LEU B C 1
ATOM 2341 O O . LEU B 1 33 ? 0.32 17.219 29.922 1 54.38 33 LEU B O 1
ATOM 2345 N N . LEU B 1 34 ? 1.018 15.289 29.156 1 54.81 34 LEU B N 1
ATOM 2346 C CA . LEU B 1 34 ? 1.915 15.961 28.234 1 54.81 34 LEU B CA 1
ATOM 2347 C C . LEU B 1 34 ? 1.127 16.75 27.188 1 54.81 34 LEU B C 1
ATOM 2349 O O . LEU B 1 34 ? 1.503 17.875 26.844 1 54.81 34 LEU B O 1
ATOM 2353 N N . THR B 1 35 ? 0.12 16.156 26.797 1 55.91 35 THR B N 1
ATOM 2354 C CA . THR B 1 35 ? -0.758 16.844 25.859 1 55.91 35 THR B CA 1
ATOM 2355 C C . THR B 1 35 ? -1.365 18.094 26.516 1 55.91 35 THR B C 1
ATOM 2357 O O . THR B 1 35 ? -1.459 19.141 25.891 1 55.91 35 THR B O 1
ATOM 2360 N N . SER B 1 36 ? -1.726 17.828 27.75 1 56.16 36 SER B N 1
ATOM 2361 C CA . SER B 1 36 ? -2.266 18.969 28.469 1 56.16 36 SER B CA 1
ATOM 2362 C C . SER B 1 36 ? -1.215 20.062 28.656 1 56.16 36 SER B C 1
ATOM 2364 O O . SER B 1 36 ? -1.517 21.25 28.516 1 56.16 36 SER B O 1
ATOM 2366 N N . MET B 1 37 ? -0.08 19.641 29 1 54.59 37 MET B N 1
ATOM 2367 C CA . MET B 1 37 ? 1.011 20.594 29.141 1 54.59 37 MET B CA 1
ATOM 2368 C C . MET B 1 37 ? 1.326 21.25 27.797 1 54.59 37 MET B C 1
ATOM 2370 O O . MET B 1 37 ? 1.577 22.453 27.734 1 54.59 37 MET B O 1
ATOM 2374 N N . GLN B 1 38 ? 1.361 20.453 26.844 1 54.25 38 GLN B N 1
ATOM 2375 C CA . GLN B 1 38 ? 1.584 21 25.5 1 54.25 38 GLN B CA 1
ATOM 2376 C C . GLN B 1 38 ? 0.461 21.953 25.109 1 54.25 38 GLN B C 1
ATOM 2378 O O . GLN B 1 38 ? 0.714 23 24.516 1 54.25 38 GLN B O 1
ATOM 2383 N N . LYS B 1 39 ? -0.685 21.578 25.531 1 56.91 39 LYS B N 1
ATOM 2384 C CA . LYS B 1 39 ? -1.812 22.469 25.297 1 56.91 39 LYS B CA 1
ATOM 2385 C C . LYS B 1 39 ? -1.581 23.828 25.953 1 56.91 39 LYS B C 1
ATOM 2387 O O . LYS B 1 39 ? -1.852 24.875 25.359 1 56.91 39 LYS B O 1
ATOM 2392 N N . MET B 1 40 ? -1.168 23.688 27.078 1 53.5 40 MET B N 1
ATOM 2393 C CA . MET B 1 40 ? -0.899 24.906 27.828 1 53.5 40 MET B CA 1
ATOM 2394 C C . MET B 1 40 ? 0.187 25.734 27.141 1 53.5 40 MET B C 1
ATOM 2396 O O . MET B 1 40 ? 0.058 26.953 27 1 53.5 40 MET B O 1
ATOM 2400 N N . SER B 1 41 ? 1.224 25.078 26.828 1 54.69 41 SER B N 1
ATOM 2401 C CA . SER B 1 41 ? 2.322 25.766 26.156 1 54.69 41 SER B CA 1
ATOM 2402 C C . SER B 1 41 ? 1.889 26.297 24.797 1 54.69 41 SER B C 1
ATOM 2404 O O . SER B 1 41 ? 2.236 27.422 24.438 1 54.69 41 SER B O 1
ATOM 2406 N N . ASP B 1 42 ? 1.23 25.516 24.094 1 54.75 42 ASP B N 1
ATOM 2407 C CA . ASP B 1 42 ? 0.739 25.922 22.781 1 54.75 42 ASP B CA 1
ATOM 2408 C C . ASP B 1 42 ? -0.233 27.094 22.891 1 54.75 42 ASP B C 1
ATOM 2410 O O . ASP B 1 42 ? -0.216 28 22.062 1 54.75 42 ASP B O 1
ATOM 2414 N N . ASP B 1 43 ? -1.047 27.031 23.859 1 54.81 43 ASP B N 1
ATOM 2415 C CA . ASP B 1 43 ? -1.935 28.172 24.109 1 54.81 43 ASP B CA 1
ATOM 2416 C C . ASP B 1 43 ? -1.139 29.438 24.375 1 54.81 43 ASP B C 1
ATOM 2418 O O . ASP B 1 43 ? -1.509 30.516 23.891 1 54.81 43 ASP B O 1
ATOM 2422 N N . LEU B 1 44 ? -0.149 29.203 24.984 1 52.09 44 LEU B N 1
ATOM 2423 C CA . LEU B 1 44 ? 0.693 30.359 25.25 1 52.09 44 LEU B CA 1
ATOM 2424 C C . LEU B 1 44 ? 1.419 30.828 24 1 52.09 44 LEU B C 1
ATOM 2426 O O . LEU B 1 44 ? 1.545 32.031 23.75 1 52.09 44 LEU B O 1
ATOM 2430 N N . ASP B 1 45 ? 1.887 29.875 23.266 1 51.16 45 ASP B N 1
ATOM 2431 C CA . ASP B 1 45 ? 2.623 30.203 22.047 1 51.16 45 ASP B CA 1
ATOM 2432 C C . ASP B 1 45 ? 1.683 30.703 20.953 1 51.16 45 ASP B C 1
ATOM 2434 O O . ASP B 1 45 ? 2.066 31.531 20.141 1 51.16 45 ASP B O 1
ATOM 2438 N N . GLN B 1 46 ? 0.5 30.109 20.875 1 53.88 46 GLN B N 1
ATOM 2439 C CA . GLN B 1 46 ? -0.495 30.641 19.938 1 53.88 46 GLN B CA 1
ATOM 2440 C C . GLN B 1 46 ? -0.602 32.156 20.047 1 53.88 46 GLN B C 1
ATOM 2442 O O . GLN B 1 46 ? -0.731 32.844 19.031 1 53.88 46 GLN B O 1
ATOM 2447 N N . PHE B 1 47 ? -0.636 32.562 21.203 1 47.75 47 PHE B N 1
ATOM 2448 C CA . PHE B 1 47 ? -0.735 34 21.422 1 47.75 47 PHE B CA 1
ATOM 2449 C C . PHE B 1 47 ? 0.488 34.719 20.875 1 47.75 47 PHE B C 1
ATOM 2451 O O . PHE B 1 47 ? 0.369 35.812 20.312 1 47.75 47 PHE B O 1
ATOM 2458 N N . ALA B 1 48 ? 1.536 34.188 20.984 1 48.47 48 ALA B N 1
ATOM 2459 C CA . ALA B 1 48 ? 2.723 34.969 20.641 1 48.47 48 ALA B CA 1
ATOM 2460 C C . ALA B 1 48 ? 3.098 34.781 19.172 1 48.47 48 ALA B C 1
ATOM 2462 O O . ALA B 1 48 ? 3.424 35.75 18.469 1 48.47 48 ALA B O 1
ATOM 2463 N N . ASN B 1 49 ? 3.117 33.562 18.672 1 52.94 49 ASN B N 1
ATOM 2464 C CA . ASN B 1 49 ? 3.756 33.312 17.375 1 52.94 49 ASN B CA 1
ATOM 2465 C C . ASN B 1 49 ? 2.824 32.562 16.438 1 52.94 49 ASN B C 1
ATOM 2467 O O . ASN B 1 49 ? 3.26 32.062 15.391 1 52.94 49 ASN B O 1
ATOM 2471 N N . GLY B 1 50 ? 1.533 32.688 16.688 1 57.06 50 GLY B N 1
ATOM 2472 C CA . GLY B 1 50 ? 0.579 32 15.828 1 57.06 50 GLY B CA 1
ATOM 2473 C C . GLY B 1 50 ? 0.393 30.547 16.188 1 57.06 50 GLY B C 1
ATOM 2474 O O . GLY B 1 50 ? 0.981 30.062 17.156 1 57.06 50 GLY B O 1
ATOM 2475 N N . LEU B 1 51 ? -0.547 29.875 15.555 1 62.59 51 LEU B N 1
ATOM 2476 C CA . LEU B 1 51 ? -0.899 28.484 15.797 1 62.59 51 LEU B CA 1
ATOM 2477 C C . LEU B 1 51 ? 0.279 27.562 15.492 1 62.59 51 LEU B C 1
ATOM 2479 O O . LEU B 1 51 ? 0.774 27.531 14.359 1 62.59 51 LEU B O 1
ATOM 2483 N N . ARG B 1 52 ? 0.977 27.125 16.578 1 71.06 52 ARG B N 1
ATOM 2484 C CA . ARG B 1 52 ? 2.109 26.234 16.406 1 71.06 52 ARG B CA 1
ATOM 2485 C C . ARG B 1 52 ? 1.865 24.906 17.125 1 71.06 52 ARG B C 1
ATOM 2487 O O . ARG B 1 52 ? 1.324 24.875 18.219 1 71.06 52 ARG B O 1
ATOM 2494 N N . GLY B 1 53 ? 2.027 23.844 16.422 1 84 53 GLY B N 1
ATOM 2495 C CA . GLY B 1 53 ? 1.946 22.547 17.062 1 84 53 GLY B CA 1
ATOM 2496 C C . GLY B 1 53 ? 1.966 21.391 16.078 1 84 53 GLY B C 1
ATOM 2497 O O . GLY B 1 53 ? 2.115 21.594 14.875 1 84 53 GLY B O 1
ATOM 2498 N N . THR B 1 54 ? 2.025 20.203 16.688 1 88.69 54 THR B N 1
ATOM 2499 C CA . THR B 1 54 ? 2.049 18.969 15.906 1 88.69 54 THR B CA 1
ATOM 2500 C C . THR B 1 54 ? 0.77 18.172 16.125 1 88.69 54 THR B C 1
ATOM 2502 O O . THR B 1 54 ? 0.338 17.984 17.266 1 88.69 54 THR B O 1
ATOM 2505 N N . VAL B 1 55 ? 0.122 17.812 15.039 1 94.44 55 VAL B N 1
ATOM 2506 C CA . VAL B 1 55 ? -1.063 16.969 15.102 1 94.44 55 VAL B CA 1
ATOM 2507 C C . VAL B 1 55 ? -0.713 15.555 14.633 1 94.44 55 VAL B C 1
ATOM 2509 O O . VAL B 1 55 ? -0.169 15.375 13.547 1 94.44 55 VAL B O 1
ATOM 2512 N N . ARG B 1 56 ? -1.017 14.578 15.461 1 94.94 56 ARG B N 1
ATOM 2513 C CA . ARG B 1 56 ? -0.848 13.18 15.094 1 94.94 56 ARG B CA 1
ATOM 2514 C C . ARG B 1 56 ? -2.111 12.633 14.438 1 94.94 56 ARG B C 1
ATOM 2516 O O . ARG B 1 56 ? -3.125 12.422 15.109 1 94.94 56 ARG B O 1
ATOM 2523 N N . LEU B 1 57 ? -1.98 12.352 13.133 1 97.5 57 LEU B N 1
ATOM 2524 C CA . LEU B 1 57 ? -3.1 11.906 12.305 1 97.5 57 LEU B CA 1
ATOM 2525 C C . LEU B 1 57 ? -2.871 10.492 11.789 1 97.5 57 LEU B C 1
ATOM 2527 O O . LEU B 1 57 ? -1.905 10.242 11.062 1 97.5 57 LEU B O 1
ATOM 2531 N N . LEU B 1 58 ? -3.742 9.555 12.18 1 97.19 58 LEU B N 1
ATOM 2532 C CA . LEU B 1 58 ? -3.703 8.203 11.633 1 97.19 58 LEU B CA 1
ATOM 2533 C C . LEU B 1 58 ? -4.84 7.988 10.641 1 97.19 58 LEU B C 1
ATOM 2535 O O . LEU B 1 58 ? -5.965 8.438 10.867 1 97.19 58 LEU B O 1
ATOM 2539 N N . ALA B 1 59 ? -4.492 7.375 9.523 1 96.62 59 ALA B N 1
ATOM 2540 C CA . ALA B 1 59 ? -5.496 7.148 8.492 1 96.62 59 ALA B CA 1
ATOM 2541 C C . ALA B 1 59 ? -5.348 5.762 7.867 1 96.62 59 ALA B C 1
ATOM 2543 O O . ALA B 1 59 ? -4.234 5.238 7.773 1 96.62 59 ALA B O 1
ATOM 2544 N N . ASN B 1 60 ? -6.465 5.242 7.5 1 94.62 60 ASN B N 1
ATOM 2545 C CA . ASN B 1 60 ? -6.391 3.979 6.773 1 94.62 60 ASN B CA 1
ATOM 2546 C C . ASN B 1 60 ? -6.008 4.195 5.312 1 94.62 60 ASN B C 1
ATOM 2548 O O . ASN B 1 60 ? -5.957 5.332 4.84 1 94.62 60 ASN B O 1
ATOM 2552 N N . THR B 1 61 ? -5.754 3.119 4.656 1 93.31 61 THR B N 1
ATOM 2553 C CA . THR B 1 61 ? -5.223 3.16 3.301 1 93.31 61 THR B CA 1
ATOM 2554 C C . THR B 1 61 ? -6.18 3.895 2.365 1 93.31 61 THR B C 1
ATOM 2556 O O . THR B 1 61 ? -5.754 4.734 1.57 1 93.31 61 THR B O 1
ATOM 2559 N N . HIS B 1 62 ? -7.41 3.605 2.496 1 94.38 62 HIS B N 1
ATOM 2560 C CA . HIS B 1 62 ? -8.422 4.199 1.627 1 94.38 62 HIS B CA 1
ATOM 2561 C C . HIS B 1 62 ? -8.43 5.719 1.754 1 94.38 62 HIS B C 1
ATOM 2563 O O . HIS B 1 62 ? -8.367 6.43 0.749 1 94.38 62 HIS B O 1
ATOM 2569 N N . ALA B 1 63 ? -8.492 6.199 2.914 1 95.06 63 ALA B N 1
ATOM 2570 C CA . ALA B 1 63 ? -8.484 7.637 3.154 1 95.06 63 ALA B CA 1
ATOM 2571 C C . ALA B 1 63 ? -7.195 8.273 2.631 1 95.06 63 ALA B C 1
ATOM 2573 O O . ALA B 1 63 ? -7.23 9.336 2.01 1 95.06 63 ALA B O 1
ATOM 2574 N N . LEU B 1 64 ? -6.121 7.633 2.873 1 94.62 64 LEU B N 1
ATOM 2575 C CA . LEU B 1 64 ? -4.801 8.18 2.58 1 94.62 64 LEU B CA 1
ATOM 2576 C C . LEU B 1 64 ? -4.582 8.297 1.075 1 94.62 64 LEU B C 1
ATOM 2578 O O . LEU B 1 64 ? -3.912 9.219 0.61 1 94.62 64 LEU B O 1
ATOM 2582 N N . THR B 1 65 ? -5.098 7.398 0.309 1 93.88 65 THR B N 1
ATOM 2583 C CA . THR B 1 65 ? -4.793 7.391 -1.118 1 93.88 65 THR B CA 1
ATOM 2584 C C . THR B 1 65 ? -5.844 8.172 -1.9 1 93.88 65 THR B C 1
ATOM 2586 O O . THR B 1 65 ? -5.543 8.742 -2.951 1 93.88 65 THR B O 1
ATOM 2589 N N . GLU B 1 66 ? -7.023 8.281 -1.334 1 94.06 66 GLU B N 1
ATOM 2590 C CA . GLU B 1 66 ? -8.094 8.781 -2.189 1 94.06 66 GLU B CA 1
ATOM 2591 C C . GLU B 1 66 ? -8.609 10.125 -1.699 1 94.06 66 GLU B C 1
ATOM 2593 O O . GLU B 1 66 ? -9.117 10.93 -2.488 1 94.06 66 GLU B O 1
ATOM 2598 N N . TYR B 1 67 ? -8.469 10.438 -0.444 1 95.31 67 TYR B N 1
ATOM 2599 C CA . TYR B 1 67 ? -9.273 11.562 0.031 1 95.31 67 TYR B CA 1
ATOM 2600 C C . TYR B 1 67 ? -8.43 12.516 0.87 1 95.31 67 TYR B C 1
ATOM 2602 O O . TYR B 1 67 ? -8.672 13.727 0.881 1 95.31 67 TYR B O 1
ATOM 2610 N N . LEU B 1 68 ? -7.473 12.047 1.516 1 96 68 LEU B N 1
ATOM 2611 C CA . LEU B 1 68 ? -6.773 12.812 2.541 1 96 68 LEU B CA 1
ATOM 2612 C C . LEU B 1 68 ? -5.754 13.758 1.914 1 96 68 LEU B C 1
ATOM 2614 O O . LEU B 1 68 ? -5.531 14.859 2.424 1 96 68 LEU B O 1
ATOM 2618 N N . PRO B 1 69 ? -5.109 13.43 0.797 1 95.25 69 PRO B N 1
ATOM 2619 C CA . PRO B 1 69 ? -3.965 14.203 0.32 1 95.25 69 PRO B CA 1
ATOM 2620 C C . PRO B 1 69 ? -4.332 15.648 -0.01 1 95.25 69 PRO B C 1
ATOM 2622 O O . PRO B 1 69 ? -3.637 16.578 0.412 1 95.25 69 PRO B O 1
ATOM 2625 N N . VAL B 1 70 ? -5.43 15.875 -0.611 1 94.19 70 VAL B N 1
ATOM 2626 C CA . VAL B 1 70 ? -5.797 17.219 -1.065 1 94.19 70 VAL B CA 1
ATOM 2627 C C . VAL B 1 70 ? -6.094 18.109 0.138 1 94.19 70 VAL B C 1
ATOM 2629 O O . VAL B 1 70 ? -5.469 19.156 0.308 1 94.19 70 VAL B O 1
ATOM 2632 N N . PRO B 1 71 ? -6.961 17.641 1.019 1 95.75 71 PRO B N 1
ATOM 2633 C CA . PRO B 1 71 ? -7.23 18.547 2.139 1 95.75 71 PRO B CA 1
ATOM 2634 C C . PRO B 1 71 ? -6.016 18.75 3.041 1 95.75 71 PRO B C 1
ATOM 2636 O O . PRO B 1 71 ? -5.852 19.828 3.629 1 95.75 71 PRO B O 1
ATOM 2639 N N . VAL B 1 72 ? -5.199 17.797 3.23 1 95.75 72 VAL B N 1
ATOM 2640 C CA . VAL B 1 72 ? -4 17.969 4.047 1 95.75 72 VAL B CA 1
ATOM 2641 C C . VAL B 1 72 ? -3.064 18.969 3.389 1 95.75 72 VAL B C 1
ATOM 2643 O O . VAL B 1 72 ? -2.516 19.859 4.059 1 95.75 72 VAL B O 1
ATOM 2646 N N . GLY B 1 73 ? -2.863 18.844 2.084 1 94.25 73 GLY B N 1
ATOM 2647 C CA . GLY B 1 73 ? -2.053 19.812 1.36 1 94.25 73 GLY B CA 1
ATOM 2648 C C . GLY B 1 73 ? -2.553 21.234 1.507 1 94.25 73 GLY B C 1
ATOM 2649 O O . GLY B 1 73 ? -1.771 22.156 1.785 1 94.25 73 GLY B O 1
ATOM 2650 N N . HIS B 1 74 ? -3.812 21.406 1.393 1 94.19 74 HIS B N 1
ATOM 2651 C CA . HIS B 1 74 ? -4.434 22.719 1.504 1 94.19 74 HIS B CA 1
ATOM 2652 C C . HIS B 1 74 ? -4.262 23.297 2.908 1 94.19 74 HIS B C 1
ATOM 2654 O O . HIS B 1 74 ? -3.953 24.469 3.068 1 94.19 74 HIS B O 1
ATOM 2660 N N . PHE B 1 75 ? -4.504 22.484 3.857 1 95.75 75 PHE B N 1
ATOM 2661 C CA . PHE B 1 75 ? -4.395 22.938 5.238 1 95.75 75 PHE B CA 1
ATOM 2662 C C . PHE B 1 75 ? -2.979 23.422 5.535 1 95.75 75 PHE B C 1
ATOM 2664 O O . PHE B 1 75 ? -2.791 24.484 6.117 1 95.75 75 PHE B O 1
ATOM 2671 N N . LEU B 1 76 ? -2.006 22.609 5.168 1 92 76 LEU B N 1
ATOM 2672 C CA . LEU B 1 76 ? -0.613 22.922 5.461 1 92 76 LEU B CA 1
ATOM 2673 C C . LEU B 1 76 ? -0.18 24.203 4.734 1 92 76 LEU B C 1
ATOM 2675 O O . LEU B 1 76 ? 0.638 24.969 5.25 1 92 76 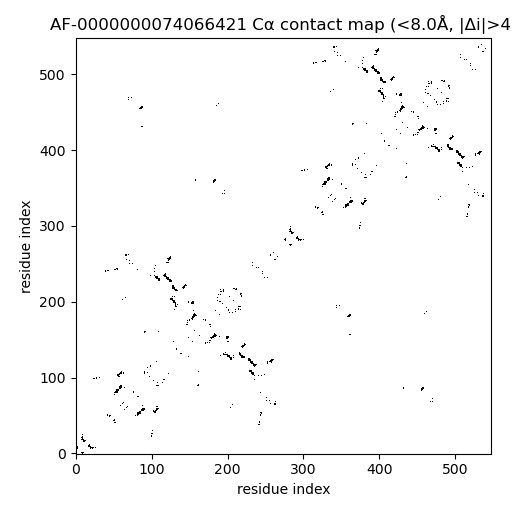LEU B O 1
ATOM 2679 N N . ALA B 1 77 ? -0.689 24.406 3.596 1 90.38 77 ALA B N 1
ATOM 2680 C CA . ALA B 1 77 ? -0.386 25.625 2.842 1 90.38 77 ALA B CA 1
ATOM 2681 C C . ALA B 1 77 ? -0.851 26.875 3.596 1 90.38 77 ALA B C 1
ATOM 2683 O O . ALA B 1 77 ? -0.197 27.906 3.547 1 90.38 77 ALA B O 1
ATOM 2684 N N . SER B 1 78 ? -1.921 26.719 4.352 1 91.69 78 SER B N 1
ATOM 2685 C CA . SER B 1 78 ? -2.514 27.859 5.055 1 91.69 78 SER B CA 1
ATOM 2686 C C . SER B 1 78 ? -2.047 27.922 6.504 1 91.69 78 SER B C 1
ATOM 2688 O O . SER B 1 78 ? -2.33 28.875 7.215 1 91.69 78 SER B O 1
ATOM 2690 N N . HIS B 1 79 ? -1.389 26.922 6.93 1 90.56 79 HIS B N 1
ATOM 2691 C CA . HIS B 1 79 ? -0.91 26.828 8.305 1 90.56 79 HIS B CA 1
ATOM 2692 C C . HIS B 1 79 ? 0.564 26.453 8.352 1 90.56 79 HIS B C 1
ATOM 2694 O O . HIS B 1 79 ? 0.91 25.359 8.844 1 90.56 79 HIS B O 1
ATOM 2700 N N . PRO B 1 80 ? 1.404 27.359 8.047 1 83.81 80 PRO B N 1
ATOM 2701 C CA . PRO B 1 80 ? 2.824 27.047 7.879 1 83.81 80 PRO B CA 1
ATOM 2702 C C . PRO B 1 80 ? 3.494 26.641 9.195 1 83.81 80 PRO B C 1
ATOM 2704 O O . PRO B 1 80 ? 4.57 26.047 9.18 1 83.81 80 PRO B O 1
ATOM 2707 N N . ASN B 1 81 ? 2.85 26.938 10.32 1 83.25 81 ASN B N 1
ATOM 2708 C CA . ASN B 1 81 ? 3.482 26.656 11.609 1 83.25 81 ASN B CA 1
ATOM 2709 C C . ASN B 1 81 ? 2.916 25.391 12.25 1 83.25 81 ASN B C 1
ATOM 2711 O O . ASN B 1 81 ? 3.262 25.062 13.391 1 83.25 81 ASN B O 1
ATOM 2715 N N . VAL B 1 82 ? 2.043 24.734 11.555 1 87.69 82 VAL B N 1
ATOM 2716 C CA . VAL B 1 82 ? 1.474 23.484 12.047 1 87.69 82 VAL B CA 1
ATOM 2717 C C . VAL B 1 82 ? 2.148 22.312 11.359 1 87.69 82 VAL B C 1
ATOM 2719 O O . VAL B 1 82 ? 2.365 22.328 10.148 1 87.69 82 VAL B O 1
ATOM 2722 N N . ASN B 1 83 ? 2.537 21.375 12.203 1 87.25 83 ASN B N 1
ATOM 2723 C CA . ASN B 1 83 ? 3.064 20.109 11.695 1 87.25 83 ASN B CA 1
ATOM 2724 C C . ASN B 1 83 ? 2.045 18.984 11.828 1 87.25 83 ASN B C 1
ATOM 2726 O O . ASN B 1 83 ? 1.341 18.891 12.836 1 87.25 83 ASN B O 1
ATOM 2730 N N . ILE B 1 84 ? 1.966 18.172 10.797 1 93.12 84 ILE B N 1
ATOM 2731 C CA . ILE B 1 84 ? 1.106 16.984 10.844 1 93.12 84 ILE B CA 1
ATOM 2732 C C . ILE B 1 84 ? 1.954 15.727 10.711 1 93.12 84 ILE B C 1
ATOM 2734 O O . ILE B 1 84 ? 2.734 15.586 9.766 1 93.12 84 ILE B O 1
ATOM 2738 N N . GLU B 1 85 ? 1.848 14.875 11.695 1 92.75 85 GLU B N 1
ATOM 2739 C CA . GLU B 1 85 ? 2.422 13.531 11.609 1 92.75 85 GLU B CA 1
ATOM 2740 C C . GLU B 1 85 ? 1.385 12.516 11.141 1 92.75 85 GLU B C 1
ATOM 2742 O O . GLU B 1 85 ? 0.408 12.25 11.844 1 92.75 85 GLU B O 1
ATOM 2747 N N . ILE B 1 86 ? 1.643 11.969 9.977 1 96 86 ILE B N 1
ATOM 2748 C CA . ILE B 1 86 ? 0.672 11.047 9.391 1 96 86 ILE B CA 1
ATOM 2749 C C . ILE B 1 86 ? 1.24 9.633 9.391 1 96 86 ILE B C 1
ATOM 2751 O O . ILE B 1 86 ? 2.393 9.414 9.008 1 96 86 ILE B O 1
ATOM 2755 N N . GLU B 1 87 ? 0.415 8.695 9.836 1 94.5 87 GLU B N 1
ATOM 2756 C CA . GLU B 1 87 ? 0.761 7.277 9.758 1 94.5 87 GLU B CA 1
ATOM 2757 C C . GLU B 1 87 ? -0.395 6.457 9.195 1 94.5 87 GLU B C 1
ATOM 2759 O O . GLU B 1 87 ? -1.554 6.68 9.547 1 94.5 87 GLU B O 1
ATOM 2764 N N . GLU B 1 88 ? -0.046 5.535 8.328 1 93.44 88 GLU B N 1
ATOM 2765 C CA . GLU B 1 88 ? -1.018 4.582 7.797 1 93.44 88 GLU B CA 1
ATOM 2766 C C . GLU B 1 88 ? -1.214 3.404 8.742 1 93.44 88 GLU B C 1
ATOM 2768 O O . GLU B 1 88 ? -0.249 2.734 9.117 1 93.44 88 GLU B O 1
ATOM 2773 N N . ARG B 1 89 ? -2.51 3.164 9.133 1 91.75 89 ARG B N 1
ATOM 2774 C CA . ARG B 1 89 ? -2.842 2.035 10 1 91.75 89 ARG B CA 1
ATOM 2775 C C . ARG B 1 89 ? -4.223 1.479 9.672 1 91.75 89 ARG B C 1
ATOM 2777 O O . ARG B 1 89 ? -5.078 2.197 9.148 1 91.75 89 ARG B O 1
ATOM 2784 N N . PRO B 1 90 ? -4.383 0.19 10.031 1 91.81 90 PRO B N 1
ATOM 2785 C CA . PRO B 1 90 ? -5.75 -0.331 9.945 1 91.81 90 PRO B CA 1
ATOM 2786 C C . PRO B 1 90 ? -6.711 0.377 10.898 1 91.81 90 PRO B C 1
ATOM 2788 O O . PRO B 1 90 ? -6.301 0.822 11.977 1 91.81 90 PRO B O 1
ATOM 2791 N N . SER B 1 91 ? -7.93 0.366 10.562 1 93.31 91 SER B N 1
ATOM 2792 C CA . SER B 1 91 ? -8.938 1.12 11.289 1 93.31 91 SER B CA 1
ATOM 2793 C C . SER B 1 91 ? -9 0.69 12.75 1 93.31 91 SER B C 1
ATOM 2795 O O . SER B 1 91 ? -9.148 1.526 13.648 1 93.31 91 SER B O 1
ATOM 2797 N N . ASN B 1 92 ? -8.938 -0.574 13.039 1 90.75 92 ASN B N 1
ATOM 2798 C CA . ASN B 1 92 ? -9.008 -1.05 14.414 1 90.75 92 ASN B CA 1
ATOM 2799 C C . ASN B 1 92 ? -7.828 -0.544 15.242 1 90.75 92 ASN B C 1
ATOM 2801 O O . ASN B 1 92 ? -7.984 -0.225 16.422 1 90.75 92 ASN B O 1
ATOM 2805 N N . GLU B 1 93 ? -6.715 -0.465 14.648 1 92.12 93 GLU B N 1
ATOM 2806 C CA . GLU B 1 93 ? -5.527 0.05 15.328 1 92.12 93 GLU B CA 1
ATOM 2807 C C . GLU B 1 93 ? -5.629 1.557 15.547 1 92.12 93 GLU B C 1
ATOM 2809 O O . GLU B 1 93 ? -5.129 2.078 16.547 1 92.12 93 GLU B O 1
ATOM 2814 N N . ILE B 1 94 ? -6.238 2.209 14.625 1 95.06 94 ILE B N 1
ATOM 2815 C CA . ILE B 1 94 ? -6.43 3.65 14.742 1 95.06 94 ILE B CA 1
ATOM 2816 C C . ILE B 1 94 ? -7.328 3.953 15.938 1 95.06 94 ILE B C 1
ATOM 2818 O O . ILE B 1 94 ? -7.02 4.832 16.75 1 95.06 94 ILE B O 1
ATOM 2822 N N . ILE B 1 95 ? -8.344 3.211 16.078 1 94 95 ILE B N 1
ATOM 2823 C CA . ILE B 1 95 ? -9.281 3.393 17.188 1 94 95 ILE B CA 1
ATOM 2824 C C . ILE B 1 95 ? -8.555 3.189 18.516 1 94 95 ILE B C 1
ATOM 2826 O O . ILE B 1 95 ? -8.672 4.012 19.422 1 94 95 ILE B O 1
ATOM 2830 N N . SER B 1 96 ? -7.805 2.115 18.578 1 92.56 96 SER B N 1
ATOM 2831 C CA . SER B 1 96 ? -7.039 1.835 19.781 1 92.56 96 SER B CA 1
ATOM 2832 C C . SER B 1 96 ? -6.055 2.959 20.094 1 92.56 96 SER B C 1
ATOM 2834 O O . SER B 1 96 ? -5.906 3.365 21.25 1 92.56 96 SER B O 1
ATOM 2836 N N . ALA B 1 97 ? -5.441 3.465 19.062 1 92.94 97 ALA B N 1
ATOM 2837 C CA . ALA B 1 97 ? -4.461 4.531 19.234 1 92.94 97 ALA B CA 1
ATOM 2838 C C . ALA B 1 97 ? -5.117 5.805 19.766 1 92.94 97 ALA B C 1
ATOM 2840 O O . ALA B 1 97 ? -4.527 6.527 20.562 1 92.94 97 ALA B O 1
ATOM 2841 N N . LEU B 1 98 ? -6.266 6.086 19.312 1 94.38 98 LEU B N 1
ATOM 2842 C CA . LEU B 1 98 ? -7.012 7.242 19.781 1 94.38 98 LEU B CA 1
ATOM 2843 C C . LEU B 1 98 ? -7.387 7.078 21.25 1 94.38 98 LEU B C 1
ATOM 2845 O O . LEU B 1 98 ? -7.191 7.996 22.062 1 94.38 98 LEU B O 1
ATOM 2849 N N . MET B 1 99 ? -7.852 5.891 21.578 1 91.38 99 MET B N 1
ATOM 2850 C CA . MET B 1 99 ? -8.281 5.609 22.953 1 91.38 99 MET B CA 1
ATOM 2851 C C . MET B 1 99 ? -7.105 5.672 23.922 1 91.38 99 MET B C 1
ATOM 2853 O O . MET B 1 99 ? -7.262 6.082 25.062 1 91.38 99 MET B O 1
ATOM 2857 N N . ASP B 1 100 ? -5.98 5.297 23.391 1 88.25 100 ASP B N 1
ATOM 2858 C CA . ASP B 1 100 ? -4.773 5.254 24.203 1 88.25 100 ASP B CA 1
ATOM 2859 C C . ASP B 1 100 ? -4.074 6.613 24.234 1 88.25 100 ASP B C 1
ATOM 2861 O O . ASP B 1 100 ? -3.057 6.781 24.906 1 88.25 100 ASP B O 1
ATOM 2865 N N . GLY B 1 101 ? -4.547 7.516 23.469 1 88.06 101 GLY B N 1
ATOM 2866 C CA . GLY B 1 101 ? -3.979 8.852 23.453 1 88.06 101 GLY B CA 1
ATOM 2867 C C . GLY B 1 101 ? -2.73 8.961 22.594 1 88.06 101 GLY B C 1
ATOM 2868 O O . GLY B 1 101 ? -1.979 9.93 22.703 1 88.06 101 GLY B O 1
ATOM 2869 N N . ILE B 1 102 ? -2.51 8.008 21.797 1 89.56 102 ILE B N 1
ATOM 2870 C CA . ILE B 1 102 ? -1.331 7.953 20.938 1 89.56 102 ILE B CA 1
ATOM 2871 C C . ILE B 1 102 ? -1.569 8.781 19.688 1 89.56 102 ILE B C 1
ATOM 2873 O O . ILE B 1 102 ? -0.625 9.32 19.094 1 89.56 102 ILE B O 1
ATOM 2877 N N . ALA B 1 103 ? -2.795 8.953 19.297 1 94.81 103 ALA B N 1
ATOM 2878 C CA . ALA B 1 103 ? -3.189 9.742 18.141 1 94.81 103 ALA B CA 1
ATOM 2879 C C . ALA B 1 103 ? -4.184 10.836 18.516 1 94.81 103 ALA B C 1
ATOM 2881 O O . ALA B 1 103 ? -4.926 10.695 19.5 1 94.81 103 ALA B O 1
ATOM 2882 N N . ASP B 1 104 ? -4.148 11.898 17.719 1 95.19 104 ASP B N 1
ATOM 2883 C CA . ASP B 1 104 ? -5.055 13.016 17.969 1 95.19 104 ASP B CA 1
ATOM 2884 C C . ASP B 1 104 ? -6.305 12.906 17.109 1 95.19 104 ASP B C 1
ATOM 2886 O O . ASP B 1 104 ? -7.414 13.203 17.562 1 95.19 104 ASP B O 1
ATOM 2890 N N . ILE B 1 105 ? -6.109 12.57 15.844 1 97.81 105 ILE B N 1
ATOM 2891 C CA . ILE B 1 105 ? -7.188 12.438 14.867 1 97.81 105 ILE B CA 1
ATOM 2892 C C . ILE B 1 105 ? -7.031 11.117 14.109 1 97.81 105 ILE B C 1
ATOM 2894 O O . ILE B 1 105 ? -5.918 10.719 13.766 1 97.81 105 ILE B O 1
ATOM 2898 N N . GLY B 1 106 ? -8.133 10.453 13.914 1 97.75 106 GLY B N 1
ATOM 2899 C CA . GLY B 1 106 ? -8.141 9.234 13.125 1 97.75 106 GLY B CA 1
ATOM 2900 C C . GLY B 1 106 ? -9.172 9.25 12.008 1 97.75 106 GLY B C 1
ATOM 2901 O O . GLY B 1 106 ? -10.258 9.812 12.172 1 97.75 106 GLY B O 1
ATOM 2902 N N . ILE B 1 107 ? -8.789 8.703 10.891 1 97 107 ILE B N 1
ATOM 2903 C CA . ILE B 1 107 ? -9.75 8.461 9.82 1 97 107 ILE B CA 1
ATOM 2904 C C . ILE B 1 107 ? -9.914 6.953 9.609 1 97 107 ILE B C 1
ATOM 2906 O O . ILE B 1 107 ? -8.953 6.254 9.289 1 97 107 ILE B O 1
ATOM 2910 N N . VAL B 1 108 ? -11.172 6.504 9.75 1 95.5 108 VAL B N 1
ATOM 2911 C CA . VAL B 1 108 ? -11.422 5.066 9.789 1 95.5 108 VAL B CA 1
ATOM 2912 C C . VAL B 1 108 ? -12.625 4.723 8.914 1 95.5 108 VAL B C 1
ATOM 2914 O O . VAL B 1 108 ? -13.422 5.598 8.57 1 95.5 108 VAL B O 1
ATOM 2917 N N . ALA B 1 109 ? -12.617 3.449 8.492 1 93.12 109 ALA B N 1
ATOM 2918 C CA . ALA B 1 109 ? -13.859 2.916 7.93 1 93.12 109 ALA B CA 1
ATOM 2919 C C . ALA B 1 109 ? -14.945 2.818 8.992 1 93.12 109 ALA B C 1
ATOM 2921 O O . ALA B 1 109 ? -14.688 2.361 10.109 1 93.12 109 ALA B O 1
ATOM 2922 N N . ALA B 1 110 ? -16.094 3.338 8.617 1 85.88 110 ALA B N 1
ATOM 2923 C CA . ALA B 1 110 ? -17.172 3.332 9.594 1 85.88 110 ALA B CA 1
ATOM 2924 C C . ALA B 1 110 ? -17.547 1.905 9.984 1 85.88 110 ALA B C 1
ATOM 2926 O O . ALA B 1 110 ? -17.734 1.045 9.125 1 85.88 110 ALA B O 1
ATOM 2927 N N . THR B 1 111 ? -17.172 1.598 11.219 1 72.62 111 THR B N 1
ATOM 2928 C CA . THR B 1 111 ? -17.656 0.346 11.789 1 72.62 111 THR B CA 1
ATOM 2929 C C . THR B 1 111 ? -18.672 0.615 12.898 1 72.62 111 THR B C 1
ATOM 2931 O O . THR B 1 111 ? -18.844 1.759 13.32 1 72.62 111 THR B O 1
ATOM 2934 N N . SER B 1 112 ? -19.578 -0.324 13.211 1 60.56 112 SER B N 1
ATOM 2935 C CA . SER B 1 112 ? -20.703 -0.184 14.125 1 60.56 112 SER B CA 1
ATOM 2936 C C . SER B 1 112 ? -20.266 0.418 15.461 1 60.56 112 SER B C 1
ATOM 2938 O O . SER B 1 112 ? -21 1.196 16.062 1 60.56 112 SER B O 1
ATOM 2940 N N . ASP B 1 113 ? -19.109 -0.073 16.047 1 61.47 113 ASP B N 1
ATOM 2941 C CA . ASP B 1 113 ? -19.094 0.153 17.484 1 61.47 113 ASP B CA 1
ATOM 2942 C C . ASP B 1 113 ? -17.938 1.07 17.891 1 61.47 113 ASP B C 1
ATOM 2944 O O . ASP B 1 113 ? -16.766 0.71 17.719 1 61.47 113 ASP B O 1
ATOM 2948 N N . ASN B 1 114 ? -18.062 2.457 17.656 1 67.81 114 ASN B N 1
ATOM 2949 C CA . ASN B 1 114 ? -17 3.219 18.312 1 67.81 114 ASN B CA 1
ATOM 2950 C C . ASN B 1 114 ? -17.562 4.219 19.312 1 67.81 114 ASN B C 1
ATOM 2952 O O . ASN B 1 114 ? -17.297 5.418 19.219 1 67.81 114 ASN B O 1
ATOM 2956 N N . ALA B 1 115 ? -18.375 3.711 20.297 1 69.31 115 ALA B N 1
ATOM 2957 C CA . ALA B 1 115 ? -19.188 4.566 21.172 1 69.31 115 ALA B CA 1
ATOM 2958 C C . ALA B 1 115 ? -18.297 5.465 22.031 1 69.31 115 ALA B C 1
ATOM 2960 O O . ALA B 1 115 ? -18.734 6.504 22.516 1 69.31 115 ALA B O 1
ATOM 2961 N N . SER B 1 116 ? -17.062 5.195 22.047 1 87.5 116 SER B N 1
ATOM 2962 C CA . SER B 1 116 ? -16.219 5.961 22.953 1 87.5 116 SER B CA 1
ATOM 2963 C C . SER B 1 116 ? -15.547 7.125 22.25 1 87.5 116 SER B C 1
ATOM 2965 O O . SER B 1 116 ? -14.93 7.984 22.875 1 87.5 116 SER B O 1
ATOM 2967 N N . LEU B 1 117 ? -15.734 7.188 20.984 1 94.19 117 LEU B N 1
ATOM 2968 C CA . LEU B 1 117 ? -15.094 8.25 20.203 1 94.19 117 LEU B CA 1
ATOM 2969 C C . LEU B 1 117 ? -16.141 9.18 19.609 1 94.19 117 LEU B C 1
ATOM 2971 O O . LEU B 1 117 ? -17.266 8.766 19.344 1 94.19 117 LEU B O 1
ATOM 2975 N N . GLN B 1 118 ? -15.789 10.477 19.531 1 95.81 118 GLN B N 1
ATOM 2976 C CA . GLN B 1 118 ? -16.578 11.375 18.688 1 95.81 118 GLN B CA 1
ATOM 2977 C C . GLN B 1 118 ? -16.266 11.164 17.203 1 95.81 118 GLN B C 1
ATOM 2979 O O . GLN B 1 118 ? -15.094 11.125 16.812 1 95.81 118 GLN B O 1
ATOM 2984 N N . THR B 1 119 ? -17.266 11.039 16.453 1 95.06 119 THR B N 1
ATOM 2985 C CA . THR B 1 119 ? -17.078 10.734 15.039 1 95.06 119 THR B CA 1
ATOM 2986 C C . THR B 1 119 ? -17.781 11.781 14.172 1 95.06 119 THR B C 1
ATOM 2988 O O . THR B 1 119 ? -18.828 12.297 14.539 1 95.06 119 THR B O 1
ATOM 2991 N N . PHE B 1 120 ? -17.172 12.109 12.977 1 94.69 120 PHE B N 1
ATOM 2992 C CA . PHE B 1 120 ? -17.672 13.078 12.008 1 94.69 120 PHE B CA 1
ATOM 2993 C C . PHE B 1 120 ? -17.625 12.508 10.594 1 94.69 120 PHE B C 1
ATOM 2995 O O . PHE B 1 120 ? -16.781 11.648 10.305 1 94.69 120 PHE B O 1
ATOM 3002 N N . PRO B 1 121 ? -18.5 12.969 9.711 1 92.94 121 PRO B N 1
ATOM 3003 C CA . PRO B 1 121 ? -18.438 12.508 8.32 1 92.94 121 PRO B CA 1
ATOM 3004 C C . PRO B 1 121 ? -17.141 12.93 7.621 1 92.94 121 PRO B C 1
ATOM 3006 O O . PRO B 1 121 ? -16.641 14.031 7.863 1 92.94 121 PRO B O 1
ATOM 3009 N N . PHE B 1 122 ? -16.672 12.039 6.801 1 95.19 122 PHE B N 1
ATOM 3010 C CA . PHE B 1 122 ? -15.469 12.367 6.039 1 95.19 122 PHE B CA 1
ATOM 3011 C C . PHE B 1 122 ? -15.672 12.07 4.559 1 95.19 122 PHE B C 1
ATOM 3013 O O . PHE B 1 122 ? -15.5 12.953 3.717 1 95.19 122 PHE B O 1
ATOM 3020 N N . ALA B 1 123 ? -16.016 10.82 4.238 1 94.62 123 ALA B N 1
ATOM 3021 C CA . ALA B 1 123 ? -16.25 10.438 2.846 1 94.62 123 ALA B CA 1
ATOM 3022 C C . ALA B 1 123 ? -17.156 9.211 2.76 1 94.62 123 ALA B C 1
ATOM 3024 O O . ALA B 1 123 ? -17.188 8.398 3.686 1 94.62 123 ALA B O 1
ATOM 3025 N N . THR B 1 124 ? -17.875 9.148 1.709 1 93.5 124 THR B N 1
ATOM 3026 C CA . THR B 1 124 ? -18.641 7.961 1.336 1 93.5 124 THR B CA 1
ATOM 3027 C C . THR B 1 124 ? -18.141 7.395 0.011 1 93.5 124 THR B C 1
ATOM 3029 O O . THR B 1 124 ? -17.906 8.141 -0.944 1 93.5 124 THR B O 1
ATOM 3032 N N . ASP B 1 125 ? -17.906 6.098 0.046 1 93.56 125 ASP B N 1
ATOM 3033 C CA . ASP B 1 125 ? -17.406 5.445 -1.159 1 93.56 125 ASP B CA 1
ATOM 3034 C C . ASP B 1 125 ? -18.031 4.066 -1.337 1 93.56 125 ASP B C 1
ATOM 3036 O O . ASP B 1 125 ? -18.375 3.398 -0.355 1 93.56 125 ASP B O 1
ATOM 3040 N N . ARG B 1 126 ? -18.219 3.738 -2.602 1 95 126 ARG B N 1
ATOM 3041 C CA . ARG B 1 126 ? -18.766 2.422 -2.916 1 95 126 ARG B CA 1
ATOM 3042 C C . ARG B 1 126 ? -17.656 1.435 -3.252 1 95 126 ARG B C 1
ATOM 3044 O O . ARG B 1 126 ? -16.672 1.794 -3.908 1 95 126 ARG B O 1
ATOM 3051 N N . LEU B 1 127 ? -17.891 0.234 -2.721 1 97 127 LEU B N 1
ATOM 3052 C CA . LEU B 1 127 ? -17.031 -0.847 -3.174 1 97 127 LEU B CA 1
ATOM 3053 C C . LEU B 1 127 ? -17.469 -1.368 -4.535 1 97 127 LEU B C 1
ATOM 3055 O O . LEU B 1 127 ? -18.672 -1.359 -4.848 1 97 127 LEU B O 1
ATOM 3059 N N . CYS B 1 128 ? -16.547 -1.834 -5.344 1 98.06 128 CYS B N 1
ATOM 3060 C CA . CYS B 1 128 ? -16.828 -2.416 -6.648 1 98.06 128 CYS B CA 1
ATOM 3061 C C . CYS B 1 128 ? -15.945 -3.627 -6.914 1 98.06 128 CYS B C 1
ATOM 3063 O O . CYS B 1 128 ? -14.938 -3.824 -6.234 1 98.06 128 CYS B O 1
ATOM 3065 N N . ALA B 1 129 ? -16.391 -4.41 -7.805 1 98.38 129 ALA B N 1
ATOM 3066 C CA . ALA B 1 129 ? -15.586 -5.539 -8.258 1 98.38 129 ALA B CA 1
ATOM 3067 C C . ALA B 1 129 ? -14.625 -5.117 -9.359 1 98.38 129 ALA B C 1
ATOM 3069 O O . ALA B 1 129 ? -14.984 -4.324 -10.234 1 98.38 129 ALA B O 1
ATOM 3070 N N . ILE B 1 130 ? -13.43 -5.66 -9.297 1 98.31 130 ILE B N 1
ATOM 3071 C CA . ILE B 1 130 ? -12.477 -5.488 -10.391 1 98.31 130 ILE B CA 1
ATOM 3072 C C . ILE B 1 130 ? -12.102 -6.848 -10.977 1 98.31 130 ILE B C 1
ATOM 3074 O O . ILE B 1 130 ? -11.867 -7.805 -10.234 1 98.31 130 ILE B O 1
ATOM 3078 N N . VAL B 1 131 ? -12.156 -6.938 -12.266 1 98.12 131 VAL B N 1
ATOM 3079 C CA . VAL B 1 131 ? -11.859 -8.156 -13.008 1 98.12 131 VAL B CA 1
ATOM 3080 C C . VAL B 1 131 ? -10.891 -7.855 -14.148 1 98.12 131 VAL B C 1
ATOM 3082 O O . VAL B 1 131 ? -10.75 -6.699 -14.555 1 98.12 131 VAL B O 1
ATOM 3085 N N . PRO B 1 132 ? -10.125 -8.898 -14.594 1 97.5 132 PRO B N 1
ATOM 3086 C CA . PRO B 1 132 ? -9.25 -8.633 -15.734 1 97.5 132 PRO B CA 1
ATOM 3087 C C . PRO B 1 132 ? -10.016 -8.203 -16.984 1 97.5 132 PRO B C 1
ATOM 3089 O O . PRO B 1 132 ? -11.031 -8.812 -17.328 1 97.5 132 PRO B O 1
ATOM 3092 N N . ALA B 1 133 ? -9.523 -7.168 -17.609 1 95.94 133 ALA B N 1
ATOM 3093 C CA . ALA B 1 133 ? -10.172 -6.68 -18.828 1 95.94 133 ALA B CA 1
ATOM 3094 C C . ALA B 1 133 ? -10.156 -7.742 -19.922 1 95.94 133 ALA B C 1
ATOM 3096 O O . ALA B 1 133 ? -11.039 -7.762 -20.781 1 95.94 133 ALA B O 1
ATOM 3097 N N . SER B 1 134 ? -9.234 -8.625 -19.891 1 92.56 134 SER B N 1
ATOM 3098 C CA . SER B 1 134 ? -9.031 -9.609 -20.938 1 92.56 134 SER B CA 1
ATOM 3099 C C . SER B 1 134 ? -9.977 -10.797 -20.797 1 92.56 134 SER B C 1
ATOM 3101 O O . SER B 1 134 ? -10.125 -11.609 -21.703 1 92.56 134 SER B O 1
ATOM 3103 N N . ARG B 1 135 ? -10.547 -10.938 -19.641 1 93.75 135 ARG B N 1
ATOM 3104 C CA . ARG B 1 135 ? -11.383 -12.109 -19.391 1 93.75 135 ARG B CA 1
ATOM 3105 C C . ARG B 1 135 ? -12.742 -11.953 -20.062 1 93.75 135 ARG B C 1
ATOM 3107 O O . ARG B 1 135 ? -13.57 -11.156 -19.625 1 93.75 135 ARG B O 1
ATOM 3114 N N . SER B 1 136 ? -13.062 -12.805 -20.938 1 90.56 136 SER B N 1
ATOM 3115 C CA . SER B 1 136 ? -14.266 -12.734 -21.75 1 90.56 136 SER B CA 1
ATOM 3116 C C . SER B 1 136 ? -15.508 -13.039 -20.922 1 90.56 136 SER B C 1
ATOM 3118 O O . SER B 1 136 ? -16.609 -12.578 -21.25 1 90.56 136 SER B O 1
ATOM 3120 N N . ALA B 1 137 ? -15.289 -13.781 -19.906 1 91.38 137 ALA B N 1
ATOM 3121 C CA . ALA B 1 137 ? -16.422 -14.172 -19.062 1 91.38 137 ALA B CA 1
ATOM 3122 C C . ALA B 1 137 ? -17.125 -12.945 -18.484 1 91.38 137 ALA B C 1
ATOM 3124 O O . ALA B 1 137 ? -18.297 -13.008 -18.109 1 91.38 137 ALA B O 1
ATOM 3125 N N . PHE B 1 138 ? -16.391 -11.844 -18.484 1 92.75 138 PHE B N 1
ATOM 3126 C CA . PHE B 1 138 ? -16.953 -10.641 -17.875 1 92.75 138 PHE B CA 1
ATOM 3127 C C . PHE B 1 138 ? -17.312 -9.625 -18.953 1 92.75 138 PHE B C 1
ATOM 3129 O O . PHE B 1 138 ? -17.781 -8.531 -18.641 1 92.75 138 PHE B O 1
ATOM 3136 N N . ALA B 1 139 ? -17.078 -9.992 -20.141 1 89.56 139 ALA B N 1
ATOM 3137 C CA . ALA B 1 139 ? -17.312 -9.047 -21.234 1 89.56 139 ALA B CA 1
ATOM 3138 C C . ALA B 1 139 ? -18.781 -8.633 -21.281 1 89.56 139 ALA B C 1
ATOM 3140 O O . ALA B 1 139 ? -19.688 -9.484 -21.203 1 89.56 139 ALA B O 1
ATOM 3141 N N . GLY B 1 140 ? -19.031 -7.34 -21.328 1 90.25 140 GLY B N 1
ATOM 3142 C CA . GLY B 1 140 ? -20.391 -6.812 -21.469 1 90.25 140 GLY B CA 1
ATOM 3143 C C . GLY B 1 140 ? -21.125 -6.723 -20.156 1 90.25 140 GLY B C 1
ATOM 3144 O O . GLY B 1 140 ? -22.25 -6.215 -20.109 1 90.25 140 GLY B O 1
ATOM 3145 N N . GLN B 1 141 ? -20.562 -7.242 -19.125 1 91.75 141 GLN B N 1
ATOM 3146 C CA . GLN B 1 141 ? -21.203 -7.195 -17.812 1 91.75 141 GLN B CA 1
ATOM 3147 C C . GLN B 1 141 ? -20.922 -5.863 -17.125 1 91.75 141 GLN B C 1
ATOM 3149 O O . GLN B 1 141 ? -19.797 -5.355 -17.172 1 91.75 141 GLN B O 1
ATOM 3154 N N . ALA B 1 142 ? -22.031 -5.336 -16.531 1 94.31 142 ALA B N 1
ATOM 3155 C CA . ALA B 1 142 ? -21.875 -4.051 -15.859 1 94.31 142 ALA B CA 1
ATOM 3156 C C . ALA B 1 142 ? -21.875 -4.219 -14.336 1 94.31 142 ALA B C 1
ATOM 3158 O O . ALA B 1 142 ? -21.422 -3.336 -13.609 1 94.31 142 ALA B O 1
ATOM 3159 N N . ASP B 1 143 ? -22.453 -5.32 -13.898 1 96.62 143 ASP B N 1
ATOM 3160 C CA . ASP B 1 143 ? -22.594 -5.555 -12.469 1 96.62 143 ASP B CA 1
ATOM 3161 C C . ASP B 1 143 ? -22.375 -7.027 -12.125 1 96.62 143 ASP B C 1
ATOM 3163 O O . ASP B 1 143 ? -22.297 -7.871 -13.023 1 96.62 143 ASP B O 1
ATOM 3167 N N . ILE B 1 144 ? -22.156 -7.25 -10.852 1 97.12 144 ILE B N 1
ATOM 3168 C CA . ILE B 1 144 ? -21.922 -8.609 -10.375 1 97.12 144 ILE B CA 1
ATOM 3169 C C . ILE B 1 144 ? -22.281 -8.711 -8.891 1 97.12 144 ILE B C 1
ATOM 3171 O O . ILE B 1 144 ? -22.172 -7.727 -8.156 1 97.12 144 ILE B O 1
ATOM 3175 N N . THR B 1 145 ? -22.75 -9.844 -8.5 1 97.12 145 THR B N 1
ATOM 3176 C CA . THR B 1 145 ? -22.969 -10.086 -7.078 1 97.12 145 THR B CA 1
ATOM 3177 C C . THR B 1 145 ? -21.703 -10.617 -6.41 1 97.12 145 THR B C 1
ATOM 3179 O O . THR B 1 145 ? -20.828 -11.172 -7.082 1 97.12 145 THR B O 1
ATOM 3182 N N . LEU B 1 146 ? -21.688 -10.477 -5.09 1 97.62 146 LEU B N 1
ATOM 3183 C CA . LEU B 1 146 ? -20.578 -11.047 -4.332 1 97.62 146 LEU B CA 1
ATOM 3184 C C . LEU B 1 146 ? -20.469 -12.547 -4.57 1 97.62 146 LEU B C 1
ATOM 3186 O O . LEU B 1 146 ? -19.375 -13.07 -4.789 1 97.62 146 LEU B O 1
ATOM 3190 N N . GLY B 1 147 ? -21.562 -13.219 -4.543 1 96.31 147 GLY B N 1
ATOM 3191 C CA . GLY B 1 147 ? -21.578 -14.648 -4.77 1 96.31 147 GLY B CA 1
ATOM 3192 C C . GLY B 1 147 ? -20.969 -15.055 -6.094 1 96.31 147 GLY B C 1
ATOM 3193 O O . GLY B 1 147 ? -20.109 -15.945 -6.145 1 96.31 147 GLY B O 1
ATOM 3194 N N . SER B 1 148 ? -21.391 -14.422 -7.188 1 95.56 148 SER B N 1
ATOM 3195 C CA . SER B 1 148 ? -20.859 -14.719 -8.516 1 95.56 148 SER B CA 1
ATOM 3196 C C . SER B 1 148 ? -19.375 -14.391 -8.617 1 95.56 148 SER B C 1
ATOM 3198 O O . SER B 1 148 ? -18.625 -15.109 -9.266 1 95.56 148 SER B O 1
ATOM 3200 N N . LEU B 1 149 ? -18.953 -13.336 -7.953 1 96.5 149 LEU B N 1
ATOM 3201 C CA . LEU B 1 149 ? -17.547 -12.938 -7.965 1 96.5 149 LEU B CA 1
ATOM 3202 C C . LEU B 1 149 ? -16.672 -14 -7.309 1 96.5 149 LEU B C 1
ATOM 3204 O O . LEU B 1 149 ? -15.562 -14.273 -7.777 1 96.5 149 LEU B O 1
ATOM 3208 N N . LEU B 1 150 ? -17.219 -14.641 -6.301 1 95.56 150 LEU B N 1
ATOM 3209 C CA . LEU B 1 150 ? -16.453 -15.594 -5.504 1 95.56 150 LEU B CA 1
ATOM 3210 C C . LEU B 1 150 ? -16.344 -16.938 -6.215 1 95.56 150 LEU B C 1
ATOM 3212 O O . LEU B 1 150 ? -15.688 -17.859 -5.723 1 95.56 150 LEU B O 1
ATOM 3216 N N . ASP B 1 151 ? -16.906 -17.031 -7.398 1 94.12 151 ASP B N 1
ATOM 3217 C CA . ASP B 1 151 ? -16.719 -18.219 -8.234 1 94.12 151 ASP B CA 1
ATOM 3218 C C . ASP B 1 151 ? -15.344 -18.203 -8.898 1 94.12 151 ASP B C 1
ATOM 3220 O O . ASP B 1 151 ? -14.898 -19.219 -9.422 1 94.12 151 ASP B O 1
ATOM 3224 N N . SER B 1 152 ? -14.711 -17.062 -8.891 1 92.94 152 SER B N 1
ATOM 3225 C CA . SER B 1 152 ? -13.352 -16.906 -9.398 1 92.94 152 SER B CA 1
ATOM 3226 C C . SER B 1 152 ? -12.344 -16.859 -8.258 1 92.94 152 SER B C 1
ATOM 3228 O O . SER B 1 152 ? -12.719 -16.656 -7.098 1 92.94 152 SER B O 1
ATOM 3230 N N . ASP B 1 153 ? -11.039 -17.078 -8.57 1 92.62 153 ASP B N 1
ATOM 3231 C CA . ASP B 1 153 ? -9.984 -16.891 -7.574 1 92.62 153 ASP B CA 1
ATOM 3232 C C . ASP B 1 153 ? -9.953 -15.445 -7.066 1 92.62 153 ASP B C 1
ATOM 3234 O O . ASP B 1 153 ? -9.797 -14.508 -7.852 1 92.62 153 ASP B O 1
ATOM 3238 N N . PHE B 1 154 ? -10.102 -15.359 -5.773 1 95.5 154 PHE B N 1
ATOM 3239 C CA . PHE B 1 154 ? -10.25 -14.047 -5.164 1 95.5 154 PHE B CA 1
ATOM 3240 C C . PHE B 1 154 ? -8.945 -13.594 -4.523 1 95.5 154 PHE B C 1
ATOM 3242 O O . PHE B 1 154 ? -8.312 -14.352 -3.789 1 95.5 154 PHE B O 1
ATOM 3249 N N . ILE B 1 155 ? -8.539 -12.398 -4.879 1 96.25 155 ILE B N 1
ATOM 3250 C CA . ILE B 1 155 ? -7.391 -11.75 -4.242 1 96.25 155 ILE B CA 1
ATOM 3251 C C . ILE B 1 155 ? -7.863 -10.906 -3.064 1 96.25 155 ILE B C 1
ATOM 3253 O O . ILE B 1 155 ? -8.656 -9.977 -3.238 1 96.25 155 ILE B O 1
ATOM 3257 N N . GLY B 1 156 ? -7.41 -11.25 -1.878 1 94.75 156 GLY B N 1
ATOM 3258 C CA . GLY B 1 156 ? -7.863 -10.562 -0.683 1 94.75 156 GLY B CA 1
ATOM 3259 C C . GLY B 1 156 ? -6.816 -9.633 -0.093 1 94.75 156 GLY B C 1
ATOM 3260 O O . GLY B 1 156 ? -5.855 -9.266 -0.769 1 94.75 156 GLY B O 1
ATOM 3261 N N . TYR B 1 157 ? -7.137 -9.195 1.136 1 93.12 157 TYR B N 1
ATOM 3262 C CA . TYR B 1 157 ? -6.289 -8.266 1.866 1 93.12 157 TYR B CA 1
ATOM 3263 C C . TYR B 1 157 ? -5.578 -8.961 3.023 1 93.12 157 TYR B C 1
ATOM 3265 O O . TYR B 1 157 ? -6.035 -10 3.502 1 93.12 157 TYR B O 1
ATOM 3273 N N . THR B 1 158 ? -4.426 -8.336 3.369 1 86 158 THR B N 1
ATOM 3274 C CA . THR B 1 158 ? -3.639 -8.852 4.484 1 86 158 THR B CA 1
ATOM 3275 C C . THR B 1 158 ? -4.488 -8.945 5.746 1 86 158 THR B C 1
ATOM 3277 O O . THR B 1 158 ? -5.477 -8.219 5.891 1 86 158 THR B O 1
ATOM 3280 N N . SER B 1 159 ? -3.994 -9.82 6.605 1 76.06 159 SER B N 1
ATOM 3281 C CA . SER B 1 159 ? -4.68 -10.016 7.883 1 76.06 159 SER B CA 1
ATOM 3282 C C . SER B 1 159 ? -4.746 -8.711 8.68 1 76.06 159 SER B C 1
ATOM 3284 O O . SER B 1 159 ? -3.781 -7.945 8.703 1 76.06 159 SER B O 1
ATOM 3286 N N . GLY B 1 160 ? -5.91 -8.406 9.281 1 78.94 160 GLY B N 1
ATOM 3287 C CA . GLY B 1 160 ? -6.113 -7.199 10.062 1 78.94 160 GLY B CA 1
ATOM 3288 C C . GLY B 1 160 ? -6.789 -6.09 9.281 1 78.94 160 GLY B C 1
ATOM 3289 O O . GLY B 1 160 ? -7.215 -5.086 9.859 1 78.94 160 GLY B O 1
ATOM 3290 N N . SER B 1 161 ? -6.82 -6.301 8.023 1 87.38 161 SER B N 1
ATOM 3291 C CA . SER B 1 161 ? -7.492 -5.312 7.188 1 87.38 161 SER B CA 1
ATOM 3292 C C . SER B 1 161 ? -8.984 -5.242 7.504 1 87.38 161 SER B C 1
ATOM 3294 O O . SER B 1 161 ? -9.664 -6.27 7.527 1 87.38 161 SER B O 1
ATOM 3296 N N . ALA B 1 162 ? -9.477 -4.055 7.707 1 89.5 162 ALA B N 1
ATOM 3297 C CA . ALA B 1 162 ? -10.898 -3.834 7.938 1 89.5 162 ALA B CA 1
ATOM 3298 C C . ALA B 1 162 ? -11.719 -4.242 6.719 1 89.5 162 ALA B C 1
ATOM 3300 O O . ALA B 1 162 ? -12.82 -4.793 6.855 1 89.5 162 ALA B O 1
ATOM 3301 N N . LEU B 1 163 ? -11.156 -4.047 5.59 1 92.88 163 LEU B N 1
ATOM 3302 C CA . LEU B 1 163 ? -11.891 -4.363 4.367 1 92.88 163 LEU B CA 1
ATOM 3303 C C . LEU B 1 163 ? -11.992 -5.875 4.172 1 92.88 163 LEU B C 1
ATOM 3305 O O . LEU B 1 163 ? -13.023 -6.379 3.74 1 92.88 163 LEU B O 1
ATOM 3309 N N . GLN B 1 164 ? -10.961 -6.551 4.492 1 92.88 164 GLN B N 1
ATOM 3310 C CA . GLN B 1 164 ? -11.008 -8.008 4.402 1 92.88 164 GLN B CA 1
ATOM 3311 C C . GLN B 1 164 ? -12.102 -8.578 5.297 1 92.88 164 GLN B C 1
ATOM 3313 O O . GLN B 1 164 ? -12.898 -9.414 4.852 1 92.88 164 GLN B O 1
ATOM 3318 N N . SER B 1 165 ? -12.055 -8.125 6.57 1 91.5 165 SER B N 1
ATOM 3319 C CA . SER B 1 165 ? -13.055 -8.602 7.516 1 91.5 165 SER B CA 1
ATOM 3320 C C . SER B 1 165 ? -14.461 -8.25 7.055 1 91.5 165 SER B C 1
ATOM 3322 O O . SER B 1 165 ? -15.383 -9.062 7.168 1 91.5 165 SER B O 1
ATOM 3324 N N . TYR B 1 166 ? -14.617 -7.113 6.559 1 94.12 166 TYR B N 1
ATOM 3325 C CA . TYR B 1 166 ? -15.914 -6.625 6.09 1 94.12 166 TYR B CA 1
ATOM 3326 C C . TYR B 1 166 ? -16.438 -7.488 4.949 1 94.12 166 TYR B C 1
ATOM 3328 O O . TYR B 1 166 ? -17.594 -7.941 4.988 1 94.12 166 TYR B O 1
ATOM 3336 N N . ILE B 1 167 ? -15.641 -7.785 3.955 1 95.44 167 ILE B N 1
ATOM 3337 C CA . ILE B 1 167 ? -16.031 -8.594 2.805 1 95.44 167 ILE B CA 1
ATOM 3338 C C . ILE B 1 167 ? -16.297 -10.031 3.25 1 95.44 167 ILE B C 1
ATOM 3340 O O . ILE B 1 167 ? -17.266 -10.656 2.816 1 95.44 167 ILE B O 1
ATOM 3344 N N . ALA B 1 168 ? -15.453 -10.5 4.133 1 94.62 168 ALA B N 1
ATOM 3345 C CA . ALA B 1 168 ? -15.602 -11.859 4.629 1 94.62 168 ALA B CA 1
ATOM 3346 C C . ALA B 1 168 ? -16.938 -12.039 5.359 1 94.62 168 ALA B C 1
ATOM 3348 O O . ALA B 1 168 ? -17.594 -13.07 5.219 1 94.62 168 ALA B O 1
ATOM 3349 N N . ASP B 1 169 ? -17.266 -11.07 6.156 1 94.38 169 ASP B N 1
ATOM 3350 C CA . ASP B 1 169 ? -18.531 -11.109 6.887 1 94.38 169 ASP B CA 1
ATOM 3351 C C . ASP B 1 169 ? -19.719 -11.211 5.926 1 94.38 169 ASP B C 1
ATOM 3353 O O . ASP B 1 169 ? -20.656 -11.977 6.164 1 94.38 169 ASP B O 1
ATOM 3357 N N . HIS B 1 170 ? -19.641 -10.477 4.891 1 96.19 170 HIS B N 1
ATOM 3358 C CA . HIS B 1 170 ? -20.75 -10.484 3.939 1 96.19 170 HIS B CA 1
ATOM 3359 C C . HIS B 1 170 ? -20.75 -11.766 3.115 1 96.19 170 HIS B C 1
ATOM 3361 O O . HIS B 1 170 ? -21.812 -12.266 2.734 1 96.19 170 HIS B O 1
ATOM 3367 N N . ALA B 1 171 ? -19.594 -12.297 2.814 1 96.75 171 ALA B N 1
ATOM 3368 C CA . ALA B 1 171 ? -19.516 -13.609 2.174 1 96.75 171 ALA B CA 1
ATOM 3369 C C . ALA B 1 171 ? -20.172 -14.672 3.041 1 96.75 171 ALA B C 1
ATOM 3371 O O . ALA B 1 171 ? -20.953 -15.5 2.545 1 96.75 171 ALA B O 1
ATOM 3372 N N . GLN B 1 172 ? -19.891 -14.57 4.305 1 96.31 172 GLN B N 1
ATOM 3373 C CA . GLN B 1 172 ? -20.453 -15.531 5.246 1 96.31 172 GLN B CA 1
ATOM 3374 C C . GLN B 1 172 ? -21.984 -15.445 5.285 1 96.31 172 GLN B C 1
ATOM 3376 O O . GLN B 1 172 ? -22.672 -16.453 5.398 1 96.31 172 GLN B O 1
ATOM 3381 N N . ARG B 1 173 ? -22.531 -14.305 5.195 1 96.38 173 ARG B N 1
ATOM 3382 C CA . ARG B 1 173 ? -23.969 -14.07 5.234 1 96.38 173 ARG B CA 1
ATOM 3383 C C . ARG B 1 173 ? -24.672 -14.758 4.066 1 96.38 173 ARG B C 1
ATOM 3385 O O . ARG B 1 173 ? -25.859 -15.078 4.148 1 96.38 173 ARG B O 1
ATOM 3392 N N . ILE B 1 174 ? -23.922 -14.969 2.996 1 96.19 174 ILE B N 1
ATOM 3393 C CA . ILE B 1 174 ? -24.516 -15.641 1.845 1 96.19 174 ILE B CA 1
ATOM 3394 C C . ILE B 1 174 ? -23.969 -17.062 1.737 1 96.19 174 ILE B C 1
ATOM 3396 O O . ILE B 1 174 ? -23.953 -17.656 0.654 1 96.19 174 ILE B O 1
ATOM 3400 N N . HIS B 1 175 ? -23.359 -17.547 2.801 1 96.19 175 HIS B N 1
ATOM 3401 C CA . HIS B 1 175 ? -22.891 -18.922 2.977 1 96.19 175 HIS B CA 1
ATOM 3402 C C . HIS B 1 175 ? -21.766 -19.25 1.997 1 96.19 175 HIS B C 1
ATOM 3404 O O . HIS B 1 175 ? -21.734 -20.344 1.432 1 96.19 175 HIS B O 1
ATOM 3410 N N . ARG B 1 176 ? -21 -18.219 1.782 1 95.38 176 ARG B N 1
ATOM 3411 C CA . ARG B 1 176 ? -19.797 -18.406 0.99 1 95.38 176 ARG B CA 1
ATOM 3412 C C . ARG B 1 176 ? -18.547 -18.172 1.834 1 95.38 176 ARG B C 1
ATOM 3414 O O . ARG B 1 176 ? -18.594 -17.469 2.844 1 95.38 176 ARG B O 1
ATOM 3421 N N . LYS B 1 177 ? -17.516 -18.891 1.427 1 91.44 177 LYS B N 1
ATOM 3422 C CA . LYS B 1 177 ? -16.219 -18.688 2.061 1 91.44 177 LYS B CA 1
ATOM 3423 C C . LYS B 1 177 ? -15.195 -18.141 1.061 1 91.44 177 LYS B C 1
ATOM 3425 O O . LYS B 1 177 ? -15.156 -18.578 -0.091 1 91.44 177 LYS B O 1
ATOM 3430 N N . ILE B 1 178 ? -14.5 -17.172 1.556 1 89.75 178 ILE B N 1
ATOM 3431 C CA . ILE B 1 178 ? -13.422 -16.641 0.724 1 89.75 178 ILE B CA 1
ATOM 3432 C C . ILE B 1 178 ? -12.172 -17.5 0.907 1 89.75 178 ILE B C 1
ATOM 3434 O O . ILE B 1 178 ? -11.656 -17.625 2.02 1 89.75 178 ILE B O 1
ATOM 3438 N N . ARG B 1 179 ? -11.781 -18.172 -0.132 1 80.56 179 ARG B N 1
ATOM 3439 C CA . ARG B 1 179 ? -10.5 -18.859 -0.102 1 80.56 179 ARG B CA 1
ATOM 3440 C C . ARG B 1 179 ? -9.352 -17.906 -0.41 1 80.56 179 ARG B C 1
ATOM 3442 O O . ARG B 1 179 ? -9.117 -17.562 -1.57 1 80.56 179 ARG B O 1
ATOM 3449 N N . GLN B 1 180 ? -8.672 -17.484 0.643 1 76.12 180 GLN B N 1
ATOM 3450 C CA . GLN B 1 180 ? -7.645 -16.469 0.505 1 76.12 180 GLN B CA 1
ATOM 3451 C C . GLN B 1 180 ? -6.301 -17.078 0.132 1 76.12 180 GLN B C 1
ATOM 3453 O O . GLN B 1 180 ? -5.539 -17.5 1.006 1 76.12 180 GLN B O 1
ATOM 3458 N N . ARG B 1 181 ? -5.934 -17.094 -1.11 1 81.5 181 ARG B N 1
ATOM 3459 C CA . ARG B 1 181 ? -4.637 -17.578 -1.566 1 81.5 181 ARG B CA 1
ATOM 3460 C C . ARG B 1 181 ? -3.646 -16.438 -1.722 1 81.5 181 ARG B C 1
ATOM 3462 O O . 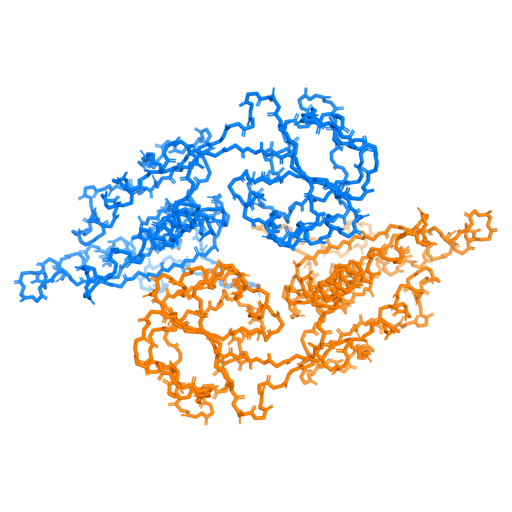ARG B 1 181 ? -2.439 -16.625 -1.567 1 81.5 181 ARG B O 1
ATOM 3469 N N . ILE B 1 182 ? -4.203 -15.305 -1.948 1 90.94 182 ILE B N 1
ATOM 3470 C CA . ILE B 1 182 ? -3.383 -14.109 -2.148 1 90.94 182 ILE B CA 1
ATOM 3471 C C . ILE B 1 182 ? -3.854 -13 -1.217 1 90.94 182 ILE B C 1
ATOM 3473 O O . ILE B 1 182 ? -5.039 -12.656 -1.195 1 90.94 182 ILE B O 1
ATOM 3477 N N . GLU B 1 183 ? -2.918 -12.484 -0.398 1 91.81 183 GLU B N 1
ATOM 3478 C CA . GLU B 1 183 ? -3.193 -11.398 0.536 1 91.81 183 GLU B CA 1
ATOM 3479 C C . GLU B 1 183 ? -2.225 -10.234 0.33 1 91.81 183 GLU B C 1
ATOM 3481 O O . GLU B 1 183 ? -1.011 -10.406 0.458 1 91.81 183 GLU B O 1
ATOM 3486 N N . LEU B 1 184 ? -2.791 -9.148 0.063 1 92.69 184 LEU B N 1
ATOM 3487 C CA . LEU B 1 184 ? -1.974 -7.988 -0.28 1 92.69 184 LEU B CA 1
ATOM 3488 C C . LEU B 1 184 ? -2.371 -6.777 0.556 1 92.69 184 LEU B C 1
ATOM 3490 O O . LEU B 1 184 ? -3.471 -6.734 1.111 1 92.69 184 LEU B O 1
ATOM 3494 N N . GLY B 1 185 ? -1.483 -5.785 0.59 1 89.88 185 GLY B N 1
ATOM 3495 C CA . GLY B 1 185 ? -1.674 -4.676 1.515 1 89.88 185 GLY B CA 1
ATOM 3496 C C . GLY B 1 185 ? -2.174 -3.414 0.839 1 89.88 185 GLY B C 1
ATOM 3497 O O . GLY B 1 185 ? -2.504 -2.434 1.51 1 89.88 185 GLY B O 1
ATOM 3498 N N . SER B 1 186 ? -2.201 -3.428 -0.452 1 92 186 SER B N 1
ATOM 3499 C CA . SER B 1 186 ? -2.586 -2.199 -1.141 1 92 186 SER B CA 1
ATOM 3500 C C . SER B 1 186 ? -3.547 -2.488 -2.289 1 92 186 SER B C 1
ATOM 3502 O O . SER B 1 186 ? -3.512 -3.57 -2.877 1 92 186 SER B O 1
ATOM 3504 N N . PHE B 1 187 ? -4.359 -1.52 -2.586 1 95.88 1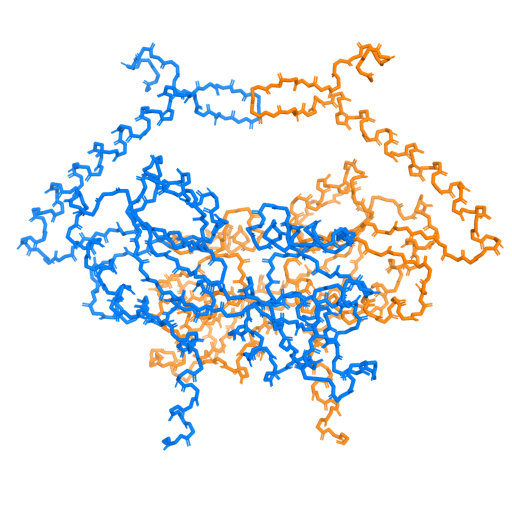87 PHE B N 1
ATOM 3505 C CA . PHE B 1 187 ? -5.27 -1.624 -3.721 1 95.88 187 PHE B CA 1
ATOM 3506 C C . PHE B 1 187 ? -4.496 -1.747 -5.027 1 95.88 187 PHE B C 1
ATOM 3508 O O . PHE B 1 187 ? -4.902 -2.488 -5.926 1 95.88 187 PHE B O 1
ATOM 3515 N N . GLU B 1 188 ? -3.455 -1.062 -5.043 1 94.81 188 GLU B N 1
ATOM 3516 C CA . GLU B 1 188 ? -2.646 -1.064 -6.258 1 94.81 188 GLU B CA 1
ATOM 3517 C C . GLU B 1 188 ? -2.102 -2.459 -6.559 1 94.81 188 GLU B C 1
ATOM 3519 O O . GLU B 1 188 ? -2.205 -2.943 -7.688 1 94.81 188 GLU B O 1
ATOM 3524 N N . ALA B 1 189 ? -1.5 -3.018 -5.527 1 94.25 189 ALA B N 1
ATOM 3525 C CA . ALA B 1 189 ? -0.966 -4.367 -5.703 1 94.25 189 ALA B CA 1
ATOM 3526 C C . ALA B 1 189 ? -2.057 -5.336 -6.152 1 94.25 189 ALA B C 1
ATOM 3528 O O . ALA B 1 189 ? -1.828 -6.18 -7.023 1 94.25 189 ALA B O 1
ATOM 3529 N N . ILE B 1 190 ? -3.17 -5.195 -5.609 1 96.56 190 ILE B N 1
ATOM 3530 C CA . ILE B 1 190 ? -4.312 -6.027 -5.973 1 96.56 190 ILE B CA 1
ATOM 3531 C C . ILE B 1 190 ? -4.656 -5.824 -7.445 1 96.56 190 ILE B C 1
ATOM 3533 O O . ILE B 1 190 ? -4.766 -6.789 -8.203 1 96.56 190 ILE B O 1
ATOM 3537 N N . CYS B 1 191 ? -4.762 -4.637 -7.883 1 97.31 191 CYS B N 1
ATOM 3538 C CA . CYS B 1 191 ? -5.168 -4.344 -9.25 1 97.31 191 CYS B CA 1
ATOM 3539 C C . CYS B 1 191 ? -4.105 -4.797 -10.242 1 97.31 191 CYS B C 1
ATOM 3541 O O . CYS B 1 191 ? -4.43 -5.215 -11.359 1 97.31 191 CYS B O 1
ATOM 3543 N N . ARG B 1 192 ? -2.867 -4.727 -9.844 1 95.94 192 ARG B N 1
ATOM 3544 C CA . ARG B 1 192 ? -1.787 -5.195 -10.703 1 95.94 192 ARG B CA 1
ATOM 3545 C C . ARG B 1 192 ? -1.911 -6.691 -10.977 1 95.94 192 ARG B C 1
ATOM 3547 O O . ARG B 1 192 ? -1.714 -7.145 -12.102 1 95.94 192 ARG B O 1
ATOM 3554 N N . LEU B 1 193 ? -2.215 -7.434 -9.953 1 96.5 193 LEU B N 1
ATOM 3555 C CA . LEU B 1 193 ? -2.373 -8.875 -10.141 1 96.5 193 LEU B CA 1
ATOM 3556 C C . LEU B 1 193 ? -3.645 -9.18 -10.922 1 96.5 193 LEU B C 1
ATOM 3558 O O . LEU B 1 193 ? -3.662 -10.094 -11.75 1 96.5 193 LEU B O 1
ATOM 3562 N N . VAL B 1 194 ? -4.688 -8.391 -10.68 1 97.56 194 VAL B N 1
ATOM 3563 C CA . VAL B 1 194 ? -5.938 -8.586 -11.406 1 97.56 194 VAL B CA 1
ATOM 3564 C C . VAL B 1 194 ? -5.715 -8.336 -12.898 1 97.56 194 VAL B C 1
ATOM 3566 O O . VAL B 1 194 ? -6.168 -9.117 -13.742 1 97.56 194 VAL B O 1
ATOM 3569 N N . GLU B 1 195 ? -5.039 -7.242 -13.227 1 96.94 195 GLU B N 1
ATOM 3570 C CA . GLU B 1 195 ? -4.816 -6.914 -14.625 1 96.94 195 GLU B CA 1
ATOM 3571 C C . GLU B 1 195 ? -4.062 -8.031 -15.344 1 96.94 195 GLU B C 1
ATOM 3573 O O . GLU B 1 195 ? -4.191 -8.195 -16.562 1 96.94 195 GLU B O 1
ATOM 3578 N N . ASN B 1 196 ? -3.346 -8.805 -14.57 1 95.12 196 ASN B N 1
ATOM 3579 C CA . ASN B 1 196 ? -2.553 -9.891 -15.148 1 95.12 196 ASN B CA 1
ATOM 3580 C C . ASN B 1 196 ? -3.24 -11.242 -14.969 1 95.12 196 ASN B C 1
ATOM 3582 O O . ASN B 1 196 ? -2.578 -12.281 -14.93 1 95.12 196 ASN B O 1
ATOM 3586 N N . ASP B 1 197 ? -4.461 -11.234 -14.703 1 95.06 197 ASP B N 1
ATOM 3587 C CA . ASP B 1 197 ? -5.391 -12.359 -14.734 1 95.06 197 ASP B CA 1
ATOM 3588 C C . ASP B 1 197 ? -5.055 -13.383 -13.648 1 95.06 197 ASP B C 1
ATOM 3590 O O . ASP B 1 197 ? -5.195 -14.586 -13.852 1 95.06 197 ASP B O 1
ATOM 3594 N N . VAL B 1 198 ? -4.555 -12.867 -12.562 1 94.75 198 VAL B N 1
ATOM 3595 C CA . VAL B 1 198 ? -4.246 -13.734 -11.43 1 94.75 198 VAL B CA 1
ATOM 3596 C C . VAL B 1 198 ? -5.527 -14.039 -10.648 1 94.75 198 VAL B C 1
ATOM 3598 O O . VAL B 1 198 ? -5.648 -15.109 -10.047 1 94.75 198 VAL B O 1
ATOM 3601 N N . GLY B 1 199 ? -6.406 -13.141 -10.648 1 95.44 199 GLY B N 1
ATOM 3602 C CA . GLY B 1 199 ? -7.672 -13.273 -9.945 1 95.44 199 GLY B CA 1
ATOM 3603 C C . GLY B 1 199 ? -8.562 -12.055 -10.078 1 95.44 199 GLY B C 1
ATOM 3604 O O . GLY B 1 199 ? -8.375 -11.234 -10.977 1 95.44 199 GLY B O 1
ATOM 3605 N N . VAL B 1 200 ? -9.648 -12.047 -9.234 1 97.25 200 VAL B N 1
ATOM 3606 C CA . VAL B 1 200 ? -10.57 -10.922 -9.141 1 97.25 200 VAL B CA 1
ATOM 3607 C C . VAL B 1 200 ? -10.562 -10.367 -7.711 1 97.25 200 VAL B C 1
ATOM 3609 O O . VAL B 1 200 ? -10.023 -11 -6.801 1 97.25 200 VAL B O 1
ATOM 3612 N N . SER B 1 201 ? -11.141 -9.164 -7.543 1 98.06 201 SER B N 1
ATOM 3613 C CA . SER B 1 201 ? -11.125 -8.586 -6.203 1 98.06 201 SER B CA 1
ATOM 3614 C C . SER B 1 201 ? -12.195 -7.512 -6.055 1 98.06 201 SER B C 1
ATOM 3616 O O . SER B 1 201 ? -13.047 -7.348 -6.934 1 98.06 201 SER B O 1
ATOM 3618 N N . ILE B 1 202 ? -12.289 -6.957 -4.859 1 98.06 202 ILE B N 1
ATOM 3619 C CA . ILE B 1 202 ? -13.148 -5.832 -4.512 1 98.06 202 ILE B CA 1
ATOM 3620 C C . ILE B 1 202 ? -12.297 -4.676 -3.988 1 98.06 202 ILE B C 1
ATOM 3622 O O . ILE B 1 202 ? -11.43 -4.871 -3.135 1 98.06 202 ILE B O 1
ATOM 3626 N N . VAL B 1 203 ? -12.477 -3.504 -4.551 1 97.81 203 VAL B N 1
ATOM 3627 C CA . VAL B 1 203 ? -11.766 -2.307 -4.117 1 97.81 203 VAL B CA 1
ATOM 3628 C C . VAL B 1 203 ? -12.734 -1.127 -4.043 1 97.81 203 VAL B C 1
ATOM 3630 O O . VAL B 1 203 ? -13.852 -1.199 -4.562 1 97.81 203 VAL B O 1
ATOM 3633 N N . PRO B 1 204 ? -12.336 -0.05 -3.336 1 96.75 204 PRO B N 1
ATOM 3634 C CA . PRO B 1 204 ? -13.156 1.164 -3.418 1 96.75 204 PRO B CA 1
ATOM 3635 C C . PRO B 1 204 ? -13.281 1.694 -4.844 1 96.75 204 PRO B C 1
ATOM 3637 O O . PRO B 1 204 ? -12.312 1.657 -5.609 1 96.75 204 PRO B O 1
ATOM 3640 N N . GLN B 1 205 ? -14.438 2.158 -5.156 1 96.19 205 GLN B N 1
ATOM 3641 C CA . GLN B 1 205 ? -14.711 2.648 -6.504 1 96.19 205 GLN B CA 1
ATOM 3642 C C . GLN B 1 205 ? -13.812 3.83 -6.855 1 96.19 205 GLN B C 1
ATOM 3644 O O . GLN B 1 205 ? -13.383 3.973 -8 1 96.19 205 GLN B O 1
ATOM 3649 N N . SER B 1 206 ? -13.562 4.676 -5.922 1 94.69 206 SER B N 1
ATOM 3650 C CA . SER B 1 206 ? -12.672 5.809 -6.148 1 94.69 206 SER B CA 1
ATOM 3651 C C . SER B 1 206 ? -11.297 5.344 -6.621 1 94.69 206 SER B C 1
ATOM 3653 O O . SER B 1 206 ? -10.742 5.891 -7.578 1 94.69 206 SER B O 1
ATOM 3655 N N . ALA B 1 207 ? -10.766 4.301 -6.027 1 95.38 207 ALA B N 1
ATOM 3656 C CA . ALA B 1 207 ? -9.469 3.748 -6.418 1 95.38 207 ALA B CA 1
ATOM 3657 C C . ALA B 1 207 ? -9.547 3.074 -7.785 1 95.38 207 ALA B C 1
ATOM 3659 O O . ALA B 1 207 ? -8.68 3.281 -8.633 1 95.38 207 ALA B O 1
ATOM 3660 N N . ALA B 1 208 ? -10.578 2.32 -7.953 1 96.56 208 ALA B N 1
ATOM 3661 C CA . ALA B 1 208 ? -10.758 1.605 -9.219 1 96.56 208 ALA B CA 1
ATOM 3662 C C . ALA B 1 208 ? -10.789 2.572 -10.398 1 96.56 208 ALA B C 1
ATOM 3664 O O . ALA B 1 208 ? -10.188 2.309 -11.438 1 96.56 208 ALA B O 1
ATOM 3665 N N . ARG B 1 209 ? -11.477 3.627 -10.211 1 93.44 209 ARG B N 1
ATOM 3666 C CA . ARG B 1 209 ? -11.594 4.625 -11.266 1 93.44 209 ARG B CA 1
ATOM 3667 C C . ARG B 1 209 ? -10.227 5.211 -11.617 1 93.44 209 ARG B C 1
ATOM 3669 O O . ARG B 1 209 ? -9.93 5.438 -12.797 1 93.44 209 ARG B O 1
ATOM 3676 N N . ARG B 1 210 ? -9.492 5.418 -10.664 1 92.25 210 ARG B N 1
ATOM 3677 C CA . ARG B 1 210 ? -8.156 5.949 -10.898 1 92.25 210 ARG B CA 1
ATOM 3678 C C . ARG B 1 210 ? -7.27 4.914 -11.586 1 92.25 210 ARG B C 1
ATOM 3680 O O . ARG B 1 210 ? -6.602 5.227 -12.578 1 92.25 210 ARG B O 1
ATOM 3687 N N . TYR B 1 211 ? -7.312 3.689 -11.117 1 94.81 211 TYR B N 1
ATOM 3688 C CA . TYR B 1 211 ? -6.441 2.645 -11.648 1 94.81 211 TYR B CA 1
ATOM 3689 C C . TYR B 1 211 ? -6.82 2.287 -13.078 1 94.81 211 TYR B C 1
ATOM 3691 O O . TYR B 1 211 ? -5.957 1.946 -13.891 1 94.81 211 TYR B O 1
ATOM 3699 N N . LYS B 1 212 ? -8.039 2.406 -13.352 1 94.75 212 LYS B N 1
ATOM 3700 C CA . LYS B 1 212 ? -8.523 2.041 -14.68 1 94.75 212 LYS B CA 1
ATOM 3701 C C . LYS B 1 212 ? -7.91 2.93 -15.758 1 94.75 212 LYS B C 1
ATOM 3703 O O . LYS B 1 212 ? -7.918 2.578 -16.938 1 94.75 212 LYS B O 1
ATOM 3708 N N . ARG B 1 213 ? -7.422 4.039 -15.391 1 91.56 213 ARG B N 1
ATOM 3709 C CA . ARG B 1 213 ? -6.828 4.977 -16.344 1 91.56 213 ARG B CA 1
ATOM 3710 C C . ARG B 1 213 ? -5.531 4.418 -16.922 1 91.56 213 ARG B C 1
ATOM 3712 O O . ARG B 1 213 ? -5.125 4.793 -18.016 1 91.56 213 ARG B O 1
ATOM 3719 N N . THR B 1 214 ? -4.883 3.498 -16.188 1 91.38 214 THR B N 1
ATOM 3720 C CA . THR B 1 214 ? -3.574 3.043 -16.656 1 91.38 214 THR B CA 1
ATOM 3721 C C . THR B 1 214 ? -3.48 1.521 -16.594 1 91.38 214 THR B C 1
ATOM 3723 O O . THR B 1 214 ? -2.484 0.937 -17.016 1 91.38 214 THR B O 1
ATOM 3726 N N . MET B 1 215 ? -4.438 0.876 -16.062 1 94.38 215 MET B N 1
ATOM 3727 C CA . MET B 1 215 ? -4.387 -0.574 -15.898 1 94.38 215 MET B CA 1
ATOM 3728 C C . MET B 1 215 ? -5.527 -1.246 -16.656 1 94.38 215 MET B C 1
ATOM 3730 O O . MET B 1 215 ? -6.645 -0.726 -16.703 1 94.38 215 MET B O 1
ATOM 3734 N N . ALA B 1 216 ? -5.266 -2.404 -17.188 1 96.25 216 ALA B N 1
ATOM 3735 C CA . ALA B 1 216 ? -6.262 -3.15 -17.953 1 96.25 216 ALA B CA 1
ATOM 3736 C C . ALA B 1 216 ? -7.188 -3.939 -17.031 1 96.25 216 ALA B C 1
ATOM 3738 O O . ALA B 1 216 ? -7.176 -5.172 -17.031 1 96.25 216 ALA B O 1
ATOM 3739 N N . ILE B 1 217 ? -8.008 -3.188 -16.344 1 97.44 217 ILE B N 1
ATOM 3740 C CA . ILE B 1 217 ? -9 -3.793 -15.453 1 97.44 217 ILE B CA 1
ATOM 3741 C C . ILE B 1 217 ? -10.398 -3.322 -15.852 1 97.44 217 ILE B C 1
ATOM 3743 O O . ILE B 1 217 ? -10.562 -2.25 -16.438 1 97.44 217 ILE B O 1
ATOM 3747 N N . ARG B 1 218 ? -11.344 -4.137 -15.602 1 97.88 218 ARG B N 1
ATOM 3748 C CA . ARG B 1 218 ? -12.758 -3.781 -15.734 1 97.88 218 ARG B CA 1
ATOM 3749 C C . ARG B 1 218 ? -13.406 -3.607 -14.359 1 97.88 218 ARG B C 1
ATOM 3751 O O . ARG B 1 218 ? -13.156 -4.402 -13.453 1 97.88 218 ARG B O 1
ATOM 3758 N N . VAL B 1 219 ? -14.188 -2.586 -14.258 1 97.88 219 VAL B N 1
ATOM 3759 C CA . VAL B 1 219 ? -14.875 -2.271 -13.008 1 97.88 219 VAL B CA 1
ATOM 3760 C C . VAL B 1 219 ? -16.344 -2.668 -13.109 1 97.88 219 VAL B C 1
ATOM 3762 O O . VAL B 1 219 ? -17.047 -2.229 -14.023 1 97.88 219 VAL B O 1
ATOM 3765 N N . LEU B 1 220 ? -16.781 -3.535 -12.234 1 98.25 220 LEU B N 1
ATOM 3766 C CA . LEU B 1 220 ? -18.188 -3.967 -12.188 1 98.25 220 LEU B CA 1
ATOM 3767 C C . LEU B 1 220 ? -18.859 -3.475 -10.906 1 98.25 220 LEU B C 1
ATOM 3769 O O . LEU B 1 220 ? -18.281 -3.561 -9.82 1 98.25 220 LEU B O 1
ATOM 3773 N N . SER B 1 221 ? -20.031 -3.018 -11.031 1 97.5 221 SER B N 1
ATOM 3774 C CA . SER B 1 221 ? -20.766 -2.545 -9.859 1 97.5 221 SER B CA 1
ATOM 3775 C C . SER B 1 221 ? -21.234 -3.709 -8.992 1 97.5 221 SER B C 1
ATOM 3777 O O . SER B 1 221 ? -21.672 -4.742 -9.508 1 97.5 221 SER B O 1
ATOM 3779 N N . LEU B 1 222 ? -21.031 -3.543 -7.691 1 96.88 222 LEU B N 1
ATOM 3780 C CA . LEU B 1 222 ? -21.703 -4.391 -6.715 1 96.88 222 LEU B CA 1
ATOM 3781 C C . LEU B 1 222 ? -23.031 -3.77 -6.285 1 96.88 222 LEU B C 1
ATOM 3783 O O . LEU B 1 222 ? -23.047 -2.736 -5.613 1 96.88 222 LEU B O 1
ATOM 3787 N N . ASP B 1 223 ? -24.062 -4.289 -6.766 1 87.12 223 ASP B N 1
ATOM 3788 C CA . ASP B 1 223 ? -25.359 -3.662 -6.496 1 87.12 223 ASP B CA 1
ATOM 3789 C C . ASP B 1 223 ? -25.938 -4.145 -5.168 1 87.12 223 ASP B C 1
ATOM 3791 O O . ASP B 1 223 ? -27.156 -4.324 -5.039 1 87.12 223 ASP B O 1
ATOM 3795 N N . GLU B 1 224 ? -25.219 -4.352 -4.207 1 95.19 224 GLU B N 1
ATOM 3796 C CA . GLU B 1 224 ? -25.641 -4.688 -2.848 1 95.19 224 GLU B CA 1
ATOM 3797 C C . GLU B 1 224 ? -25.484 -3.496 -1.908 1 95.19 224 GLU B C 1
ATOM 3799 O O . GLU B 1 224 ? -24.516 -2.73 -2.027 1 95.19 224 GLU B O 1
ATOM 3804 N N . GLU B 1 225 ? -26.406 -3.371 -1.001 1 93.5 225 GLU B N 1
ATOM 3805 C CA . GLU B 1 225 ? -26.469 -2.201 -0.128 1 93.5 225 GLU B CA 1
ATOM 3806 C C . GLU B 1 225 ? -25.203 -2.08 0.714 1 93.5 225 GLU B C 1
ATOM 3808 O O . GLU B 1 225 ? -24.734 -0.972 0.991 1 93.5 225 GLU B O 1
ATOM 3813 N N . TRP B 1 226 ? -24.688 -3.195 1.012 1 94.5 226 TRP B N 1
ATOM 3814 C CA . TRP B 1 226 ? -23.531 -3.188 1.912 1 94.5 226 TRP B CA 1
ATOM 3815 C C . TRP B 1 226 ? -22.297 -2.627 1.215 1 94.5 226 TRP B C 1
ATOM 3817 O O . TRP B 1 226 ? -21.297 -2.32 1.864 1 94.5 226 TRP B O 1
ATOM 3827 N N . ALA B 1 227 ? -22.359 -2.465 -0.11 1 95.94 227 ALA B N 1
ATOM 3828 C CA . ALA B 1 227 ? -21.203 -2.004 -0.876 1 95.94 227 ALA B CA 1
ATOM 3829 C C . ALA B 1 227 ? -20.938 -0.52 -0.637 1 95.94 227 ALA B C 1
ATOM 3831 O O . ALA B 1 227 ? -19.875 -0.012 -0.96 1 95.94 227 ALA B O 1
ATOM 3832 N N . LEU B 1 228 ? -21.906 0.178 -0.161 1 93.88 228 LEU B N 1
ATOM 3833 C CA . LEU B 1 228 ? -21.734 1.585 0.182 1 93.88 228 LEU B CA 1
ATOM 3834 C C . LEU B 1 228 ? -21.172 1.732 1.594 1 93.88 228 LEU B C 1
ATOM 3836 O O . LEU B 1 228 ? -21.797 1.272 2.559 1 93.88 228 LEU B O 1
ATOM 3840 N N . ARG B 1 229 ? -20 2.377 1.65 1 91.75 229 ARG B N 1
ATOM 3841 C CA . ARG B 1 229 ? -19.312 2.473 2.934 1 91.75 229 ARG B CA 1
ATOM 3842 C C . ARG B 1 229 ? -18.953 3.918 3.256 1 91.75 229 ARG B C 1
ATOM 3844 O O . ARG B 1 229 ? -18.594 4.688 2.361 1 91.75 229 ARG B O 1
ATOM 3851 N N . ASP B 1 230 ? -18.969 4.141 4.574 1 92.62 230 ASP B N 1
ATOM 3852 C CA . ASP B 1 230 ? -18.594 5.473 5.043 1 92.62 230 ASP B CA 1
ATOM 3853 C C . ASP B 1 230 ? -17.219 5.457 5.707 1 92.62 230 ASP B C 1
ATOM 3855 O O . ASP B 1 230 ? -16.828 4.457 6.32 1 92.62 230 ASP B O 1
ATOM 3859 N N . MET B 1 231 ? -16.562 6.496 5.484 1 94.56 231 MET B N 1
ATOM 3860 C CA . MET B 1 231 ? -15.375 6.805 6.289 1 94.56 231 MET B CA 1
ATOM 3861 C C . MET B 1 231 ? -15.656 7.957 7.242 1 94.56 231 MET B C 1
ATOM 3863 O O . MET B 1 231 ? -16.406 8.883 6.906 1 94.56 231 MET B O 1
ATOM 3867 N N . ARG B 1 232 ? -15.031 7.883 8.398 1 95.56 232 ARG B N 1
ATOM 3868 C CA . ARG B 1 232 ? -15.273 8.875 9.438 1 95.56 232 ARG B CA 1
ATOM 3869 C C . ARG B 1 232 ? -13.953 9.43 9.977 1 95.56 232 ARG B C 1
ATOM 3871 O O . ARG B 1 232 ? -12.953 8.711 10.047 1 95.56 232 ARG B O 1
ATOM 3878 N N . VAL B 1 233 ? -14.039 10.695 10.344 1 96.88 233 VAL B N 1
ATOM 3879 C CA . VAL B 1 233 ? -13 11.281 11.188 1 96.88 233 VAL B CA 1
ATOM 3880 C C . VAL B 1 233 ? -13.359 11.086 12.656 1 96.88 233 VAL B C 1
ATOM 3882 O O . VAL B 1 233 ? -14.5 11.328 13.062 1 96.88 233 VAL B O 1
ATOM 3885 N N . CYS B 1 234 ? -12.406 10.617 13.414 1 96.94 234 CYS B N 1
ATOM 3886 C CA . CYS B 1 234 ? -12.664 10.305 14.82 1 96.94 234 CYS B CA 1
ATOM 3887 C C . CYS B 1 234 ? -11.688 11.047 15.727 1 96.94 234 CYS B C 1
ATOM 3889 O O . CYS B 1 234 ? -10.508 11.188 15.391 1 96.94 234 CYS B O 1
ATOM 3891 N N . VAL B 1 235 ? -12.18 11.453 16.844 1 97.12 235 VAL B N 1
ATOM 3892 C CA . VAL B 1 235 ? -11.359 12.008 17.906 1 97.12 235 VAL B CA 1
ATOM 3893 C C . VAL B 1 235 ? -11.883 11.531 19.266 1 97.12 235 VAL B C 1
ATOM 3895 O O . VAL B 1 235 ? -13.023 11.07 19.359 1 97.12 235 VAL B O 1
ATOM 3898 N N . LEU B 1 236 ? -11.016 11.562 20.266 1 94.12 236 LEU B N 1
ATOM 3899 C CA . LEU B 1 236 ? -11.461 11.18 21.609 1 94.12 236 LEU B CA 1
ATOM 3900 C C . LEU B 1 236 ? -12.406 12.227 22.188 1 94.12 236 LEU B C 1
ATOM 3902 O O . LEU B 1 236 ? -13.5 11.898 22.641 1 94.12 236 LEU B O 1
ATOM 3906 N N . ASP B 1 237 ? -11.938 13.477 22.188 1 93.31 237 ASP B N 1
ATOM 3907 C CA . ASP B 1 237 ? -12.695 14.602 22.719 1 93.31 237 ASP B CA 1
ATOM 3908 C C . ASP B 1 237 ? -12.266 15.914 22.062 1 93.31 237 ASP B C 1
ATOM 3910 O O . ASP B 1 237 ? -11.242 16.484 22.438 1 93.31 237 ASP B O 1
ATOM 3914 N N . ARG B 1 238 ? -13.133 16.422 21.234 1 94.44 238 ARG B N 1
ATOM 3915 C CA . ARG B 1 238 ? -12.828 17.625 20.469 1 94.44 238 ARG B CA 1
ATOM 3916 C C . ARG B 1 238 ? -12.555 18.812 21.391 1 94.44 238 ARG B C 1
ATOM 3918 O O . ARG B 1 238 ? -11.625 19.578 21.141 1 94.44 238 ARG B O 1
ATOM 3925 N N . ALA B 1 239 ? -13.281 18.969 22.422 1 91.12 239 ALA B N 1
ATOM 3926 C CA . ALA B 1 239 ? -13.211 20.141 23.297 1 91.12 239 ALA B CA 1
ATOM 3927 C C . ALA B 1 239 ? -11.867 20.188 24.031 1 91.12 239 ALA B C 1
ATOM 3929 O O . ALA B 1 239 ? -11.398 21.266 24.406 1 91.12 239 ALA B O 1
ATOM 3930 N N . SER B 1 240 ? -11.25 19.094 24.203 1 89.25 240 SER B N 1
ATOM 3931 C CA . SER B 1 240 ? -10.008 19.031 24.969 1 89.25 240 SER B CA 1
ATOM 3932 C C . SER B 1 240 ? -8.797 19.172 24.062 1 89.25 240 SER B C 1
ATOM 3934 O O . SER B 1 240 ? -7.664 19.281 24.531 1 89.25 240 SER B O 1
ATOM 3936 N N . MET B 1 241 ? -9.023 19.297 22.734 1 89.75 241 MET B N 1
ATOM 3937 C CA . MET B 1 241 ? -7.926 19.375 21.781 1 89.75 241 MET B CA 1
ATOM 3938 C C . MET B 1 241 ? -7.344 20.781 21.734 1 89.75 241 MET B C 1
ATOM 3940 O O . MET B 1 241 ? -8.062 21.766 21.938 1 89.75 241 MET B O 1
ATOM 3944 N N . PRO B 1 242 ? -6.023 20.828 21.5 1 85.38 242 PRO B N 1
ATOM 3945 C CA . PRO B 1 242 ? -5.469 22.156 21.188 1 85.38 242 PRO B CA 1
ATOM 3946 C C . PRO B 1 242 ? -6.129 22.812 19.984 1 85.38 242 PRO B C 1
ATOM 3948 O O . PRO B 1 242 ? -6.684 22.109 19.125 1 85.38 242 PRO B O 1
ATOM 3951 N N . ALA B 1 243 ? -6.02 24.078 19.828 1 87.56 243 ALA B N 1
ATOM 3952 C CA . ALA B 1 243 ? -6.691 24.875 18.797 1 87.56 243 ALA B CA 1
ATOM 3953 C C . ALA B 1 243 ? -6.254 24.422 17.406 1 87.56 243 ALA B C 1
ATOM 3955 O O . ALA B 1 243 ? -7.078 24.328 16.484 1 87.56 243 ALA B O 1
ATOM 3956 N N . TYR B 1 244 ? -4.945 24.25 17.203 1 88.75 244 TYR B N 1
ATOM 3957 C CA . TYR B 1 244 ? -4.445 23.859 15.883 1 88.75 244 TYR B CA 1
ATOM 3958 C C . TYR B 1 244 ? -5.012 22.516 15.461 1 88.75 244 TYR B C 1
ATOM 3960 O O . TYR B 1 244 ? -5.285 22.297 14.273 1 88.75 244 TYR B O 1
ATOM 3968 N N . SER B 1 245 ? -5.223 21.594 16.406 1 94.19 245 SER B N 1
ATOM 3969 C CA . SER B 1 245 ? -5.824 20.297 16.125 1 94.19 245 SER B CA 1
ATOM 3970 C C . SER B 1 245 ? -7.309 20.422 15.797 1 94.19 245 SER B C 1
ATOM 3972 O O . SER B 1 245 ? -7.816 19.766 14.898 1 94.19 245 SER B O 1
ATOM 3974 N N . GLN B 1 246 ? -7.93 21.281 16.547 1 95 246 GLN B N 1
ATOM 3975 C CA . GLN B 1 246 ? -9.336 21.547 16.281 1 95 246 GLN B CA 1
ATOM 3976 C C . GLN B 1 246 ? -9.523 22.141 14.883 1 95 246 GLN B C 1
ATOM 3978 O O . GLN B 1 246 ? -10.492 21.828 14.195 1 95 246 GLN B O 1
ATOM 3983 N N . GLN B 1 247 ? -8.641 22.953 14.492 1 94.69 247 GLN B N 1
ATOM 3984 C CA . GLN B 1 247 ? -8.719 23.578 13.172 1 94.69 247 GLN B CA 1
ATOM 3985 C C . GLN B 1 247 ? -8.531 22.531 12.07 1 94.69 247 GLN B C 1
ATOM 3987 O O . GLN B 1 247 ? -9.219 22.578 11.047 1 94.69 247 GLN B O 1
ATOM 3992 N N . LEU B 1 248 ? -7.562 21.625 12.266 1 96.5 248 LEU B N 1
ATOM 3993 C CA . LEU B 1 248 ? -7.395 20.562 11.273 1 96.5 248 LEU B CA 1
ATOM 3994 C C . LEU B 1 248 ? -8.648 19.688 11.188 1 96.5 248 LEU B C 1
ATOM 3996 O O . LEU B 1 248 ? -9.109 19.375 10.086 1 96.5 248 LEU B O 1
ATOM 4000 N N . LEU B 1 249 ? -9.18 19.344 12.352 1 97.75 249 LEU B N 1
ATOM 4001 C CA . LEU B 1 249 ? -10.422 18.578 12.375 1 97.75 249 LEU B CA 1
ATOM 4002 C C . LEU B 1 249 ? -11.523 19.297 11.602 1 97.75 249 LEU B C 1
ATOM 4004 O O . LEU B 1 249 ? -12.18 18.688 10.75 1 97.75 249 LEU B O 1
ATOM 4008 N N . ALA B 1 250 ? -11.727 20.516 11.875 1 97.12 250 ALA B N 1
ATOM 4009 C CA . ALA B 1 250 ? -12.758 21.312 11.203 1 97.12 250 ALA B CA 1
ATOM 4010 C C . ALA B 1 250 ? -12.516 21.359 9.695 1 97.12 250 ALA B C 1
ATOM 4012 O O . ALA B 1 250 ? -13.453 21.266 8.906 1 97.12 250 ALA B O 1
ATOM 4013 N N . HIS B 1 251 ? -11.281 21.531 9.32 1 96.88 251 HIS B N 1
ATOM 4014 C CA . HIS B 1 251 ? -10.906 21.578 7.91 1 96.88 251 HIS B CA 1
ATOM 4015 C C . HIS B 1 251 ? -11.242 20.266 7.215 1 96.88 251 HIS B C 1
ATOM 4017 O O . HIS B 1 251 ? -11.797 20.266 6.113 1 96.88 251 HIS B O 1
ATOM 4023 N N . LEU B 1 252 ? -10.906 19.109 7.855 1 97.19 252 LEU B N 1
ATOM 4024 C CA . LEU B 1 252 ? -11.18 17.797 7.285 1 97.19 252 LEU B CA 1
ATOM 4025 C C . LEU B 1 252 ? -12.68 17.562 7.133 1 97.19 252 LEU B C 1
ATOM 4027 O O . LEU B 1 252 ? -13.133 17.047 6.109 1 97.19 252 LEU B O 1
ATOM 4031 N N . VAL B 1 253 ? -13.406 17.984 8.094 1 95.94 253 VAL B N 1
ATOM 4032 C CA . VAL B 1 253 ? -14.859 17.828 8.07 1 95.94 253 VAL B CA 1
ATOM 4033 C C . VAL B 1 253 ? -15.461 18.719 7 1 95.94 253 VAL B C 1
ATOM 4035 O O . VAL B 1 253 ? -16.375 18.312 6.273 1 95.94 253 VAL B O 1
ATOM 4038 N N . ALA B 1 254 ? -14.961 19.875 6.852 1 94.62 254 ALA B N 1
ATOM 4039 C CA . ALA B 1 254 ? -15.469 20.844 5.875 1 94.62 254 ALA B CA 1
ATOM 4040 C C . ALA B 1 254 ? -15.18 20.375 4.449 1 94.62 254 ALA B C 1
ATOM 4042 O O . ALA B 1 254 ? -15.906 20.734 3.516 1 94.62 254 ALA B O 1
ATOM 4043 N N . ASN B 1 255 ? -14.133 19.578 4.25 1 91.38 255 ASN B N 1
ATOM 4044 C CA . ASN B 1 255 ? -13.742 19.125 2.922 1 91.38 255 ASN B CA 1
ATOM 4045 C C . ASN B 1 255 ? -14.141 17.672 2.689 1 91.38 255 ASN B C 1
ATOM 4047 O O . ASN B 1 255 ? -13.578 17 1.823 1 91.38 255 ASN B O 1
ATOM 4051 N N . ALA B 1 256 ? -15.023 17.25 3.498 1 87.38 256 ALA B N 1
ATOM 4052 C CA . ALA B 1 256 ? -15.555 15.898 3.34 1 87.38 256 ALA B CA 1
ATOM 4053 C C . ALA B 1 256 ? -16.203 15.719 1.97 1 87.38 256 ALA B C 1
ATOM 4055 O O . ALA B 1 256 ? -16.688 16.688 1.373 1 87.38 256 ALA B O 1
ATOM 4056 N N . SER B 1 257 ? -16.062 14.539 1.421 1 82.12 257 SER B N 1
ATOM 4057 C CA . SER B 1 257 ? -16.656 14.172 0.137 1 82.12 257 SER B CA 1
ATOM 4058 C C . SER B 1 257 ? -17.766 13.148 0.31 1 82.12 257 SER B C 1
ATOM 4060 O O . SER B 1 257 ? -17.547 11.953 0.09 1 82.12 257 SER B O 1
ATOM 4062 N N . PRO B 1 258 ? -18.984 13.609 0.581 1 71.62 258 PRO B N 1
ATOM 4063 C CA . PRO B 1 258 ? -20.062 12.664 0.869 1 71.62 258 PRO B CA 1
ATOM 4064 C C . PRO B 1 258 ? -20.531 11.906 -0.372 1 71.62 258 PRO B C 1
ATOM 4066 O O . PRO B 1 258 ? -21.203 10.883 -0.256 1 71.62 258 PRO B O 1
ATOM 4069 N N . ASP B 1 259 ? -20.234 12.375 -1.544 1 66.56 259 ASP B N 1
ATOM 4070 C CA . ASP B 1 259 ? -20.766 11.695 -2.719 1 66.56 259 ASP B CA 1
ATOM 4071 C C . ASP B 1 259 ? -19.703 10.812 -3.369 1 66.56 259 ASP B C 1
ATOM 4073 O O . ASP B 1 259 ? -19.906 10.305 -4.477 1 66.56 259 ASP B O 1
ATOM 4077 N N . GLY B 1 260 ? -18.812 10.414 -2.695 1 62.94 260 GLY B N 1
ATOM 4078 C CA . GLY B 1 260 ? -17.828 9.469 -3.205 1 62.94 260 GLY B CA 1
ATOM 4079 C C . GLY B 1 260 ? -16.922 10.055 -4.262 1 62.94 260 GLY B C 1
ATOM 4080 O O . GLY B 1 260 ? -16.172 9.336 -4.918 1 62.94 260 GLY B O 1
ATOM 4081 N N . VAL B 1 261 ? -17.203 11.32 -4.598 1 58.84 261 VAL B N 1
ATOM 4082 C CA . VAL B 1 261 ? -16.328 11.906 -5.609 1 58.84 261 VAL B CA 1
ATOM 4083 C C . VAL B 1 261 ? -14.984 12.281 -4.98 1 58.84 261 VAL B C 1
ATOM 4085 O O . VAL B 1 261 ? -14.938 13.086 -4.047 1 58.84 261 VAL B O 1
ATOM 4088 N N . SER B 1 262 ? -14.039 11.484 -5.23 1 61.81 262 SER B N 1
ATOM 4089 C CA . SER B 1 262 ? -12.703 11.688 -4.672 1 61.81 262 SER B CA 1
ATOM 4090 C C . SER B 1 262 ? -12.016 12.891 -5.297 1 61.81 262 SER B C 1
ATOM 4092 O O . SER B 1 262 ? -12.281 13.234 -6.449 1 61.81 262 SER B O 1
ATOM 4094 N N . ASP B 1 263 ? -11.43 13.695 -4.477 1 55.59 263 ASP B N 1
ATOM 4095 C CA . ASP B 1 263 ? -10.703 14.898 -4.879 1 55.59 263 ASP B CA 1
ATOM 4096 C C . ASP B 1 263 ? -9.711 14.586 -6 1 55.59 263 ASP B C 1
ATOM 4098 O O . ASP B 1 263 ? -9.453 15.43 -6.859 1 55.59 263 ASP B O 1
ATOM 4102 N N . VAL B 1 264 ? -9.172 13.438 -6.039 1 55.16 264 VAL B N 1
ATOM 4103 C CA . VAL B 1 264 ? -8.203 13.102 -7.078 1 55.16 264 VAL B CA 1
ATOM 4104 C C . VAL B 1 264 ? -8.867 13.203 -8.453 1 55.16 264 VAL B C 1
ATOM 4106 O O . VAL B 1 264 ? -8.234 13.633 -9.422 1 55.16 264 VAL B O 1
ATOM 4109 N N . PHE B 1 265 ? -10.109 12.805 -8.461 1 46.94 265 PHE B N 1
ATOM 4110 C CA . PHE B 1 265 ? -10.875 12.875 -9.695 1 46.94 265 PHE B CA 1
ATOM 4111 C C . PHE B 1 265 ? -11.32 14.305 -9.977 1 46.94 265 PHE B C 1
ATOM 4113 O O . PHE B 1 265 ? -11.422 14.711 -11.141 1 46.94 265 PHE B O 1
ATOM 4120 N N . ALA B 1 266 ? -11.531 15.039 -9.016 1 44.22 266 ALA B N 1
ATOM 4121 C CA . ALA B 1 266 ? -12.008 16.406 -9.227 1 44.22 266 ALA B CA 1
ATOM 4122 C C . ALA B 1 266 ? -10.922 17.266 -9.867 1 44.22 266 ALA B C 1
ATOM 4124 O O . ALA B 1 266 ? -11.219 18.109 -10.719 1 44.22 266 ALA B O 1
ATOM 4125 N N . ARG B 1 267 ? -9.781 17.047 -9.555 1 48.59 267 ARG B N 1
ATOM 4126 C CA . ARG B 1 267 ? -8.719 17.859 -10.141 1 48.59 267 ARG B CA 1
ATOM 4127 C C . ARG B 1 267 ? -8.43 17.438 -11.57 1 48.59 267 ARG B C 1
ATOM 4129 O O . ARG B 1 267 ? -7.914 18.219 -12.367 1 48.59 267 ARG B O 1
ATOM 4136 N N . ALA B 1 268 ? -8.555 16.219 -11.875 1 44.09 268 ALA B N 1
ATOM 4137 C CA . ALA B 1 268 ? -8.297 15.766 -13.242 1 44.09 268 ALA B CA 1
ATOM 4138 C C . ALA B 1 268 ? -9.312 16.359 -14.211 1 44.09 268 ALA B C 1
ATOM 4140 O O . ALA B 1 268 ? -8.977 16.641 -15.367 1 44.09 268 ALA B O 1
ATOM 4141 N N . PHE B 1 269 ? -10.469 16.547 -13.852 1 38.47 269 PHE B N 1
ATOM 4142 C CA . PHE B 1 269 ? -11.469 17.172 -14.711 1 38.47 269 PHE B CA 1
ATOM 4143 C C . PHE B 1 269 ? -11.203 18.656 -14.859 1 38.47 269 PHE B C 1
ATOM 4145 O O . PHE B 1 269 ? -11.562 19.266 -15.875 1 38.47 269 PHE B O 1
ATOM 4152 N N . ASP B 1 270 ? -10.742 19.297 -13.984 1 38.12 270 ASP B N 1
ATOM 4153 C CA . ASP B 1 270 ? -10.555 20.734 -14.141 1 38.12 270 ASP B CA 1
ATOM 4154 C C . ASP B 1 270 ? -9.398 21.047 -15.086 1 38.12 270 ASP B C 1
ATOM 4156 O O . ASP B 1 270 ? -9.414 22.062 -15.781 1 38.12 270 ASP B O 1
ATOM 4160 N N . LYS B 1 271 ? -8.469 20.266 -15.195 1 41.44 271 LYS B N 1
ATOM 4161 C CA . LYS B 1 271 ? -7.355 20.594 -16.078 1 41.44 271 LYS B CA 1
ATOM 4162 C C . LYS B 1 271 ? -7.727 20.359 -17.547 1 41.44 271 LYS B C 1
ATOM 4164 O O . LYS B 1 271 ? -6.953 20.688 -18.438 1 41.44 271 LYS B O 1
ATOM 4169 N N . THR B 1 272 ? -8.672 19.484 -17.797 1 34.59 272 THR B N 1
ATOM 4170 C CA . THR B 1 272 ? -9.078 19.359 -19.203 1 34.59 272 THR B CA 1
ATOM 4171 C C . THR B 1 272 ? -9.891 20.578 -19.641 1 34.59 272 THR B C 1
ATOM 4173 O O . THR B 1 272 ? -10.102 20.797 -20.828 1 34.59 272 THR B O 1
ATOM 4176 N N . GLU B 1 273 ? -10.516 21.172 -18.734 1 34.41 273 GLU B N 1
ATOM 4177 C CA . GLU B 1 273 ? -11.305 22.281 -19.234 1 34.41 273 GLU B CA 1
ATOM 4178 C C . GLU B 1 273 ? -10.5 23.578 -19.219 1 34.41 273 GLU B C 1
ATOM 4180 O O . GLU B 1 273 ? -11 24.641 -19.625 1 34.41 273 GLU B O 1
ATOM 4185 N N . GLY B 1 274 ? -9.375 23.625 -18.547 1 28.3 274 GLY B N 1
ATOM 4186 C CA . GLY B 1 274 ? -8.648 24.859 -18.828 1 28.3 274 GLY B CA 1
ATOM 4187 C C . GLY B 1 274 ? -7.562 24.688 -19.875 1 28.3 274 GLY B C 1
ATOM 4188 O O . GLY B 1 274 ? -7.082 23.578 -20.094 1 28.3 274 GLY B O 1
#

Organism: Necator americanus (NCBI:txid51031)

Nearest PDB structures (foldseek):
  4x6g-assembly1_D  TM=7.943E-01  e=3.191E-19  Pseudomonas aeruginosa PAO1
  9f14-assembly1_A  TM=7.406E-01  e=1.678E-17  Klebsiella aerogenes
  3fxu-assembly1_B-2  TM=8.173E-01  e=7.975E-15  Comamonas testosteroni
  8sbf-assembly1_D  TM=7.234E-01  e=5.335E-16  Acinetobacter baylyi ADP1
  3fxq-assembly1_A  TM=6.767E-01  e=2.049E-14  Comamonas testosteroni